Protein AF-A0A075MHV0-F1 (afdb_monomer_lite)

Sequence (466 aa):
MKQSSSLMLVLSELGFNGWDKYNVDYSYKDGNPPKVVETYSAQVQQEAFIKNMYISGLFSKENIWESINIMGGFKDPVSTFNSICTHLNGAGAFQPSFEKFKAAEILKNLFSESIFDNQDIQDFILYWTQTAFNRKVNQERTSLATMDWMQNNDLKKDYFENAKIMGLVVAKVPLVESYDETWVLGSAALPLIWNMDNLKNIKELKGVNLGFERFLTGKRELSNMGALESPGFIKKVADFIGVKYIGEPNSFIERSDGRQYLNYAEGETKKVYESDLVKYIYQDCFNKPLDEQNLIDVVAREGTARPDTGDTIKAALNKLIQEVEEKEEFKKGKEITILITSIQPHIERQRIGAQRIIDNELKNKDFAHIKISTHSLAPELNEQVALTNISILHSDMATLISEQYLKITEGKEAKRDTGHLMFQSRQQYLKENLPPMPEPVLLGEMVREEFPLELALKEVGSHLSL

Secondary structure (DSSP, 8-state):
-PPPPHHHHHHHHTT-SEEEEEPSS---TTSPPPPEEEEEEHHHHHHHHHHHHHHTTTTSHHHHHHHHHHH---S-HHHHHHHHHHHHHHTTTTSS-GGG--HHHHHHHTT-STT--HHHHHHHHHHHHHHTT-PPTT--GGGPPPPGGGG-HHHHHHHHHHHHHTTSSS-B--SSSB-SEEEEE---HHHHHHHHHHHHHHHHTT--B--EEEEEEE--B-EE-STTS-HHHHHHHHHHTT--B--TTSSEEE-TTS-EEE-BPTT-----BHHHHHHHHHHHHHSSPPPGGGEEEEPPPTTSPPP-HHHHHHHHHHHHHHHHTT-HHHHTTPEEEEEEE--TTTHHHHHHHHHHHHHHHHHHTT-TT-EEEEEEEBPPPPHHHHHHTHHHHHHHHHHHHHHHHHHHHTTSPPSS-HHHHSTTT--GGGGGGPPPPPPP--TT--------HHHHHHHSTTS---

Radius of gyration: 27.55 Å; chains: 1; bounding box: 95×52×90 Å

pLDDT: mean 83.21, std 14.61, range [34.56, 97.69]

Foldseek 3Di:
DPDFALLLVLVVLLPLAKDFAFDPPAACVVPDFTDGPDTFGSLLLQLLVLLLLLLLVCLDLVNLLLLLQLQDPQPDSQVLSLQQNQQCVVQVSPPPDSVSGHSNSCSRRPPRDPSDDSQNSLLSLLQSLQVSQVADFVRDLVRGDQDPSLVDPVSLVSNVVSCVSNVLQAFFDDRDQEAQAEEEFQDFLVQLLQQLLSVCCCVPVRNRHRHQAAYQEEFAFDWPPPDRCDPVNLVLLCVVVVFAADDPPPQWDQDPVRTIHGHGDPPGPDGRGSQSSNQSSNCVSVVDGDDPVRYQYHYDDPPDDGDDSLNSLVSVLVSVCVVPVPPVVQLVQDEGEYEYETEGSQFVLSQLVSVVSNCVVCVVPVVNSGHYHYGYGYHRHDPVNCSVSVSSSSSNVSSSSVSSSCVSCPPHDRPGDVLCSHPNRNDPVSVVDRDDSDDRPPPPPPPPPPPPVVVVVVVVPPPDDD

Structure (mmCIF, N/CA/C/O backbone):
data_AF-A0A075MHV0-F1
#
_entry.id   AF-A0A075MHV0-F1
#
loop_
_atom_site.group_PDB
_atom_site.id
_atom_site.type_symbol
_atom_site.label_atom_id
_atom_site.label_alt_id
_atom_site.label_comp_id
_atom_site.label_asym_id
_atom_site.label_entity_id
_atom_site.label_seq_id
_atom_site.pdbx_PDB_ins_code
_atom_site.Cartn_x
_atom_site.Cartn_y
_atom_site.Cartn_z
_atom_site.occupancy
_atom_site.B_iso_or_equiv
_atom_site.auth_seq_id
_atom_site.auth_comp_id
_atom_site.auth_asym_id
_atom_site.auth_atom_id
_atom_site.pdbx_PDB_model_num
ATOM 1 N N . MET A 1 1 ? 31.864 12.290 -11.353 1.00 38.47 1 MET A N 1
ATOM 2 C CA . MET A 1 1 ? 30.547 11.712 -11.007 1.00 38.47 1 MET A CA 1
ATOM 3 C C . MET A 1 1 ? 30.106 10.857 -12.182 1.00 38.47 1 MET A C 1
ATOM 5 O O . MET A 1 1 ? 30.049 11.393 -13.279 1.00 38.47 1 MET A O 1
ATOM 9 N N . LYS A 1 2 ? 29.900 9.544 -12.009 1.00 43.72 2 LYS A N 1
ATOM 10 C CA . LYS A 1 2 ? 29.263 8.733 -13.062 1.00 43.72 2 LYS A CA 1
ATOM 11 C C . LYS A 1 2 ? 27.827 9.249 -13.204 1.00 43.72 2 LYS A C 1
ATOM 13 O O . LYS A 1 2 ? 27.147 9.348 -12.189 1.00 43.72 2 LYS A O 1
ATOM 18 N N . GLN A 1 3 ? 27.411 9.646 -14.406 1.00 50.78 3 GLN A N 1
ATOM 19 C CA . GLN A 1 3 ? 26.011 9.995 -14.660 1.00 50.78 3 GLN A CA 1
ATOM 20 C C . GLN A 1 3 ? 25.149 8.775 -14.314 1.00 50.78 3 GLN A C 1
ATOM 22 O O . GLN A 1 3 ? 25.434 7.671 -14.778 1.00 50.78 3 GLN A O 1
ATOM 27 N N . SER A 1 4 ? 24.157 8.966 -13.444 1.00 73.62 4 SER A N 1
ATOM 28 C CA . SER A 1 4 ? 23.125 7.959 -13.193 1.00 73.62 4 SER A CA 1
ATOM 29 C C . SER A 1 4 ? 22.291 7.800 -14.463 1.00 73.62 4 SER A C 1
ATOM 31 O O . SER A 1 4 ? 22.013 8.801 -15.123 1.00 73.62 4 SER A O 1
ATOM 33 N N . SER A 1 5 ? 21.904 6.573 -14.816 1.00 89.38 5 SER A N 1
ATOM 34 C CA . SER A 1 5 ? 21.001 6.350 -15.951 1.00 89.38 5 SER A CA 1
ATOM 35 C C . SER A 1 5 ? 19.621 6.963 -15.675 1.00 89.38 5 SER A C 1
ATOM 37 O O . SER A 1 5 ? 19.216 7.108 -14.514 1.00 89.38 5 SER A O 1
ATOM 39 N N . SER A 1 6 ? 18.884 7.293 -16.738 1.00 91.69 6 SER A N 1
ATOM 40 C CA . SER A 1 6 ? 17.532 7.861 -16.648 1.00 91.69 6 SER A CA 1
ATOM 41 C C . SER A 1 6 ? 16.572 6.944 -15.882 1.00 91.69 6 SER A C 1
ATOM 43 O O . SER A 1 6 ? 15.802 7.413 -15.047 1.00 91.69 6 SER A O 1
ATOM 45 N N . LEU A 1 7 ? 16.674 5.624 -16.081 1.00 94.88 7 LEU A N 1
ATOM 46 C CA . LEU A 1 7 ? 15.863 4.642 -15.359 1.00 94.88 7 LEU A CA 1
ATOM 47 C C . LEU A 1 7 ? 16.140 4.647 -13.850 1.00 94.88 7 LEU A C 1
ATOM 49 O O . LEU A 1 7 ? 15.200 4.637 -13.059 1.00 94.88 7 LEU A O 1
ATOM 53 N N . MET A 1 8 ? 17.409 4.700 -13.434 1.00 94.94 8 MET A N 1
ATOM 54 C CA . MET A 1 8 ? 17.753 4.763 -12.008 1.00 94.94 8 MET A CA 1
ATOM 55 C C . MET A 1 8 ? 17.218 6.040 -11.353 1.00 94.94 8 MET A C 1
ATOM 57 O O . MET A 1 8 ? 16.721 5.983 -10.231 1.00 94.94 8 MET A O 1
ATOM 61 N N . LEU A 1 9 ? 17.279 7.177 -12.058 1.00 93.50 9 LEU A N 1
ATOM 62 C CA . LEU A 1 9 ? 16.719 8.442 -11.573 1.00 93.50 9 LEU A CA 1
ATOM 63 C C . LEU A 1 9 ? 15.204 8.340 -11.376 1.00 93.50 9 LEU A C 1
ATOM 65 O O . LEU A 1 9 ? 14.706 8.689 -10.309 1.00 93.50 9 LEU A O 1
ATOM 69 N N . VAL A 1 10 ? 14.480 7.799 -12.357 1.00 94.81 10 VAL A N 1
ATOM 70 C CA . VAL A 1 10 ? 13.024 7.638 -12.260 1.00 94.81 10 VAL A CA 1
ATOM 71 C C . VAL A 1 10 ? 12.625 6.651 -11.160 1.00 94.81 10 VAL A C 1
ATOM 73 O O . VAL A 1 10 ? 11.691 6.917 -10.406 1.00 94.81 10 VAL A O 1
ATOM 76 N N . LEU A 1 11 ? 13.336 5.531 -11.005 1.00 95.50 11 LEU A N 1
ATOM 77 C CA . LEU A 1 11 ? 13.067 4.601 -9.903 1.00 95.50 11 LEU A CA 1
ATOM 78 C C . LEU A 1 11 ? 13.342 5.244 -8.536 1.00 95.50 11 LEU A C 1
ATOM 80 O O . LEU A 1 11 ? 12.598 5.008 -7.584 1.00 95.50 11 LEU A O 1
ATOM 84 N N . SER A 1 12 ? 14.360 6.098 -8.440 1.00 94.69 12 SER A N 1
ATOM 85 C CA . SER A 1 12 ? 14.604 6.916 -7.253 1.00 94.69 12 SER A CA 1
ATOM 86 C C . SER A 1 12 ? 13.457 7.892 -6.968 1.00 94.69 12 SER A C 1
ATOM 88 O O . SER A 1 12 ? 13.001 7.987 -5.828 1.00 94.69 12 SER A O 1
ATOM 90 N N . GLU A 1 13 ? 12.926 8.573 -7.984 1.00 93.00 13 GLU A N 1
ATOM 91 C CA . GLU A 1 13 ? 11.745 9.435 -7.832 1.00 93.00 13 GLU A CA 1
ATOM 92 C C . GLU A 1 13 ? 10.520 8.639 -7.352 1.00 93.00 13 GLU A C 1
ATOM 94 O O . GLU A 1 13 ? 9.798 9.105 -6.472 1.00 93.00 13 GLU A O 1
ATOM 99 N N . LEU A 1 14 ? 10.346 7.404 -7.841 1.00 91.94 14 LEU A N 1
ATOM 100 C CA . LEU A 1 14 ? 9.300 6.459 -7.418 1.00 91.94 14 LEU A CA 1
ATOM 101 C C . LEU A 1 14 ? 9.534 5.837 -6.027 1.00 91.94 14 LEU A C 1
ATOM 103 O O . LEU A 1 14 ? 8.734 5.017 -5.576 1.00 91.94 14 LEU A O 1
ATOM 107 N N . GLY A 1 15 ? 10.595 6.235 -5.322 1.00 91.38 15 GLY A N 1
ATOM 108 C CA . GLY A 1 15 ? 10.844 5.856 -3.932 1.00 91.38 15 GLY A CA 1
ATOM 109 C C . GLY A 1 15 ? 11.781 4.663 -3.732 1.00 91.38 15 GLY A C 1
ATOM 110 O O . GLY A 1 15 ? 11.990 4.261 -2.588 1.00 91.38 15 GLY A O 1
ATOM 111 N N . PHE A 1 16 ? 12.394 4.122 -4.789 1.00 94.00 16 PHE A N 1
ATOM 112 C CA . PHE A 1 16 ? 13.395 3.053 -4.680 1.00 94.00 16 PHE A CA 1
ATOM 113 C C . PHE A 1 16 ? 14.797 3.626 -4.411 1.00 94.00 16 PHE A C 1
ATOM 115 O O . PHE A 1 16 ? 15.696 3.546 -5.250 1.00 94.00 16 PHE A O 1
ATOM 122 N N . ASN A 1 17 ? 14.963 4.261 -3.247 1.00 94.19 17 ASN A N 1
ATOM 123 C CA . ASN A 1 17 ? 16.174 4.990 -2.840 1.00 94.19 17 ASN A CA 1
ATOM 124 C C . ASN A 1 17 ? 17.080 4.225 -1.865 1.00 94.19 17 ASN A C 1
ATOM 126 O O . ASN A 1 17 ? 18.043 4.783 -1.340 1.00 94.19 17 ASN A O 1
ATOM 130 N N . GLY A 1 18 ? 16.795 2.947 -1.639 1.00 92.56 18 GLY A N 1
ATOM 131 C CA . GLY A 1 18 ? 17.356 2.180 -0.540 1.00 92.56 18 GLY A CA 1
ATOM 132 C C . GLY A 1 18 ? 16.572 2.405 0.748 1.00 92.56 18 GLY A C 1
ATOM 133 O O . GLY A 1 18 ? 15.739 3.309 0.846 1.00 92.56 18 GLY A O 1
ATOM 134 N N . TRP A 1 19 ? 16.805 1.540 1.727 1.00 92.25 19 TRP A N 1
ATOM 135 C CA . TRP A 1 19 ? 16.158 1.617 3.033 1.00 92.25 19 TRP A CA 1
ATOM 136 C C . TRP A 1 19 ? 16.909 0.775 4.069 1.00 92.25 19 TRP A C 1
ATOM 138 O O . TRP A 1 19 ? 17.646 -0.155 3.728 1.00 92.25 19 TRP A O 1
ATOM 148 N N . ASP A 1 20 ? 16.683 1.105 5.337 1.00 89.25 20 ASP A N 1
ATOM 149 C CA . ASP A 1 20 ? 17.236 0.390 6.480 1.00 89.25 20 ASP A CA 1
ATOM 150 C C . ASP A 1 20 ? 16.209 -0.576 7.071 1.00 89.25 20 ASP A C 1
ATOM 152 O O . ASP A 1 20 ? 15.077 -0.209 7.399 1.00 89.25 20 ASP A O 1
ATOM 156 N N . LYS A 1 21 ? 16.628 -1.825 7.254 1.00 85.38 21 LYS A N 1
ATOM 157 C CA . LYS A 1 21 ? 15.917 -2.824 8.039 1.00 85.38 21 LYS A CA 1
ATOM 158 C C . LYS A 1 21 ? 16.313 -2.680 9.492 1.00 85.38 21 LYS A C 1
ATOM 160 O O . LYS A 1 21 ? 17.493 -2.711 9.835 1.00 85.38 21 LYS A O 1
ATOM 165 N N . TYR A 1 22 ? 15.313 -2.594 10.353 1.00 84.19 22 TYR A N 1
ATOM 166 C CA . TYR A 1 22 ? 15.499 -2.498 11.792 1.00 84.19 22 TYR A CA 1
ATOM 167 C C . TYR A 1 22 ? 15.240 -3.847 12.462 1.00 84.19 22 TYR A C 1
ATOM 169 O O . TYR A 1 22 ? 14.465 -4.662 11.957 1.00 84.19 22 TYR A O 1
ATOM 177 N N . ASN A 1 23 ? 15.878 -4.084 13.610 1.00 77.62 23 ASN A N 1
ATOM 178 C CA . ASN A 1 23 ? 15.524 -5.221 14.458 1.00 77.62 23 ASN A CA 1
ATOM 179 C C . ASN A 1 23 ? 14.055 -5.102 14.906 1.00 77.62 23 ASN A C 1
ATOM 181 O O . ASN A 1 23 ? 13.605 -4.010 15.245 1.00 77.62 23 ASN A O 1
ATOM 185 N N . VAL A 1 24 ? 13.332 -6.221 14.952 1.00 70.69 24 VAL A N 1
ATOM 186 C CA . VAL A 1 24 ? 11.953 -6.299 15.451 1.00 70.69 24 VAL A CA 1
ATOM 187 C C . VAL A 1 24 ? 11.918 -6.259 16.989 1.00 70.69 24 VAL A C 1
ATOM 189 O O . VAL A 1 24 ? 10.973 -5.711 17.559 1.00 70.69 24 VAL A O 1
ATOM 192 N N . ASP A 1 25 ? 12.983 -6.715 17.660 1.00 65.56 25 ASP A N 1
ATOM 193 C CA . ASP A 1 25 ? 13.168 -6.685 19.123 1.00 65.56 25 ASP A CA 1
ATOM 194 C C . ASP A 1 25 ? 13.796 -5.366 19.608 1.00 65.56 25 ASP A C 1
ATOM 196 O O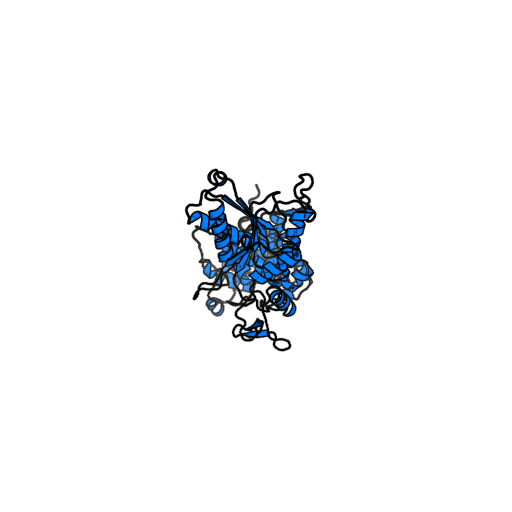 . ASP A 1 25 ? 14.809 -5.342 20.309 1.00 65.56 25 ASP A O 1
ATOM 200 N N . TYR A 1 26 ? 13.242 -4.228 19.194 1.00 65.19 26 TYR A N 1
ATOM 201 C CA . TYR A 1 26 ? 13.666 -2.933 19.725 1.00 65.19 26 TYR A CA 1
ATOM 202 C C . TYR A 1 26 ? 13.038 -2.693 21.101 1.00 65.19 26 TYR A C 1
ATOM 204 O O . TYR A 1 26 ? 11.862 -2.964 21.326 1.00 65.19 26 TYR A O 1
ATOM 212 N N . SER A 1 27 ? 13.810 -2.145 22.031 1.00 56.22 27 SER A N 1
ATOM 213 C CA . SER A 1 27 ? 13.291 -1.587 23.273 1.00 56.22 27 SER A CA 1
ATOM 214 C C . SER A 1 27 ? 13.803 -0.162 23.390 1.00 56.22 27 SER A C 1
ATOM 216 O O . SER A 1 27 ? 15.013 0.029 23.457 1.00 56.22 27 SER A O 1
ATOM 218 N N . TYR A 1 28 ? 12.901 0.817 23.485 1.00 64.50 28 TYR A N 1
ATOM 219 C CA . TYR A 1 28 ? 13.277 2.170 23.915 1.00 64.50 28 TYR A CA 1
ATOM 220 C C . TYR A 1 28 ? 13.515 2.236 25.431 1.00 64.50 28 TYR A C 1
ATOM 222 O O . TYR A 1 28 ? 13.825 3.291 25.981 1.00 64.50 28 TYR A O 1
ATOM 230 N N . LYS A 1 29 ? 13.411 1.090 26.123 1.00 55.12 29 LYS A N 1
ATOM 231 C CA . LYS A 1 29 ? 13.960 0.917 27.466 1.00 55.12 29 LYS A CA 1
ATOM 232 C C . LYS A 1 29 ? 15.443 1.291 27.399 1.00 55.12 29 LYS A C 1
ATOM 234 O O . LYS A 1 29 ? 16.178 0.760 26.571 1.00 55.12 29 LYS A O 1
ATOM 239 N N . ASP A 1 30 ? 15.824 2.266 28.216 1.00 59.62 30 ASP A N 1
ATOM 240 C CA . ASP A 1 30 ? 17.156 2.884 28.278 1.00 59.62 30 ASP A CA 1
ATOM 241 C C . ASP A 1 30 ? 17.493 3.902 27.163 1.00 59.62 30 ASP A C 1
ATOM 243 O O . ASP A 1 30 ? 18.656 4.270 27.011 1.00 59.62 30 ASP A O 1
ATOM 247 N N . GLY A 1 31 ? 16.503 4.395 26.403 1.00 60.25 31 GLY A N 1
ATOM 248 C CA . GLY A 1 31 ? 16.674 5.504 25.444 1.00 60.25 31 GLY A CA 1
ATOM 249 C C . GLY A 1 31 ? 17.415 5.142 24.151 1.00 60.25 31 GLY A C 1
ATOM 250 O O . GLY A 1 31 ? 17.934 6.018 23.461 1.00 60.25 31 GLY A O 1
ATOM 251 N N . ASN A 1 32 ? 17.511 3.850 23.821 1.00 63.50 32 ASN A N 1
ATOM 252 C CA . ASN A 1 32 ? 18.192 3.398 22.610 1.00 63.50 32 ASN A CA 1
ATOM 253 C C . ASN A 1 32 ? 17.210 3.287 21.428 1.00 63.50 32 ASN A C 1
ATOM 255 O O . ASN A 1 32 ? 16.223 2.555 21.533 1.00 63.50 32 ASN A O 1
ATOM 259 N N . PRO A 1 33 ? 17.482 3.942 20.283 1.00 67.19 33 PRO A N 1
ATOM 260 C CA . PRO A 1 33 ? 16.641 3.826 19.096 1.00 67.19 33 PRO A CA 1
ATOM 261 C C . PRO A 1 33 ? 16.727 2.422 18.461 1.00 67.19 33 PRO A C 1
ATOM 263 O O . PRO A 1 33 ? 17.658 1.657 18.754 1.00 67.19 33 PRO A O 1
ATOM 266 N N . PRO A 1 34 ? 15.793 2.069 17.552 1.00 75.62 34 PRO A N 1
ATOM 267 C CA . PRO A 1 34 ? 15.842 0.821 16.804 1.00 75.62 34 PRO A CA 1
ATOM 268 C C . PRO A 1 34 ? 17.181 0.686 16.075 1.00 75.62 34 PRO A C 1
ATOM 270 O O . PRO A 1 34 ? 17.619 1.593 15.367 1.00 75.62 34 PRO A O 1
ATOM 273 N N . LYS A 1 35 ? 17.843 -0.462 16.241 1.00 81.62 35 LYS A N 1
ATOM 274 C CA . LYS A 1 35 ? 19.116 -0.734 15.567 1.00 81.62 35 LYS A CA 1
ATOM 275 C C . LYS A 1 35 ? 18.863 -1.192 14.140 1.00 81.62 35 LYS A C 1
ATOM 277 O O . LYS A 1 35 ? 18.094 -2.131 13.924 1.00 81.62 35 LYS A O 1
ATOM 282 N N . VAL A 1 36 ? 19.553 -0.559 13.197 1.00 85.12 36 VAL A N 1
ATOM 283 C CA . VAL A 1 36 ? 19.654 -1.040 11.818 1.00 85.12 36 VAL A CA 1
ATOM 284 C C . VAL A 1 36 ? 20.397 -2.375 11.834 1.00 85.12 36 VAL A C 1
ATOM 286 O O . VAL A 1 36 ? 21.488 -2.475 12.395 1.00 85.12 36 VAL A O 1
ATOM 289 N N . VAL A 1 37 ? 19.783 -3.407 11.263 1.00 89.12 37 VAL A N 1
ATOM 290 C CA . VAL A 1 37 ? 20.363 -4.753 11.122 1.00 89.12 37 VAL A CA 1
ATOM 291 C C . VAL A 1 37 ? 20.820 -5.035 9.699 1.00 89.12 37 VAL A C 1
ATOM 293 O O . VAL A 1 37 ? 21.687 -5.876 9.492 1.00 89.12 37 VAL A O 1
ATOM 296 N N . GLU A 1 38 ? 20.256 -4.334 8.722 1.00 90.12 38 GLU A N 1
ATOM 297 C CA . GLU A 1 38 ? 20.584 -4.500 7.313 1.00 90.12 38 GLU A CA 1
ATOM 298 C C . GLU A 1 38 ? 20.268 -3.197 6.579 1.00 90.12 38 GLU A C 1
ATOM 300 O O . GLU A 1 38 ? 19.240 -2.580 6.843 1.00 90.12 38 GLU A O 1
ATOM 305 N N . THR A 1 39 ? 21.136 -2.778 5.662 1.00 90.69 39 THR A N 1
ATOM 306 C CA . THR A 1 39 ? 20.918 -1.595 4.822 1.00 90.69 39 THR A CA 1
ATOM 307 C C . THR A 1 39 ? 20.918 -2.036 3.371 1.00 90.69 39 THR A C 1
ATOM 309 O O . THR A 1 39 ? 21.899 -2.604 2.887 1.00 90.69 39 THR A O 1
ATOM 312 N N . TYR A 1 40 ? 19.836 -1.739 2.661 1.00 93.44 40 TYR A N 1
ATOM 313 C CA . TYR A 1 40 ? 19.744 -1.958 1.226 1.00 93.44 40 TYR A CA 1
ATOM 314 C C . TYR A 1 40 ? 20.040 -0.657 0.493 1.00 93.44 40 TYR A C 1
ATOM 316 O O . TYR A 1 40 ? 19.384 0.358 0.717 1.00 93.44 40 TYR A O 1
ATOM 324 N N . SER A 1 41 ? 21.022 -0.681 -0.409 1.00 95.31 41 SER A N 1
ATOM 325 C CA . SER A 1 41 ? 21.311 0.469 -1.266 1.00 95.31 41 SER A CA 1
ATOM 326 C C . SER A 1 41 ? 20.211 0.670 -2.315 1.00 95.31 41 SER A C 1
ATOM 328 O O . SER A 1 41 ? 19.509 -0.277 -2.680 1.00 95.31 41 SER A O 1
ATOM 330 N N . ALA A 1 42 ? 20.108 1.889 -2.858 1.00 95.31 42 ALA A N 1
ATOM 331 C CA . ALA A 1 42 ? 19.191 2.199 -3.958 1.00 95.31 42 ALA A CA 1
ATOM 332 C C . ALA A 1 42 ? 19.348 1.222 -5.129 1.00 95.31 42 ALA A C 1
ATOM 334 O O . ALA A 1 42 ? 18.367 0.652 -5.590 1.00 95.31 42 ALA A O 1
ATOM 335 N N . GLN A 1 43 ? 20.586 0.950 -5.552 1.00 95.69 43 GLN A N 1
ATOM 336 C CA . GLN A 1 43 ? 20.846 0.034 -6.660 1.00 95.69 43 GLN A CA 1
ATOM 337 C C . GLN A 1 43 ? 20.316 -1.380 -6.374 1.00 95.69 43 GLN A C 1
ATOM 339 O O . GLN A 1 43 ? 19.638 -1.952 -7.220 1.00 95.69 43 GLN A O 1
ATOM 344 N N . VAL A 1 44 ? 20.567 -1.934 -5.183 1.00 96.62 44 VAL A N 1
ATOM 345 C CA . VAL A 1 44 ? 20.092 -3.283 -4.823 1.00 96.62 44 VAL A CA 1
ATOM 346 C C . VAL A 1 44 ? 18.562 -3.340 -4.806 1.00 96.62 44 VAL A C 1
ATOM 348 O O . VAL A 1 44 ? 17.969 -4.286 -5.327 1.00 96.62 44 VAL A O 1
ATOM 351 N N . GLN A 1 45 ? 17.915 -2.304 -4.268 1.00 96.88 45 GLN A N 1
ATOM 352 C CA . GLN A 1 45 ? 16.458 -2.197 -4.251 1.00 96.88 45 GLN A CA 1
ATOM 353 C C . GLN A 1 45 ? 15.868 -2.104 -5.669 1.00 96.88 45 GLN A C 1
ATOM 355 O O . GLN A 1 45 ? 14.885 -2.774 -5.986 1.00 96.88 45 GLN A O 1
ATOM 360 N N . GLN A 1 46 ? 16.487 -1.303 -6.536 1.00 97.25 46 GLN A N 1
ATOM 361 C CA . GLN A 1 46 ? 16.084 -1.119 -7.930 1.00 97.25 46 GLN A CA 1
ATOM 362 C C . GLN A 1 46 ? 16.290 -2.398 -8.755 1.00 97.25 46 GLN A C 1
ATOM 364 O O . GLN A 1 46 ? 15.431 -2.759 -9.555 1.00 97.25 46 GLN A O 1
ATOM 369 N N . GLU A 1 47 ? 17.381 -3.139 -8.535 1.00 97.31 47 GLU A N 1
ATOM 370 C CA . GLU A 1 47 ? 17.604 -4.433 -9.190 1.00 97.31 47 GLU A CA 1
ATOM 371 C C . GLU A 1 47 ? 16.538 -5.459 -8.786 1.00 97.31 47 GLU A C 1
ATOM 373 O O . GLU A 1 47 ? 16.045 -6.191 -9.645 1.00 97.31 47 GLU A O 1
ATOM 378 N N . ALA A 1 48 ? 16.139 -5.491 -7.510 1.00 97.00 48 ALA A N 1
ATOM 379 C CA . ALA A 1 48 ? 15.054 -6.350 -7.033 1.00 97.00 48 ALA A CA 1
ATOM 380 C C . ALA A 1 48 ? 13.708 -6.008 -7.698 1.00 97.00 48 ALA A C 1
ATOM 382 O O . ALA A 1 48 ? 12.980 -6.911 -8.116 1.00 97.00 48 ALA A O 1
ATOM 383 N N . PHE A 1 49 ? 13.407 -4.717 -7.878 1.00 96.31 49 PHE A N 1
ATOM 384 C CA . PHE A 1 49 ? 12.228 -4.272 -8.627 1.00 96.31 49 PHE A CA 1
ATOM 385 C C . PHE A 1 49 ? 12.244 -4.780 -10.076 1.00 96.31 49 PHE A C 1
ATOM 387 O O . PHE A 1 49 ? 11.285 -5.409 -10.525 1.00 96.31 49 PHE A O 1
ATOM 394 N N . ILE A 1 50 ? 13.360 -4.594 -10.786 1.00 96.19 50 ILE A N 1
ATOM 395 C CA . ILE A 1 50 ? 13.523 -5.046 -12.176 1.00 96.19 50 ILE A CA 1
ATOM 396 C C . ILE A 1 50 ? 13.413 -6.573 -12.299 1.00 96.19 50 ILE A C 1
ATOM 398 O O . ILE A 1 50 ? 12.787 -7.070 -13.237 1.00 96.19 50 ILE A O 1
ATOM 402 N N . LYS A 1 51 ? 13.963 -7.335 -11.345 1.00 95.56 51 LYS A N 1
ATOM 403 C CA . LYS A 1 51 ? 13.792 -8.797 -11.301 1.00 95.56 51 LYS A CA 1
ATOM 404 C C . LYS A 1 51 ? 12.327 -9.193 -11.143 1.00 95.56 51 LYS A C 1
ATOM 406 O O . LYS A 1 51 ? 11.880 -10.097 -11.840 1.00 95.56 51 LYS A O 1
ATOM 411 N N . ASN A 1 52 ? 11.562 -8.501 -10.299 1.00 94.12 52 ASN A N 1
ATOM 412 C CA . ASN A 1 52 ? 10.135 -8.786 -10.147 1.00 94.12 52 ASN A CA 1
ATOM 413 C C . ASN A 1 52 ? 9.326 -8.462 -11.402 1.00 94.12 52 ASN A C 1
ATOM 415 O O . ASN A 1 52 ? 8.432 -9.235 -11.738 1.00 94.12 52 ASN A O 1
ATOM 419 N N . MET A 1 53 ? 9.671 -7.396 -12.133 1.00 92.12 53 MET A N 1
ATOM 420 C CA . MET A 1 53 ? 9.067 -7.119 -13.442 1.00 92.12 53 MET A CA 1
ATOM 421 C C . MET A 1 53 ? 9.360 -8.226 -14.461 1.00 92.12 53 MET A C 1
ATOM 423 O O . MET A 1 53 ? 8.484 -8.620 -15.236 1.00 92.12 53 MET A O 1
ATOM 427 N N . TYR A 1 54 ? 10.590 -8.744 -14.449 1.00 92.50 54 TYR A N 1
ATOM 428 C CA . TYR A 1 54 ? 10.991 -9.845 -15.314 1.00 92.50 54 TYR A CA 1
ATOM 429 C C . TYR A 1 54 ? 10.262 -11.152 -14.968 1.00 92.50 54 TYR A C 1
ATOM 431 O O . TYR A 1 54 ? 9.671 -11.763 -15.857 1.00 92.50 54 TYR A O 1
ATOM 439 N N . ILE A 1 55 ? 10.231 -11.542 -13.685 1.00 91.62 55 ILE A N 1
ATOM 440 C CA . ILE A 1 55 ? 9.521 -12.740 -13.197 1.00 91.62 55 ILE A CA 1
ATOM 441 C C . ILE A 1 55 ? 8.040 -12.694 -13.583 1.00 91.62 55 ILE A C 1
ATOM 443 O O . ILE A 1 55 ? 7.484 -13.699 -14.021 1.00 91.62 55 ILE A O 1
ATOM 447 N N . SER A 1 56 ? 7.409 -11.521 -13.481 1.00 87.56 56 SER A N 1
ATOM 448 C CA . SER A 1 56 ? 6.003 -11.342 -13.843 1.00 87.56 56 SER A CA 1
ATOM 449 C C . SER A 1 56 ? 5.736 -11.313 -15.355 1.00 87.56 56 SER A C 1
ATOM 451 O O . SER A 1 56 ? 4.600 -11.090 -15.764 1.00 87.56 56 SER A O 1
ATOM 453 N N . GLY A 1 57 ? 6.757 -11.515 -16.197 1.00 85.88 57 GLY A N 1
ATOM 454 C CA . GLY A 1 57 ? 6.626 -11.591 -17.654 1.00 85.88 57 GLY A CA 1
ATOM 455 C C . GLY A 1 57 ? 6.478 -10.243 -18.367 1.00 85.88 57 GLY A C 1
ATOM 456 O O . GLY A 1 57 ? 6.128 -10.218 -19.546 1.00 85.88 57 GLY A O 1
ATOM 457 N N . LEU A 1 58 ? 6.751 -9.110 -17.704 1.00 86.38 58 LEU A N 1
ATOM 458 C CA . LEU A 1 58 ? 6.547 -7.778 -18.304 1.00 86.38 58 LEU A CA 1
ATOM 459 C C . LEU A 1 58 ? 7.522 -7.467 -19.440 1.00 86.38 58 LEU A C 1
ATOM 461 O O . LEU A 1 58 ? 7.240 -6.620 -20.280 1.00 86.38 58 LEU A O 1
ATOM 465 N N . PHE A 1 59 ? 8.645 -8.177 -19.490 1.00 90.31 59 PHE A N 1
ATOM 466 C CA . PHE A 1 59 ? 9.659 -8.018 -20.526 1.00 90.31 59 PHE A CA 1
ATOM 467 C C . PHE A 1 59 ? 9.468 -8.959 -21.721 1.00 90.31 59 PHE A C 1
ATOM 469 O O . PHE A 1 59 ? 10.408 -9.131 -22.488 1.00 90.31 59 PHE A O 1
ATOM 476 N N . SER A 1 60 ? 8.293 -9.574 -21.913 1.00 88.88 60 SER A N 1
ATOM 477 C CA . SER A 1 60 ? 8.012 -10.295 -23.162 1.00 88.88 60 SER A CA 1
ATOM 478 C C . SER A 1 60 ? 7.862 -9.323 -24.337 1.00 88.88 60 SER A C 1
ATOM 480 O O . SER A 1 60 ? 7.397 -8.192 -24.170 1.00 88.88 60 SER A O 1
ATOM 482 N N . LYS A 1 61 ? 8.242 -9.757 -25.544 1.00 91.19 61 LYS A N 1
ATOM 483 C CA . LYS A 1 61 ? 8.154 -8.920 -26.755 1.00 91.19 61 LYS A CA 1
ATOM 484 C C . LYS A 1 61 ? 6.716 -8.478 -27.012 1.00 91.19 61 LYS A C 1
ATOM 486 O O . LYS A 1 61 ? 6.469 -7.317 -27.318 1.00 91.19 61 LYS A O 1
ATOM 491 N N . GLU A 1 62 ? 5.771 -9.379 -26.791 1.00 88.62 62 GLU A N 1
ATOM 492 C CA . GLU A 1 62 ? 4.344 -9.140 -26.965 1.00 88.62 62 GLU A CA 1
ATOM 493 C C . GLU A 1 62 ? 3.857 -8.037 -26.015 1.00 88.62 62 GLU A C 1
ATOM 495 O O . GLU A 1 62 ? 3.198 -7.098 -26.455 1.00 88.62 62 GLU A O 1
ATOM 500 N N . ASN A 1 63 ? 4.253 -8.090 -24.736 1.00 87.19 63 ASN A N 1
ATOM 501 C CA . ASN A 1 63 ? 3.868 -7.088 -23.741 1.00 87.19 63 ASN A CA 1
ATOM 502 C C . ASN A 1 63 ? 4.490 -5.718 -24.035 1.00 87.19 63 ASN A C 1
ATOM 504 O O . ASN A 1 63 ? 3.830 -4.693 -23.863 1.00 87.19 63 ASN A O 1
ATOM 508 N N . ILE A 1 64 ? 5.739 -5.674 -24.503 1.00 91.56 64 ILE A N 1
ATOM 509 C CA . ILE A 1 64 ? 6.417 -4.424 -24.881 1.00 91.56 64 ILE A CA 1
ATOM 510 C C . ILE A 1 64 ? 5.719 -3.795 -26.086 1.00 91.56 64 ILE A C 1
ATOM 512 O O . ILE A 1 64 ? 5.397 -2.606 -26.051 1.00 91.56 64 ILE A O 1
ATOM 516 N N . TRP A 1 65 ? 5.454 -4.588 -27.129 1.00 91.50 65 TRP A N 1
ATOM 517 C CA . TRP A 1 65 ? 4.773 -4.115 -28.332 1.00 91.50 65 TRP A CA 1
ATOM 518 C C . TRP A 1 65 ? 3.366 -3.608 -28.020 1.00 91.50 65 TRP A C 1
ATOM 520 O O . TRP A 1 65 ? 2.994 -2.512 -28.447 1.00 91.50 65 TRP A O 1
ATOM 530 N N . GLU A 1 66 ? 2.611 -4.363 -27.221 1.00 87.12 66 GLU A N 1
ATOM 531 C CA . GLU A 1 66 ? 1.302 -3.941 -26.736 1.00 87.12 66 GLU A CA 1
ATOM 532 C C . GLU A 1 66 ? 1.408 -2.611 -25.975 1.00 87.12 66 GLU A C 1
ATOM 534 O O . GLU A 1 66 ? 0.659 -1.678 -26.257 1.00 87.12 66 GLU A O 1
ATOM 539 N N . SER A 1 67 ? 2.363 -2.493 -25.049 1.00 88.50 67 SER A N 1
ATOM 540 C CA . SER A 1 67 ? 2.518 -1.298 -24.212 1.00 88.50 67 SER A CA 1
ATOM 541 C C . SER A 1 67 ? 2.772 -0.043 -25.039 1.00 88.50 67 SER A C 1
ATOM 543 O O . SER A 1 67 ? 2.087 0.955 -24.851 1.00 88.50 67 SER A O 1
ATOM 545 N N . ILE A 1 68 ? 3.699 -0.097 -25.998 1.00 90.94 68 ILE A N 1
ATOM 546 C CA . ILE A 1 68 ? 4.039 1.053 -26.851 1.00 90.94 68 ILE A CA 1
ATOM 547 C C . ILE A 1 68 ? 2.815 1.534 -27.638 1.00 90.94 68 ILE A C 1
ATOM 549 O O . ILE A 1 68 ? 2.553 2.736 -27.714 1.00 90.94 68 ILE A O 1
ATOM 553 N N . ASN A 1 69 ? 2.054 0.600 -28.211 1.00 88.19 69 ASN A N 1
ATOM 554 C CA . ASN A 1 69 ? 0.911 0.933 -29.056 1.00 88.19 69 ASN A CA 1
ATOM 555 C C . ASN A 1 69 ? -0.306 1.398 -28.249 1.00 88.19 69 ASN A C 1
ATOM 557 O O . ASN A 1 69 ? -0.992 2.321 -28.681 1.00 88.19 69 ASN A O 1
ATOM 561 N N . ILE A 1 70 ? -0.563 0.807 -27.076 1.00 85.12 70 ILE A N 1
ATOM 562 C CA . ILE A 1 70 ? -1.693 1.205 -26.224 1.00 85.12 70 ILE A CA 1
ATOM 563 C C . ILE A 1 70 ? -1.411 2.522 -25.500 1.00 85.12 70 ILE A C 1
ATOM 565 O O . ILE A 1 70 ? -2.293 3.376 -25.447 1.00 85.12 70 ILE A O 1
ATOM 569 N N . MET A 1 71 ? -0.202 2.713 -24.959 1.00 86.94 71 MET A N 1
ATOM 570 C CA . MET A 1 71 ? 0.172 3.980 -24.319 1.00 86.94 71 MET A CA 1
ATOM 571 C C . MET A 1 71 ? 0.130 5.142 -25.318 1.00 86.94 71 MET A C 1
ATOM 573 O O . MET A 1 71 ? -0.238 6.258 -24.951 1.00 86.94 71 MET A O 1
ATOM 577 N N . GLY A 1 72 ? 0.506 4.884 -26.575 1.00 82.88 72 GLY A N 1
ATOM 578 C CA . GLY A 1 72 ? 0.506 5.876 -27.643 1.00 82.88 72 GLY A CA 1
ATOM 579 C C . GLY A 1 72 ? 1.489 7.032 -27.412 1.00 82.88 72 GLY A C 1
ATOM 580 O O . GLY A 1 72 ? 2.277 7.063 -26.462 1.00 82.88 72 GLY A O 1
ATOM 581 N N . GLY A 1 73 ? 1.473 8.002 -28.329 1.00 82.12 73 GLY A N 1
ATOM 582 C CA . GLY A 1 73 ? 2.294 9.216 -28.231 1.00 82.12 73 GLY A CA 1
ATOM 583 C C . GLY A 1 73 ? 3.774 9.046 -28.602 1.00 82.12 73 GLY A C 1
ATOM 584 O O . GLY A 1 73 ? 4.536 10.005 -28.496 1.00 82.12 73 GLY A O 1
ATOM 585 N N . PHE A 1 74 ? 4.193 7.864 -29.065 1.00 86.25 74 PHE A N 1
ATOM 586 C CA . PHE A 1 74 ? 5.537 7.642 -29.603 1.00 86.25 74 PHE A CA 1
ATOM 587 C C . PHE A 1 74 ? 5.586 7.996 -31.091 1.00 86.25 74 PHE A C 1
ATOM 589 O O . PHE A 1 74 ? 4.767 7.520 -31.875 1.00 86.25 74 PHE A O 1
ATOM 596 N N . LYS A 1 75 ? 6.565 8.819 -31.485 1.00 86.00 75 LYS A N 1
ATOM 597 C CA . LYS A 1 75 ? 6.746 9.251 -32.881 1.00 86.00 75 LYS A CA 1
ATOM 598 C C . LYS A 1 75 ? 7.090 8.086 -33.815 1.00 86.00 75 LYS A C 1
ATOM 600 O O . LYS A 1 75 ? 6.660 8.088 -34.963 1.00 86.00 75 LYS A O 1
ATOM 605 N N . ASP A 1 76 ? 7.861 7.120 -33.318 1.00 90.50 76 ASP A N 1
ATOM 606 C CA . ASP A 1 76 ? 8.244 5.906 -34.040 1.00 90.50 76 ASP A CA 1
ATOM 607 C C . ASP A 1 76 ? 8.126 4.679 -33.114 1.00 90.50 76 ASP A C 1
ATOM 609 O O . ASP A 1 76 ? 9.094 4.303 -32.444 1.00 90.50 76 ASP A O 1
ATOM 613 N N . PRO A 1 77 ? 6.934 4.056 -33.048 1.00 91.38 77 PRO A N 1
ATOM 614 C CA . PRO A 1 77 ? 6.686 2.880 -32.217 1.00 91.38 77 PRO A CA 1
ATOM 615 C C . PRO A 1 77 ? 7.631 1.705 -32.500 1.00 91.38 77 PRO A C 1
ATOM 617 O O . PRO A 1 77 ? 8.005 0.981 -31.578 1.00 91.38 77 PRO A O 1
ATOM 620 N N . VAL A 1 78 ? 8.040 1.514 -33.760 1.00 92.06 78 VAL A N 1
ATOM 621 C CA . VAL A 1 78 ? 8.913 0.404 -34.170 1.00 92.06 78 VAL A CA 1
ATOM 622 C C . VAL A 1 78 ? 10.337 0.642 -33.677 1.00 92.06 78 VAL A C 1
ATOM 624 O O . VAL A 1 78 ? 10.940 -0.259 -33.093 1.00 92.06 78 VAL A O 1
ATOM 627 N N . SER A 1 79 ? 10.867 1.857 -33.838 1.00 91.44 79 SER A N 1
ATOM 628 C CA . SER A 1 79 ? 12.182 2.208 -33.289 1.00 91.44 79 SER A CA 1
ATOM 629 C C . SER A 1 79 ? 12.200 2.117 -31.762 1.00 91.44 79 SER A C 1
ATOM 631 O O . SER A 1 79 ? 13.162 1.598 -31.195 1.00 91.44 79 SER A O 1
ATOM 633 N N . THR A 1 80 ? 11.141 2.576 -31.086 1.00 93.06 80 THR A N 1
ATOM 634 C CA . THR A 1 80 ? 10.992 2.440 -29.628 1.00 93.06 80 THR A CA 1
ATOM 635 C C . THR A 1 80 ? 11.003 0.970 -29.203 1.00 93.06 80 THR A C 1
ATOM 637 O O . THR A 1 80 ? 11.731 0.596 -28.283 1.00 93.06 80 THR A O 1
ATOM 640 N N . PHE A 1 81 ? 10.250 0.118 -29.903 1.00 93.69 81 PHE A N 1
ATOM 641 C CA . PHE A 1 81 ? 10.195 -1.320 -29.642 1.00 93.69 81 PHE A CA 1
ATOM 642 C C . PHE A 1 81 ? 11.557 -1.997 -29.808 1.00 93.69 81 PHE A C 1
ATOM 644 O O . PHE A 1 81 ? 11.996 -2.728 -28.917 1.00 93.69 81 PHE A O 1
ATOM 651 N N . ASN A 1 82 ? 12.246 -1.725 -30.918 1.00 92.38 82 ASN A N 1
ATOM 652 C CA . ASN A 1 82 ? 13.551 -2.313 -31.215 1.00 92.38 82 ASN A CA 1
ATOM 653 C C . ASN A 1 82 ? 14.624 -1.877 -30.209 1.00 92.38 82 ASN A C 1
ATOM 655 O O . ASN A 1 82 ? 15.430 -2.708 -29.787 1.00 92.38 82 ASN A O 1
ATOM 659 N N . SER A 1 83 ? 14.613 -0.611 -29.783 1.00 92.31 83 SER A N 1
ATOM 660 C CA . SER A 1 83 ? 15.516 -0.098 -28.742 1.00 92.31 83 SER A CA 1
ATOM 661 C C . SER A 1 83 ? 15.319 -0.845 -27.415 1.00 92.31 83 SER A C 1
ATOM 663 O O . SER A 1 83 ? 16.266 -1.446 -26.901 1.00 92.31 83 SER A O 1
ATOM 665 N N . ILE A 1 84 ? 14.079 -0.928 -26.913 1.00 94.12 84 ILE A N 1
ATOM 666 C CA . ILE A 1 84 ? 13.772 -1.647 -25.664 1.00 94.12 84 ILE A CA 1
ATOM 667 C C . ILE A 1 84 ? 14.162 -3.128 -25.779 1.00 94.12 84 ILE A C 1
ATOM 669 O O . ILE A 1 84 ? 14.843 -3.666 -24.902 1.00 94.12 84 ILE A O 1
ATOM 673 N N . CYS A 1 85 ? 13.788 -3.788 -26.879 1.00 93.88 85 CYS A N 1
ATOM 674 C CA . CYS A 1 85 ? 14.108 -5.198 -27.100 1.00 93.88 85 CYS A CA 1
ATOM 675 C C . CYS A 1 85 ? 15.616 -5.460 -27.187 1.00 93.88 85 CYS A C 1
ATOM 677 O O . CYS A 1 85 ? 16.073 -6.500 -26.717 1.00 93.88 85 CYS A O 1
ATOM 679 N N . THR A 1 86 ? 16.400 -4.540 -27.749 1.00 93.56 86 THR A N 1
ATOM 680 C CA . THR A 1 86 ? 17.859 -4.687 -27.844 1.00 93.56 86 THR A CA 1
ATOM 681 C C . THR A 1 86 ? 18.495 -4.738 -26.456 1.00 93.56 86 THR A C 1
ATOM 683 O O . THR A 1 86 ? 19.260 -5.663 -26.166 1.00 93.56 86 THR A O 1
ATOM 686 N N . HIS A 1 87 ? 18.123 -3.817 -25.561 1.00 94.19 87 HIS A N 1
ATOM 687 C CA . HIS A 1 87 ? 18.639 -3.800 -24.184 1.00 94.19 87 HIS A CA 1
ATOM 688 C C . HIS A 1 87 ? 18.181 -5.009 -23.372 1.00 94.19 87 HIS A C 1
ATOM 690 O O . HIS A 1 87 ? 18.982 -5.622 -22.666 1.00 94.19 87 HIS A O 1
ATOM 696 N N . LEU A 1 88 ? 16.914 -5.406 -23.518 1.00 93.88 88 LEU A N 1
ATOM 697 C CA . LEU A 1 88 ? 16.378 -6.604 -22.871 1.00 93.88 88 LEU A CA 1
ATOM 698 C C . LEU A 1 88 ? 17.082 -7.880 -23.342 1.00 93.88 88 LEU A C 1
ATOM 700 O O . LEU A 1 88 ? 17.434 -8.730 -22.521 1.00 93.88 88 LEU A O 1
ATOM 704 N N . ASN A 1 89 ? 17.355 -8.000 -24.642 1.00 92.31 89 ASN A N 1
ATOM 705 C CA . ASN A 1 89 ? 18.112 -9.120 -25.190 1.00 92.31 89 ASN A CA 1
ATOM 706 C C . ASN A 1 89 ? 19.551 -9.147 -24.652 1.00 92.31 89 ASN A C 1
ATOM 708 O O . ASN A 1 89 ? 20.022 -10.197 -24.215 1.00 92.31 89 ASN A O 1
ATOM 712 N N . GLY A 1 90 ? 20.228 -7.992 -24.621 1.00 91.44 90 GLY A N 1
ATOM 713 C CA . GLY A 1 90 ? 21.584 -7.859 -24.076 1.00 91.44 90 GLY A CA 1
ATOM 714 C C . GLY A 1 90 ? 21.686 -8.229 -22.591 1.00 91.44 90 GLY A C 1
ATOM 715 O O . GLY A 1 90 ? 22.690 -8.798 -22.158 1.00 91.44 90 GLY A O 1
ATOM 716 N N . ALA A 1 91 ? 20.622 -7.989 -21.822 1.00 93.88 91 ALA A N 1
ATOM 717 C CA . ALA A 1 91 ? 20.512 -8.404 -20.426 1.00 93.88 91 ALA A CA 1
ATOM 718 C C . ALA A 1 91 ? 20.043 -9.858 -20.236 1.00 93.88 91 ALA A C 1
ATOM 720 O O . ALA A 1 91 ? 19.924 -10.303 -19.097 1.00 93.88 91 ALA A O 1
ATOM 721 N N . GLY A 1 92 ? 19.773 -10.602 -21.313 1.00 93.00 92 GLY A N 1
ATOM 722 C CA . GLY A 1 92 ? 19.359 -12.005 -21.257 1.00 93.00 92 GLY A CA 1
ATOM 723 C C . GLY A 1 92 ? 17.868 -12.240 -20.987 1.00 93.00 92 GLY A C 1
ATOM 724 O O . GLY A 1 92 ? 17.501 -13.370 -20.682 1.00 93.00 92 GLY A O 1
ATOM 725 N N . ALA A 1 93 ? 17.000 -11.229 -21.120 1.00 90.75 93 ALA A N 1
ATOM 726 C CA . ALA A 1 93 ? 15.572 -11.345 -20.794 1.00 90.75 93 ALA A CA 1
ATOM 727 C C . ALA A 1 93 ? 14.808 -12.341 -21.689 1.00 90.75 93 ALA A C 1
ATOM 729 O O . ALA A 1 93 ? 13.838 -12.949 -21.251 1.00 90.75 93 ALA A O 1
ATOM 730 N N . PHE A 1 94 ? 15.244 -12.553 -22.934 1.00 88.56 94 PHE A N 1
ATOM 731 C CA . PHE A 1 94 ? 14.577 -13.471 -23.872 1.00 88.56 94 PHE A CA 1
ATOM 732 C C . PHE A 1 94 ? 15.114 -14.905 -23.833 1.00 88.56 94 PHE A C 1
ATOM 734 O O . PHE A 1 94 ? 14.777 -15.717 -24.694 1.00 88.56 94 PHE A O 1
ATOM 741 N N . GLN A 1 95 ? 15.981 -15.229 -22.874 1.00 82.19 95 GLN A N 1
ATOM 742 C CA . GLN A 1 95 ? 16.498 -16.584 -22.727 1.00 82.19 95 GLN A CA 1
ATOM 743 C C . GLN A 1 95 ? 15.537 -17.442 -21.888 1.00 82.19 95 GLN A C 1
ATOM 745 O O . GLN A 1 95 ? 14.872 -16.911 -21.002 1.00 82.19 95 GLN A O 1
ATOM 750 N N . PRO A 1 96 ? 15.499 -18.775 -22.085 1.00 75.31 96 PRO A N 1
ATOM 751 C CA . PRO A 1 96 ? 14.622 -19.657 -21.303 1.00 75.31 96 PRO A CA 1
ATOM 752 C C . PRO A 1 96 ? 14.926 -19.701 -19.796 1.00 75.31 96 PRO A C 1
ATOM 754 O O . PRO A 1 96 ? 14.120 -20.202 -19.021 1.00 75.31 96 PRO A O 1
ATOM 757 N N . SER A 1 97 ? 16.113 -19.246 -19.384 1.00 81.31 97 SER A N 1
ATOM 758 C CA . SER A 1 97 ? 16.628 -19.394 -18.022 1.00 81.31 97 SER A CA 1
ATOM 759 C C . SER A 1 97 ? 16.642 -18.058 -17.292 1.00 81.31 97 SER A C 1
ATOM 761 O O . SER A 1 97 ? 17.430 -17.179 -17.648 1.00 81.31 97 SER A O 1
ATOM 763 N N . PHE A 1 98 ? 15.868 -17.956 -16.209 1.00 81.19 98 PHE A N 1
ATOM 764 C CA . PHE A 1 98 ? 15.771 -16.741 -15.396 1.00 81.19 98 PHE A CA 1
ATOM 765 C C . PHE A 1 98 ? 17.110 -16.317 -14.774 1.00 81.19 98 PHE A C 1
ATOM 767 O O . PHE A 1 98 ? 17.406 -15.129 -14.696 1.00 81.19 98 PHE A O 1
ATOM 774 N N . GLU A 1 99 ? 17.968 -17.276 -14.416 1.00 81.75 99 GLU A N 1
ATOM 775 C CA . GLU A 1 99 ? 19.285 -17.020 -13.807 1.00 81.75 99 GLU A CA 1
ATOM 776 C C . GLU A 1 99 ? 20.241 -16.205 -14.690 1.00 81.75 99 GLU A C 1
ATOM 778 O O . GLU A 1 99 ? 21.199 -15.606 -14.203 1.00 81.75 99 GLU A O 1
ATOM 783 N N . LYS A 1 100 ? 20.008 -16.187 -16.006 1.00 86.44 100 LYS A N 1
ATOM 784 C CA . LYS A 1 100 ? 20.866 -15.469 -16.955 1.00 86.44 100 LYS A CA 1
ATOM 785 C C . LYS A 1 100 ? 20.482 -13.998 -17.098 1.00 86.44 100 LYS A C 1
ATOM 787 O O . LYS A 1 100 ? 21.219 -13.254 -17.747 1.00 86.44 100 LYS A O 1
ATOM 792 N N . PHE A 1 101 ? 19.364 -13.584 -16.502 1.00 94.38 101 PHE A N 1
ATOM 793 C CA . PHE A 1 101 ? 18.884 -12.214 -16.554 1.00 94.38 101 PHE A CA 1
ATOM 794 C C . PHE A 1 101 ? 19.723 -11.283 -15.669 1.00 94.38 101 PHE A C 1
ATOM 796 O O . PHE A 1 101 ? 19.901 -11.505 -14.471 1.00 94.38 101 PHE A O 1
ATOM 803 N N . LYS A 1 102 ? 20.224 -10.197 -16.261 1.00 95.31 102 LYS A N 1
ATOM 804 C CA . LYS A 1 102 ? 21.119 -9.234 -15.609 1.00 95.31 102 LYS A CA 1
ATOM 805 C C . LYS A 1 102 ? 20.398 -7.914 -15.343 1.00 95.31 102 LYS A C 1
ATOM 807 O O . LYS A 1 102 ? 20.491 -6.979 -16.135 1.00 95.31 102 LYS A O 1
ATOM 812 N N . ALA A 1 103 ? 19.731 -7.812 -14.194 1.00 95.88 103 ALA A N 1
ATOM 813 C CA . ALA A 1 103 ? 19.006 -6.601 -13.789 1.00 95.88 103 ALA A CA 1
ATOM 814 C C . ALA A 1 103 ? 19.884 -5.330 -13.790 1.00 95.88 103 ALA A C 1
ATOM 816 O O . ALA A 1 103 ? 19.431 -4.273 -14.221 1.00 95.88 103 ALA A O 1
ATOM 817 N N . ALA A 1 104 ? 21.156 -5.441 -13.393 1.00 95.25 104 ALA A N 1
ATOM 818 C CA . ALA A 1 104 ? 22.106 -4.327 -13.419 1.00 95.25 104 ALA A CA 1
ATOM 819 C C . ALA A 1 104 ? 22.338 -3.755 -14.835 1.00 95.25 104 ALA A C 1
ATOM 821 O O . ALA A 1 104 ? 22.476 -2.543 -14.994 1.00 95.25 104 ALA A O 1
ATOM 822 N N . GLU A 1 105 ? 22.344 -4.602 -15.874 1.00 94.75 105 GLU A N 1
ATOM 823 C CA . GLU A 1 105 ? 22.472 -4.140 -17.265 1.00 94.75 105 GLU A CA 1
ATOM 824 C C . GLU A 1 105 ? 21.212 -3.400 -17.727 1.00 94.75 105 GLU A C 1
ATOM 826 O O . GLU A 1 105 ? 21.315 -2.403 -18.438 1.00 94.75 105 GLU A O 1
ATOM 831 N N . ILE A 1 106 ? 20.026 -3.823 -17.273 1.00 95.38 106 ILE A N 1
ATOM 832 C CA . ILE A 1 106 ? 18.774 -3.096 -17.529 1.00 95.38 106 ILE A CA 1
ATOM 833 C C . ILE A 1 106 ? 18.796 -1.724 -16.878 1.00 95.38 106 ILE A C 1
ATOM 835 O O . ILE A 1 106 ? 18.553 -0.737 -17.566 1.00 95.38 106 ILE A O 1
ATOM 839 N N . LEU A 1 107 ? 19.143 -1.642 -15.591 1.00 94.38 107 LEU A N 1
ATOM 840 C CA . LEU A 1 107 ? 19.235 -0.357 -14.898 1.00 94.38 107 LEU A CA 1
ATOM 841 C C . LEU A 1 107 ? 20.166 0.611 -15.617 1.00 94.38 107 LEU A C 1
ATOM 843 O O . LEU A 1 107 ? 19.865 1.795 -15.700 1.00 94.38 107 LEU A O 1
ATOM 847 N N . LYS A 1 108 ? 21.284 0.117 -16.148 1.00 92.81 108 LYS A N 1
ATOM 848 C CA . LYS A 1 108 ? 22.284 0.946 -16.814 1.00 92.81 108 LYS A CA 1
ATOM 849 C C . LYS A 1 108 ? 21.862 1.399 -18.215 1.00 92.81 108 LYS A C 1
ATOM 851 O O . LYS A 1 108 ? 22.132 2.546 -18.565 1.00 92.81 108 LYS A O 1
ATOM 856 N N . ASN A 1 109 ? 21.261 0.509 -19.006 1.00 92.69 109 ASN A N 1
ATOM 857 C CA . ASN A 1 109 ? 21.158 0.695 -20.456 1.00 92.69 109 ASN A CA 1
ATOM 858 C C . ASN A 1 109 ? 19.721 0.945 -20.952 1.00 92.69 109 ASN A C 1
ATOM 860 O O . ASN A 1 109 ? 19.553 1.599 -21.981 1.00 92.69 109 ASN A O 1
ATOM 864 N N . LEU A 1 110 ? 18.688 0.466 -20.246 1.00 93.31 110 LEU A N 1
ATOM 865 C CA . LEU A 1 110 ? 17.299 0.648 -20.676 1.00 93.31 110 LEU A CA 1
ATOM 866 C C . LEU A 1 110 ? 16.903 2.133 -20.602 1.00 93.31 110 LEU A C 1
ATOM 868 O O . LEU A 1 110 ? 17.132 2.788 -19.585 1.00 93.31 110 LEU A O 1
ATOM 872 N N . PHE A 1 111 ? 16.294 2.641 -21.678 1.00 93.12 111 PHE A N 1
ATOM 873 C CA . PHE A 1 111 ? 15.929 4.054 -21.852 1.00 93.12 111 PHE A CA 1
ATOM 874 C C . PHE A 1 111 ? 17.124 5.026 -21.819 1.00 93.12 111 PHE A C 1
ATOM 876 O O . PHE A 1 111 ? 16.999 6.164 -21.364 1.00 93.12 111 PHE A O 1
ATOM 883 N N . SER A 1 112 ? 18.302 4.578 -22.266 1.00 89.00 112 SER A N 1
ATOM 884 C CA . SER A 1 112 ? 19.501 5.427 -22.344 1.00 89.00 112 SER A CA 1
ATOM 885 C C . SER A 1 112 ? 19.534 6.306 -23.598 1.00 89.00 112 SER A C 1
ATOM 887 O O . SER A 1 112 ? 20.287 7.278 -23.661 1.00 89.00 112 SER A O 1
ATOM 889 N N . GLU A 1 113 ? 18.722 5.982 -24.600 1.00 86.38 113 GLU A N 1
ATOM 890 C CA . GLU A 1 113 ? 18.615 6.731 -25.840 1.00 86.38 113 GLU A CA 1
ATOM 891 C C . GLU A 1 113 ? 17.817 8.027 -25.671 1.00 86.38 113 GLU A C 1
ATOM 893 O O . GLU A 1 113 ? 16.827 8.089 -24.946 1.00 86.38 113 GLU A O 1
ATOM 898 N N . SER A 1 114 ? 18.183 9.052 -26.443 1.00 84.25 114 SER A N 1
ATOM 899 C CA . SER A 1 114 ? 17.540 10.376 -26.428 1.00 84.25 114 SER A CA 1
ATOM 900 C C . SER A 1 114 ? 16.086 10.396 -26.918 1.00 84.25 114 SER A C 1
ATOM 902 O O . SER A 1 114 ? 15.460 11.453 -26.921 1.00 84.25 114 SER A O 1
ATOM 904 N N . ILE A 1 115 ? 15.552 9.251 -27.352 1.00 86.56 115 ILE A N 1
ATOM 905 C CA . ILE A 1 115 ? 14.148 9.099 -27.747 1.00 86.56 115 ILE A CA 1
ATOM 906 C C . ILE A 1 115 ? 13.202 8.992 -26.542 1.00 86.56 115 ILE A C 1
ATOM 908 O O . ILE A 1 115 ? 11.994 9.092 -26.739 1.00 86.56 115 ILE A O 1
ATOM 912 N N . PHE A 1 116 ? 13.734 8.789 -25.330 1.00 90.62 116 PHE A N 1
ATOM 913 C CA . PHE A 1 116 ? 12.967 8.716 -24.088 1.00 90.62 116 PHE A CA 1
ATOM 914 C C . PHE A 1 116 ? 13.265 9.923 -23.199 1.00 90.62 116 PHE A C 1
ATOM 916 O O . PHE A 1 116 ? 14.422 10.199 -22.877 1.00 90.62 116 PHE A O 1
ATOM 923 N N . ASP A 1 117 ? 12.216 10.618 -22.768 1.00 90.19 117 ASP A N 1
ATOM 924 C CA . ASP A 1 117 ? 12.301 11.575 -21.666 1.00 90.19 117 ASP A CA 1
ATOM 925 C C . ASP A 1 117 ? 11.938 10.906 -20.321 1.00 90.19 117 ASP A C 1
ATOM 927 O O . ASP A 1 117 ? 11.491 9.758 -20.272 1.00 90.19 117 ASP A O 1
ATOM 931 N N . ASN A 1 118 ? 12.141 11.607 -19.199 1.00 90.38 118 ASN A N 1
ATOM 932 C CA . ASN A 1 118 ? 11.838 11.052 -17.872 1.00 90.38 118 ASN A CA 1
ATOM 933 C C . ASN A 1 118 ? 10.357 10.674 -17.712 1.00 90.38 118 ASN A C 1
ATOM 935 O O . ASN A 1 118 ? 10.051 9.714 -17.006 1.00 90.38 118 ASN A O 1
ATOM 939 N N . GLN A 1 119 ? 9.443 11.407 -18.354 1.00 90.25 119 GLN A N 1
ATOM 940 C CA . GLN A 1 119 ? 8.011 11.147 -18.248 1.00 90.25 119 GLN A CA 1
ATOM 941 C C . GLN A 1 119 ? 7.620 9.893 -19.033 1.00 90.25 119 GLN A C 1
ATOM 943 O O . GLN A 1 119 ? 6.835 9.097 -18.533 1.00 90.25 119 GLN A O 1
ATOM 948 N N . ASP A 1 120 ? 8.230 9.639 -20.195 1.00 91.88 120 ASP A N 1
ATOM 949 C CA . ASP A 1 120 ? 8.057 8.377 -20.919 1.00 91.88 120 ASP A CA 1
ATOM 950 C C . ASP A 1 120 ? 8.456 7.178 -20.052 1.00 91.88 120 ASP A C 1
ATOM 952 O O . ASP A 1 120 ? 7.733 6.184 -20.001 1.00 91.88 120 ASP A O 1
ATOM 956 N N . ILE A 1 121 ? 9.576 7.275 -19.331 1.00 93.56 121 ILE A N 1
ATOM 957 C CA . ILE A 1 121 ? 10.056 6.206 -18.444 1.00 93.56 121 ILE A CA 1
ATOM 958 C C . ILE A 1 121 ? 9.095 6.000 -17.263 1.00 93.56 121 ILE A C 1
ATOM 960 O O . ILE A 1 121 ? 8.757 4.859 -16.938 1.00 93.56 121 ILE A O 1
ATOM 964 N N . GLN A 1 122 ? 8.630 7.085 -16.632 1.00 93.12 122 GLN A N 1
ATOM 965 C CA . GLN A 1 122 ? 7.628 7.031 -15.560 1.00 93.12 122 GLN A CA 1
ATOM 966 C C . GLN A 1 122 ? 6.326 6.380 -16.050 1.00 93.12 122 GLN A C 1
ATOM 968 O O . GLN A 1 122 ? 5.793 5.493 -15.378 1.00 93.12 122 GLN A O 1
ATOM 973 N N . ASP A 1 123 ? 5.852 6.768 -17.235 1.00 92.06 123 ASP A N 1
ATOM 974 C CA . ASP A 1 123 ? 4.646 6.228 -17.858 1.00 92.06 123 ASP A CA 1
ATOM 975 C C . ASP A 1 123 ? 4.806 4.737 -18.182 1.00 92.06 123 ASP A C 1
ATOM 977 O O . ASP A 1 123 ? 3.881 3.965 -17.934 1.00 92.06 123 ASP A O 1
ATOM 981 N N . PHE A 1 124 ? 5.975 4.298 -18.675 1.00 92.69 124 PHE A N 1
ATOM 982 C CA . PHE A 1 124 ? 6.259 2.876 -18.905 1.00 92.69 124 PHE A CA 1
ATOM 983 C C . PHE A 1 124 ? 6.216 2.076 -17.607 1.00 92.69 124 PHE A C 1
ATOM 985 O O . PHE A 1 124 ? 5.575 1.028 -17.559 1.00 92.69 124 PHE A O 1
ATOM 992 N N . ILE A 1 125 ? 6.864 2.555 -16.542 1.00 93.38 125 ILE A N 1
ATOM 993 C CA . ILE A 1 125 ? 6.873 1.856 -15.251 1.00 93.38 125 ILE A CA 1
ATOM 994 C C . ILE A 1 125 ? 5.456 1.772 -14.675 1.00 93.38 125 ILE A C 1
ATOM 996 O O . ILE A 1 125 ? 5.038 0.698 -14.226 1.00 93.38 125 ILE A O 1
ATOM 1000 N N . LEU A 1 126 ? 4.688 2.866 -14.727 1.00 91.38 126 LEU A N 1
ATOM 1001 C CA . LEU A 1 126 ? 3.288 2.863 -14.311 1.00 91.38 126 LEU A CA 1
ATOM 1002 C C . LEU A 1 126 ? 2.475 1.870 -15.149 1.00 91.38 126 LEU A C 1
ATOM 1004 O O . LEU A 1 126 ? 1.821 0.992 -14.593 1.00 91.38 126 LEU A O 1
ATOM 1008 N N . TYR A 1 127 ? 2.539 1.965 -16.476 1.00 89.38 127 TYR A N 1
ATOM 1009 C CA . TYR A 1 127 ? 1.739 1.136 -17.373 1.00 89.38 127 TYR A CA 1
ATOM 1010 C C . TYR A 1 127 ? 2.080 -0.354 -17.259 1.00 89.38 127 TYR A C 1
ATOM 1012 O O . TYR A 1 127 ? 1.180 -1.194 -17.151 1.00 89.38 127 TYR A O 1
ATOM 1020 N N . TRP A 1 128 ? 3.370 -0.700 -17.253 1.00 88.81 128 TRP A N 1
ATOM 1021 C CA . TRP A 1 128 ? 3.829 -2.080 -17.117 1.00 88.81 128 TRP A CA 1
ATOM 1022 C C . TRP A 1 128 ? 3.372 -2.678 -15.799 1.00 88.81 128 TRP A C 1
ATOM 1024 O O . TRP A 1 128 ? 2.782 -3.757 -15.794 1.00 88.81 128 TRP A O 1
ATOM 1034 N N . THR A 1 129 ? 3.560 -1.962 -14.691 1.00 87.12 129 THR A N 1
ATOM 1035 C CA . THR A 1 129 ? 3.090 -2.460 -13.399 1.00 87.12 129 THR A CA 1
ATOM 1036 C C . THR A 1 129 ? 1.571 -2.572 -13.382 1.00 87.12 129 THR A C 1
ATOM 1038 O O . THR A 1 129 ? 1.071 -3.635 -13.055 1.00 87.12 129 THR A O 1
ATOM 1041 N N . GLN A 1 130 ? 0.805 -1.587 -13.852 1.00 83.00 130 GLN A N 1
ATOM 1042 C CA . GLN A 1 130 ? -0.663 -1.676 -13.900 1.00 83.00 130 GLN A CA 1
ATOM 1043 C C . GLN A 1 130 ? -1.196 -2.797 -14.814 1.00 83.00 130 GLN A C 1
ATOM 1045 O O . GLN A 1 130 ? -2.261 -3.360 -14.547 1.00 83.00 130 GLN A O 1
ATOM 1050 N N . THR A 1 131 ? -0.460 -3.169 -15.863 1.00 76.00 131 THR A N 1
ATOM 1051 C CA . THR A 1 131 ? -0.833 -4.252 -16.791 1.00 76.00 131 THR A CA 1
ATOM 1052 C C . THR A 1 131 ? -0.505 -5.643 -16.244 1.00 76.00 131 THR A C 1
ATOM 1054 O O . THR A 1 131 ? -1.189 -6.608 -16.591 1.00 76.00 131 THR A O 1
ATOM 1057 N N . ALA A 1 132 ? 0.452 -5.736 -15.318 1.00 65.00 132 ALA A N 1
ATOM 1058 C CA . ALA A 1 132 ? 0.962 -6.980 -14.742 1.00 65.00 132 ALA A CA 1
ATOM 1059 C C . ALA A 1 132 ? -0.076 -7.832 -13.987 1.00 65.00 132 ALA A C 1
ATOM 1061 O O . ALA A 1 132 ? 0.223 -8.958 -13.622 1.00 65.00 132 ALA A O 1
ATOM 1062 N N . PHE A 1 133 ? -1.297 -7.339 -13.746 1.00 64.25 133 PHE A N 1
ATOM 1063 C CA . PHE A 1 133 ? -2.326 -8.066 -12.980 1.00 64.25 133 PHE A CA 1
ATOM 1064 C C . PHE A 1 133 ? -3.318 -8.847 -13.813 1.00 64.25 133 PHE A C 1
ATOM 1066 O O . PHE A 1 133 ? -4.099 -9.602 -13.239 1.00 64.25 133 PHE A O 1
ATOM 1073 N N . ASN A 1 134 ? -3.355 -8.609 -15.128 1.00 61.56 134 ASN A N 1
ATOM 1074 C CA . ASN A 1 134 ? -4.441 -9.053 -16.006 1.00 61.56 134 ASN A CA 1
ATOM 1075 C C . ASN A 1 134 ? -5.835 -8.917 -15.348 1.00 61.56 134 ASN A C 1
ATOM 1077 O O . ASN A 1 134 ? -6.716 -9.766 -15.504 1.00 61.56 134 ASN A O 1
ATOM 1081 N N . ARG A 1 135 ? -6.001 -7.870 -14.528 1.00 63.72 135 ARG A N 1
ATOM 1082 C CA . ARG A 1 135 ? -7.214 -7.630 -13.752 1.00 63.72 135 ARG A CA 1
ATOM 1083 C C . ARG A 1 135 ? -8.335 -7.298 -14.741 1.00 63.72 135 ARG A C 1
ATOM 1085 O O . ARG A 1 135 ? -8.076 -6.788 -15.827 1.00 63.72 135 ARG A O 1
ATOM 1092 N N . LYS A 1 136 ? -9.586 -7.590 -14.398 1.00 63.41 136 LYS A N 1
ATOM 1093 C CA . LYS A 1 136 ? -10.770 -7.071 -15.101 1.00 63.41 136 LYS A CA 1
ATOM 1094 C C . LYS A 1 136 ? -11.310 -5.849 -14.366 1.00 63.41 136 LYS A C 1
ATOM 1096 O O . LYS A 1 136 ? -11.121 -5.712 -13.156 1.00 63.41 136 LYS A O 1
ATOM 1101 N N . VAL A 1 137 ? -11.924 -4.918 -15.098 1.00 60.00 137 VAL A N 1
ATOM 1102 C CA . VAL A 1 137 ? -12.521 -3.725 -14.482 1.00 60.00 137 VAL A CA 1
ATOM 1103 C C . VAL A 1 137 ? -13.538 -4.214 -13.445 1.00 60.00 137 VAL A C 1
ATOM 1105 O O . VAL A 1 137 ? -14.277 -5.159 -13.711 1.00 60.00 137 VAL A O 1
ATOM 1108 N N . ASN A 1 138 ? -13.513 -3.636 -12.241 1.00 58.34 138 ASN A N 1
ATOM 1109 C CA . ASN A 1 138 ? -14.313 -4.056 -11.077 1.00 58.34 138 ASN A CA 1
ATOM 1110 C C . ASN A 1 138 ? -14.024 -5.461 -10.502 1.00 58.34 138 ASN A C 1
ATOM 1112 O O . ASN A 1 138 ? -14.763 -5.924 -9.640 1.00 58.34 138 ASN A O 1
ATOM 1116 N N . GLN A 1 139 ? -12.948 -6.143 -10.909 1.00 63.19 139 GLN A N 1
ATOM 1117 C CA . GLN A 1 139 ? -12.544 -7.406 -10.280 1.00 63.19 139 GLN A CA 1
ATOM 1118 C C . GLN A 1 139 ? -11.961 -7.154 -8.886 1.00 63.19 139 GLN A C 1
ATOM 1120 O O . GLN A 1 139 ? -11.039 -6.349 -8.735 1.00 63.19 139 GLN A O 1
ATOM 1125 N N . GLU A 1 140 ? -12.449 -7.858 -7.869 1.00 63.38 140 GLU A N 1
ATOM 1126 C CA . GLU A 1 140 ? -11.917 -7.782 -6.504 1.00 63.38 140 GLU A CA 1
ATOM 1127 C C . GLU A 1 140 ? -10.502 -8.367 -6.411 1.00 63.38 140 GLU A C 1
ATOM 1129 O O . GLU A 1 140 ? -10.169 -9.330 -7.106 1.00 63.38 140 GLU A O 1
ATOM 1134 N N . ARG A 1 141 ? -9.662 -7.828 -5.516 1.00 64.19 141 ARG A N 1
ATOM 1135 C CA . ARG A 1 141 ? -8.274 -8.310 -5.336 1.00 64.19 141 ARG A CA 1
ATOM 1136 C C . ARG A 1 141 ? -8.212 -9.782 -4.912 1.00 64.19 141 ARG A C 1
ATOM 1138 O O . ARG A 1 141 ? -7.322 -10.509 -5.334 1.00 64.19 141 ARG A O 1
ATOM 1145 N N . THR A 1 142 ? -9.182 -10.227 -4.119 1.00 60.03 142 THR A N 1
ATOM 1146 C CA . THR A 1 142 ? -9.322 -11.623 -3.671 1.00 60.03 142 THR A CA 1
ATOM 1147 C C . THR A 1 142 ? -9.690 -12.587 -4.798 1.00 60.03 142 THR A C 1
ATOM 1149 O O . THR A 1 142 ? -9.578 -13.794 -4.628 1.00 60.03 142 THR A O 1
ATOM 1152 N N . SER A 1 143 ? -10.107 -12.065 -5.953 1.00 63.81 143 SER A N 1
ATOM 1153 C CA . SER A 1 143 ? -10.507 -12.848 -7.126 1.00 63.81 143 SER A CA 1
ATOM 1154 C C . SER A 1 143 ? -9.477 -12.810 -8.259 1.00 63.81 143 SER A C 1
ATOM 1156 O O . SER A 1 143 ? -9.791 -13.210 -9.380 1.00 63.81 143 SER A O 1
ATOM 1158 N N . LEU A 1 144 ? -8.266 -12.292 -8.003 1.00 69.50 144 LEU A N 1
ATOM 1159 C CA . LEU A 1 144 ? -7.201 -12.212 -9.004 1.00 69.50 144 LEU A CA 1
ATOM 1160 C C . LEU A 1 144 ? -6.792 -13.608 -9.481 1.00 69.50 144 LEU A C 1
ATOM 1162 O O . LEU A 1 144 ? -6.555 -14.511 -8.679 1.00 69.50 144 LEU A O 1
ATOM 1166 N N . ALA A 1 145 ? -6.679 -13.760 -10.800 1.00 67.38 145 ALA A N 1
ATOM 1167 C CA . ALA A 1 145 ? -6.215 -14.998 -11.403 1.00 67.38 145 ALA A CA 1
ATOM 1168 C C . ALA A 1 145 ? -4.739 -15.238 -11.057 1.00 67.38 145 ALA A C 1
ATOM 1170 O O . ALA A 1 145 ? -3.916 -14.322 -11.102 1.00 67.38 145 ALA A O 1
ATOM 1171 N N . THR A 1 146 ? -4.398 -16.483 -10.739 1.00 74.19 146 THR A N 1
ATOM 1172 C CA . THR A 1 146 ? -3.002 -16.906 -10.612 1.00 74.19 146 THR A CA 1
ATOM 1173 C C . THR A 1 146 ? -2.362 -16.990 -11.993 1.00 74.19 146 THR A C 1
ATOM 1175 O O . THR A 1 146 ? -2.933 -17.615 -12.885 1.00 74.19 146 THR A O 1
ATOM 1178 N N . MET A 1 147 ? -1.181 -16.399 -12.157 1.00 80.50 147 MET A N 1
ATOM 1179 C CA . MET A 1 147 ? -0.401 -16.475 -13.398 1.00 80.50 147 MET A CA 1
ATOM 1180 C C . MET A 1 147 ? 0.496 -17.714 -13.421 1.00 80.50 147 MET A C 1
ATOM 1182 O O . MET A 1 147 ? 0.827 -18.248 -12.365 1.00 80.50 147 MET A O 1
ATOM 1186 N N . ASP A 1 148 ? 0.948 -18.132 -14.604 1.00 83.81 148 ASP A N 1
ATOM 1187 C CA . ASP A 1 148 ? 1.777 -19.337 -14.765 1.00 83.81 148 ASP A CA 1
ATOM 1188 C C . ASP A 1 148 ? 3.067 -19.283 -13.935 1.00 83.81 148 ASP A C 1
ATOM 1190 O O . ASP A 1 148 ? 3.422 -20.252 -13.263 1.00 83.81 148 ASP A O 1
ATOM 1194 N N . TRP A 1 149 ? 3.734 -18.124 -13.884 1.00 86.75 149 TRP A N 1
ATOM 1195 C CA . TRP A 1 149 ? 4.924 -17.939 -13.044 1.00 86.75 149 TRP A CA 1
ATOM 1196 C C . TRP A 1 149 ? 4.607 -18.114 -11.552 1.00 86.75 149 TRP A C 1
ATOM 1198 O O . TRP A 1 149 ? 5.423 -18.643 -10.803 1.00 86.75 149 TRP A O 1
ATOM 1208 N N . MET A 1 150 ? 3.390 -17.751 -11.126 1.00 89.56 150 MET A N 1
ATOM 1209 C CA . MET A 1 150 ? 2.905 -17.961 -9.761 1.00 89.56 150 MET A CA 1
ATOM 1210 C C . MET A 1 150 ? 2.574 -19.429 -9.492 1.00 89.56 150 MET A C 1
ATOM 1212 O O . MET A 1 150 ? 2.136 -19.740 -8.396 1.00 89.56 150 MET A O 1
ATOM 1216 N N . GLN A 1 151 ? 2.723 -20.351 -10.437 1.00 87.81 151 GLN A N 1
ATOM 1217 C CA . GLN A 1 151 ? 2.630 -21.788 -10.163 1.00 87.81 151 GLN A CA 1
ATOM 1218 C C . GLN A 1 151 ? 4.013 -22.431 -10.018 1.00 87.81 151 GLN A C 1
ATOM 1220 O O . GLN A 1 151 ? 4.131 -23.519 -9.459 1.00 87.81 151 GLN A O 1
ATOM 1225 N N . ASN A 1 152 ? 5.073 -21.736 -10.438 1.00 90.44 152 ASN A N 1
ATOM 1226 C CA . ASN A 1 152 ? 6.449 -22.164 -10.238 1.00 90.44 152 ASN A CA 1
ATOM 1227 C C . ASN A 1 152 ? 6.943 -21.736 -8.842 1.00 90.44 152 ASN A C 1
ATOM 1229 O O . ASN A 1 152 ? 7.034 -20.547 -8.535 1.00 90.44 152 ASN A O 1
ATOM 1233 N N . ASN A 1 153 ? 7.265 -22.709 -7.987 1.00 90.25 153 ASN A N 1
ATOM 1234 C CA . ASN A 1 153 ? 7.674 -22.450 -6.604 1.00 90.25 153 ASN A CA 1
ATOM 1235 C C . ASN A 1 153 ? 8.985 -21.664 -6.486 1.00 90.25 153 ASN A C 1
ATOM 1237 O O . ASN A 1 153 ? 9.107 -20.865 -5.558 1.00 90.25 153 ASN A O 1
ATOM 1241 N N . ASP A 1 154 ? 9.931 -21.861 -7.400 1.00 91.56 154 ASP A N 1
ATOM 1242 C CA . ASP A 1 154 ? 11.224 -21.174 -7.351 1.00 91.56 154 ASP A CA 1
ATOM 1243 C C . ASP A 1 154 ? 11.042 -19.698 -7.720 1.00 91.56 154 ASP A C 1
ATOM 1245 O O . ASP A 1 154 ? 11.442 -18.815 -6.966 1.00 91.56 154 ASP A O 1
ATOM 1249 N N . LEU A 1 155 ? 10.278 -19.416 -8.781 1.00 92.25 155 LEU A N 1
ATOM 1250 C CA . LEU A 1 155 ? 9.957 -18.040 -9.177 1.00 92.25 155 LEU A CA 1
ATOM 1251 C C . LEU A 1 155 ? 9.128 -17.297 -8.122 1.00 92.25 155 LEU A C 1
ATOM 1253 O O 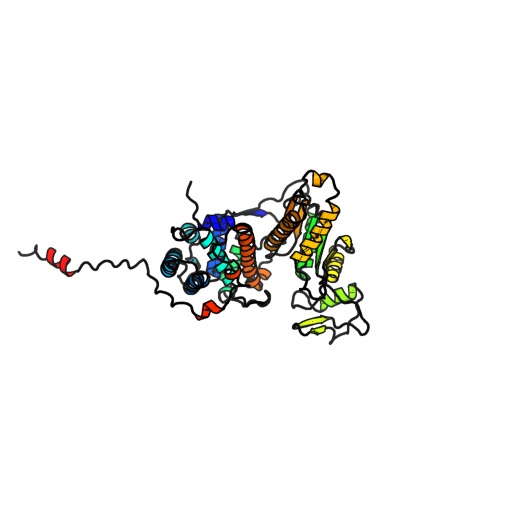. LEU A 1 155 ? 9.340 -16.107 -7.896 1.00 92.25 155 LEU A O 1
ATOM 1257 N N . LYS A 1 156 ? 8.196 -17.982 -7.446 1.00 92.56 156 LYS A N 1
ATOM 1258 C CA . LYS A 1 156 ? 7.438 -17.404 -6.321 1.00 92.56 156 LYS A CA 1
ATOM 1259 C C . LYS A 1 156 ? 8.352 -16.997 -5.168 1.00 92.56 156 LYS A C 1
ATOM 1261 O O . LYS A 1 156 ? 8.154 -15.924 -4.597 1.00 92.56 156 LYS A O 1
ATOM 1266 N N . LYS A 1 157 ? 9.327 -17.844 -4.823 1.00 93.88 157 LYS A N 1
ATOM 1267 C CA . LYS A 1 157 ? 10.305 -17.566 -3.765 1.00 93.88 157 LYS A CA 1
ATOM 1268 C C . LYS A 1 157 ? 11.213 -16.407 -4.146 1.00 93.88 157 LYS A C 1
ATOM 1270 O O . LYS A 1 157 ? 11.317 -15.463 -3.372 1.00 93.88 157 LYS A O 1
ATOM 1275 N N . ASP A 1 158 ? 11.764 -16.416 -5.356 1.00 94.44 158 ASP A N 1
ATOM 1276 C CA . ASP A 1 158 ? 12.594 -15.316 -5.852 1.00 94.44 158 ASP A CA 1
ATOM 1277 C C . ASP A 1 158 ? 11.824 -13.991 -5.857 1.00 94.44 158 ASP A C 1
ATOM 1279 O O . ASP A 1 158 ? 12.344 -12.958 -5.432 1.00 94.44 158 ASP A O 1
ATOM 1283 N N . TYR A 1 159 ? 10.551 -14.019 -6.266 1.00 94.75 159 TYR A N 1
ATOM 1284 C CA . TYR A 1 159 ? 9.689 -12.842 -6.230 1.00 94.75 159 TYR A CA 1
ATOM 1285 C C . TYR A 1 159 ? 9.513 -12.301 -4.804 1.00 94.75 159 TYR A C 1
ATOM 1287 O O . TYR A 1 159 ? 9.572 -11.086 -4.574 1.00 94.75 159 TYR A O 1
ATOM 1295 N N . PHE A 1 160 ? 9.278 -13.195 -3.841 1.00 95.06 160 PHE A N 1
ATOM 1296 C CA . PHE A 1 160 ? 9.111 -12.843 -2.434 1.00 95.06 160 PHE A CA 1
ATOM 1297 C C . PHE A 1 160 ? 10.403 -12.292 -1.813 1.00 95.06 160 PHE A C 1
ATOM 1299 O O . PHE A 1 160 ? 10.352 -11.275 -1.122 1.00 95.06 160 PHE A O 1
ATOM 1306 N N . GLU A 1 161 ? 11.562 -12.880 -2.112 1.00 95.56 161 GLU A N 1
ATOM 1307 C CA . GLU A 1 161 ? 12.857 -12.373 -1.642 1.00 95.56 161 GLU A CA 1
ATOM 1308 C C . GLU A 1 161 ? 13.168 -10.986 -2.216 1.00 95.56 161 GLU A C 1
ATOM 1310 O O . GLU A 1 161 ? 13.537 -10.069 -1.482 1.00 95.56 161 GLU A O 1
ATOM 1315 N N . ASN A 1 162 ? 12.904 -10.761 -3.504 1.00 96.19 162 ASN A N 1
ATOM 1316 C CA . ASN A 1 162 ? 12.993 -9.419 -4.080 1.00 96.19 162 ASN A CA 1
ATOM 1317 C C . ASN A 1 162 ? 12.014 -8.443 -3.400 1.00 96.19 162 ASN A C 1
ATOM 1319 O O . ASN A 1 162 ? 12.352 -7.282 -3.178 1.00 96.19 162 ASN A O 1
ATOM 1323 N N . ALA A 1 163 ? 10.813 -8.890 -3.016 1.00 95.38 163 ALA A N 1
ATOM 1324 C CA . ALA A 1 163 ? 9.861 -8.059 -2.277 1.00 95.38 163 ALA A CA 1
ATOM 1325 C C . ALA A 1 163 ? 10.330 -7.720 -0.851 1.00 95.38 163 ALA A C 1
ATOM 1327 O O . ALA A 1 163 ? 10.053 -6.614 -0.373 1.00 95.38 163 ALA A O 1
ATOM 1328 N N . LYS A 1 164 ? 11.078 -8.616 -0.189 1.00 94.31 164 LYS A N 1
ATOM 1329 C CA . LYS A 1 164 ? 11.786 -8.310 1.065 1.00 94.31 164 LYS A CA 1
ATOM 1330 C C . LYS A 1 164 ? 12.841 -7.235 0.838 1.00 94.31 164 LYS A C 1
ATOM 1332 O O . LYS A 1 164 ? 12.809 -6.231 1.540 1.00 94.31 164 LYS A O 1
ATOM 1337 N N . ILE A 1 165 ? 13.694 -7.392 -0.178 1.00 95.62 165 ILE A N 1
ATOM 1338 C CA . ILE A 1 165 ? 14.732 -6.413 -0.550 1.00 95.62 165 ILE A CA 1
ATOM 1339 C C . ILE A 1 165 ? 14.119 -5.051 -0.900 1.00 95.62 165 ILE A C 1
ATOM 1341 O O . ILE A 1 165 ? 14.697 -4.012 -0.593 1.00 95.62 165 ILE A O 1
ATOM 1345 N N . MET A 1 166 ? 12.929 -5.025 -1.502 1.00 94.44 166 MET A N 1
ATOM 1346 C CA . MET A 1 166 ? 12.193 -3.786 -1.771 1.00 94.44 166 MET A CA 1
ATOM 1347 C C . MET A 1 166 ? 11.548 -3.158 -0.528 1.00 94.44 166 MET A C 1
ATOM 1349 O O . MET A 1 166 ? 11.114 -2.010 -0.594 1.00 94.44 166 MET A O 1
ATOM 1353 N N . GLY A 1 167 ? 11.482 -3.881 0.593 1.00 91.88 167 GLY A N 1
ATOM 1354 C CA . GLY A 1 167 ? 10.869 -3.424 1.837 1.00 91.88 167 GLY A CA 1
ATOM 1355 C C . GLY A 1 167 ? 9.338 -3.508 1.857 1.00 91.88 167 GLY A C 1
ATOM 1356 O O . GLY A 1 167 ? 8.713 -2.810 2.661 1.00 91.88 167 GLY A O 1
ATOM 1357 N N . LEU A 1 168 ? 8.738 -4.340 0.990 1.00 91.31 168 LEU A N 1
ATOM 1358 C CA . LEU A 1 168 ? 7.280 -4.484 0.825 1.00 91.31 168 LEU A CA 1
ATOM 1359 C C . LEU A 1 168 ? 6.631 -5.455 1.817 1.00 91.31 168 LEU A C 1
ATOM 1361 O O . LEU A 1 168 ? 5.426 -5.412 2.018 1.00 91.31 168 LEU A O 1
ATOM 1365 N N . VAL A 1 169 ? 7.404 -6.376 2.389 1.00 92.50 169 VAL A N 1
ATOM 1366 C CA . VAL A 1 169 ? 6.882 -7.452 3.258 1.00 92.50 169 VAL A CA 1
ATOM 1367 C C . VAL A 1 169 ? 7.564 -7.509 4.620 1.00 92.50 169 VAL A C 1
ATOM 1369 O O . VAL A 1 169 ? 7.197 -8.316 5.462 1.00 92.50 169 VAL A O 1
ATOM 1372 N N . VAL A 1 170 ? 8.542 -6.637 4.845 1.00 90.31 170 VAL A N 1
ATOM 1373 C CA . VAL A 1 170 ? 9.348 -6.558 6.069 1.00 90.31 170 VAL A CA 1
ATOM 1374 C C . VAL A 1 170 ? 8.605 -5.811 7.172 1.00 90.31 170 VAL A C 1
ATOM 1376 O O . VAL A 1 170 ? 7.771 -4.953 6.883 1.00 90.31 170 VAL A O 1
ATOM 1379 N N . ALA A 1 171 ? 8.922 -6.080 8.437 1.00 89.31 171 ALA A N 1
ATOM 1380 C CA . ALA A 1 171 ? 8.350 -5.310 9.540 1.00 89.31 171 ALA A CA 1
ATOM 1381 C C . ALA A 1 171 ? 8.637 -3.804 9.383 1.00 89.31 171 ALA A C 1
ATOM 1383 O O . ALA A 1 171 ? 9.742 -3.398 9.013 1.00 89.31 171 ALA A O 1
ATOM 1384 N N . LYS A 1 172 ? 7.642 -2.972 9.699 1.00 90.06 172 LYS A N 1
ATOM 1385 C CA . LYS A 1 172 ? 7.812 -1.527 9.889 1.00 90.06 172 LYS A CA 1
ATOM 1386 C C . LYS A 1 172 ? 7.759 -1.243 11.378 1.00 90.06 172 LYS A C 1
ATOM 1388 O O . LYS A 1 172 ? 6.842 -1.703 12.055 1.00 90.06 172 LYS A O 1
ATOM 1393 N N . VAL A 1 173 ? 8.747 -0.508 11.873 1.00 88.25 173 VAL A N 1
ATOM 1394 C CA . VAL A 1 173 ? 8.891 -0.181 13.293 1.00 88.25 173 VAL A CA 1
ATOM 1395 C C . VAL A 1 173 ? 8.648 1.315 13.514 1.00 88.25 173 VAL A C 1
ATOM 1397 O O . VAL A 1 173 ? 8.881 2.107 12.600 1.00 88.25 173 VAL A O 1
ATOM 1400 N N . PRO A 1 174 ? 8.200 1.731 14.709 1.00 88.75 174 PRO A N 1
ATOM 1401 C CA . PRO A 1 174 ? 8.160 3.126 15.101 1.00 88.75 174 PRO A CA 1
ATOM 1402 C C . PRO A 1 174 ? 9.539 3.771 14.951 1.00 88.75 174 PRO A C 1
ATOM 1404 O O . PRO A 1 174 ? 10.545 3.185 15.342 1.00 88.75 174 PRO A O 1
ATOM 1407 N N . LEU A 1 175 ? 9.562 4.985 14.403 1.00 85.56 175 LEU A N 1
ATOM 1408 C CA . LEU A 1 175 ? 10.785 5.766 14.200 1.00 85.56 175 LEU A CA 1
ATOM 1409 C C . LEU A 1 175 ? 11.030 6.797 15.312 1.00 85.56 175 LEU A C 1
ATOM 1411 O O . LEU A 1 175 ? 12.136 7.316 15.433 1.00 85.56 175 LEU A O 1
ATOM 1415 N N . VAL A 1 176 ? 10.017 7.077 16.135 1.00 86.69 176 VAL A N 1
ATOM 1416 C CA . VAL A 1 176 ? 10.078 8.002 17.274 1.00 86.69 176 VAL A CA 1
ATOM 1417 C C . VAL A 1 176 ? 9.518 7.349 18.539 1.00 86.69 176 VAL A C 1
ATOM 1419 O O . VAL A 1 176 ? 8.732 6.403 18.467 1.00 86.69 176 VAL A O 1
ATOM 1422 N N . GLU A 1 177 ? 9.926 7.870 19.696 1.00 86.69 177 GLU A N 1
ATOM 1423 C CA . GLU A 1 177 ? 9.510 7.391 21.024 1.00 86.69 177 GLU A CA 1
ATOM 1424 C C . GLU A 1 177 ? 8.074 7.771 21.385 1.00 86.69 177 GLU A C 1
ATOM 1426 O O . GLU A 1 177 ? 7.431 7.089 22.183 1.00 86.69 177 GLU A O 1
ATOM 1431 N N . SER A 1 178 ? 7.572 8.862 20.807 1.00 91.38 178 SER A N 1
ATOM 1432 C CA . SER A 1 178 ? 6.244 9.385 21.091 1.00 91.38 178 SER A CA 1
ATOM 1433 C C . SER A 1 178 ? 5.581 9.876 19.820 1.00 91.38 178 SER A C 1
ATOM 1435 O O . SER A 1 178 ? 6.173 10.647 19.070 1.00 91.38 178 SER A O 1
ATOM 1437 N N . TYR A 1 179 ? 4.337 9.454 19.642 1.00 94.75 179 TYR A N 1
ATOM 1438 C CA . TYR A 1 179 ? 3.411 9.946 18.634 1.00 94.75 179 TYR A CA 1
ATOM 1439 C C . TYR A 1 179 ? 2.330 10.782 19.308 1.00 94.75 179 TYR A C 1
ATOM 1441 O O . TYR A 1 179 ? 2.010 10.564 20.480 1.00 94.75 179 TYR A O 1
ATOM 1449 N N . ASP A 1 180 ? 1.755 11.725 18.572 1.00 95.25 180 ASP A N 1
ATOM 1450 C CA . ASP A 1 180 ? 0.562 12.443 19.022 1.00 95.25 180 ASP A CA 1
ATOM 1451 C C . ASP A 1 180 ? -0.691 11.575 18.810 1.00 95.25 180 ASP A C 1
ATOM 1453 O O . ASP A 1 180 ? -1.613 11.582 19.627 1.00 95.25 180 ASP A O 1
ATOM 1457 N N . GLU A 1 181 ? -0.696 10.774 17.742 1.00 96.56 181 GLU A N 1
ATOM 1458 C CA . GLU A 1 181 ? -1.824 9.952 17.305 1.00 96.56 181 GLU A CA 1
ATOM 1459 C C . GLU A 1 181 ? -1.356 8.596 16.761 1.00 96.56 181 GLU A C 1
ATOM 1461 O O . GLU A 1 181 ? -0.320 8.494 16.101 1.00 96.56 181 GLU A O 1
ATOM 1466 N N . THR A 1 182 ? -2.175 7.562 16.940 1.00 96.25 182 THR A N 1
ATOM 1467 C CA . THR A 1 182 ? -2.037 6.280 16.239 1.00 96.25 182 THR A CA 1
ATOM 1468 C C . THR A 1 182 ? -3.341 5.949 15.538 1.00 96.25 182 THR A C 1
ATOM 1470 O O . THR A 1 182 ? -4.372 5.820 16.191 1.00 96.25 182 THR A O 1
ATOM 1473 N N . TRP A 1 183 ? -3.320 5.789 14.217 1.00 96.31 183 TRP A N 1
ATOM 1474 C CA . TRP A 1 183 ? -4.507 5.480 13.422 1.00 96.31 183 TRP A CA 1
ATOM 1475 C C . TRP A 1 183 ? -4.477 4.033 12.942 1.00 96.31 183 TRP A C 1
ATOM 1477 O O . TRP A 1 183 ? -3.646 3.641 12.121 1.00 96.31 183 TRP A O 1
ATOM 1487 N N . VAL A 1 184 ? -5.424 3.246 13.446 1.00 93.19 184 VAL A N 1
ATOM 1488 C CA . VAL A 1 184 ? -5.645 1.847 13.084 1.00 93.19 184 VAL A CA 1
ATOM 1489 C C . VAL A 1 184 ? -6.634 1.793 11.932 1.00 93.19 184 VAL A C 1
ATOM 1491 O O . VAL A 1 184 ? -7.818 2.091 12.107 1.00 93.19 184 VAL A O 1
ATOM 1494 N N . LEU A 1 185 ? -6.151 1.435 10.743 1.00 87.62 185 LEU A N 1
ATOM 1495 C CA . LEU A 1 185 ? -6.986 1.391 9.546 1.00 87.62 185 LEU A CA 1
ATOM 1496 C C . LEU A 1 185 ? -7.802 0.095 9.490 1.00 87.62 185 LEU A C 1
ATOM 1498 O O . LEU A 1 185 ? -7.259 -1.006 9.635 1.00 87.62 185 LEU A O 1
ATOM 1502 N N . GLY A 1 186 ? -9.109 0.247 9.246 1.00 69.19 186 GLY A N 1
ATOM 1503 C CA . GLY A 1 186 ? -10.089 -0.831 9.149 1.00 69.19 186 GLY A CA 1
ATOM 1504 C C . GLY A 1 186 ? -9.597 -1.979 8.275 1.00 69.19 186 GLY A C 1
ATOM 1505 O O . GLY A 1 186 ? -9.365 -1.827 7.074 1.00 69.19 186 GLY A O 1
ATOM 1506 N N . SER A 1 187 ? -9.410 -3.125 8.919 1.00 63.72 187 SER A N 1
ATOM 1507 C CA . SER A 1 187 ? -8.915 -4.358 8.324 1.00 63.72 187 SER A CA 1
ATOM 1508 C C . SER A 1 187 ? -9.862 -5.498 8.701 1.00 63.72 187 SER A C 1
ATOM 1510 O O . SER A 1 187 ? -10.539 -5.418 9.726 1.00 63.72 187 SER A O 1
ATOM 1512 N N . ALA A 1 188 ? -9.896 -6.565 7.899 1.00 71.62 188 ALA A N 1
ATOM 1513 C CA . ALA A 1 188 ? -10.621 -7.789 8.248 1.00 71.62 188 ALA A CA 1
ATOM 1514 C C . ALA A 1 188 ? -10.186 -8.326 9.630 1.00 71.62 188 ALA A C 1
ATOM 1516 O O . ALA A 1 188 ? -9.101 -7.996 10.116 1.00 71.62 188 ALA A O 1
ATOM 1517 N N . ALA A 1 189 ? -11.003 -9.186 10.246 1.00 74.31 189 ALA A N 1
ATOM 1518 C CA . ALA A 1 189 ? -10.822 -9.617 11.638 1.00 74.31 189 ALA A CA 1
ATOM 1519 C C . ALA A 1 189 ? -9.399 -10.108 11.975 1.00 74.31 189 ALA A C 1
ATOM 1521 O O . ALA A 1 189 ? -8.790 -9.617 12.922 1.00 74.31 189 ALA A O 1
ATOM 1522 N N . LEU A 1 190 ? -8.840 -11.036 11.189 1.00 77.31 190 LEU A N 1
ATOM 1523 C CA . LEU A 1 190 ? -7.493 -11.580 11.428 1.00 77.31 190 LEU A CA 1
ATOM 1524 C C . LEU A 1 190 ? -6.379 -10.514 11.348 1.00 77.31 190 LEU A C 1
ATOM 1526 O O . LEU A 1 190 ? -5.631 -10.373 12.315 1.00 77.31 190 LEU A O 1
ATOM 1530 N N . PRO A 1 191 ? -6.274 -9.726 10.260 1.00 79.75 191 PRO A N 1
ATOM 1531 C CA . PRO A 1 191 ? -5.409 -8.551 10.216 1.00 79.75 191 PRO A CA 1
ATOM 1532 C C . PRO A 1 191 ? -5.547 -7.606 11.413 1.00 79.75 191 PRO A C 1
ATOM 1534 O O . PRO A 1 191 ? -4.544 -7.118 11.928 1.00 79.75 191 PRO A O 1
ATOM 1537 N N . LEU A 1 192 ? -6.779 -7.346 11.860 1.00 86.06 192 LEU A N 1
ATOM 1538 C CA . LEU A 1 192 ? -7.027 -6.438 12.971 1.00 86.06 192 LEU A CA 1
ATOM 1539 C C . LEU A 1 192 ? -6.509 -7.004 14.300 1.00 86.06 192 LEU A C 1
ATOM 1541 O O . LEU A 1 192 ? -5.882 -6.260 15.050 1.00 86.06 192 LEU A O 1
ATOM 1545 N N . ILE A 1 193 ? -6.687 -8.307 14.551 1.00 86.12 193 ILE A N 1
ATOM 1546 C CA . ILE A 1 193 ? -6.097 -9.006 15.707 1.00 86.12 193 ILE A CA 1
ATOM 1547 C C . ILE A 1 193 ? -4.574 -8.851 15.691 1.00 86.12 193 ILE A C 1
ATOM 1549 O O . ILE A 1 193 ? -3.998 -8.370 16.662 1.00 86.12 193 ILE A O 1
ATOM 1553 N N . TRP A 1 194 ? -3.918 -9.164 14.568 1.00 84.81 194 TRP A N 1
ATOM 1554 C CA . TRP A 1 194 ? -2.460 -9.034 14.455 1.00 84.81 194 TRP A CA 1
ATOM 1555 C C . TRP A 1 194 ? -1.975 -7.601 14.683 1.00 84.81 194 TRP A C 1
ATOM 1557 O O . TRP A 1 194 ? -0.951 -7.391 15.333 1.00 84.81 194 TRP A O 1
ATOM 1567 N N . ASN A 1 195 ? -2.711 -6.606 14.182 1.00 86.62 195 ASN A N 1
ATOM 1568 C CA . ASN A 1 195 ? -2.380 -5.202 14.400 1.00 86.62 195 ASN A CA 1
ATOM 1569 C C . ASN A 1 195 ? -2.547 -4.800 15.868 1.00 86.62 195 ASN A C 1
ATOM 1571 O O . ASN A 1 195 ? -1.682 -4.104 16.397 1.00 86.62 195 ASN A O 1
ATOM 1575 N N . MET A 1 196 ? -3.617 -5.238 16.537 1.00 88.69 196 MET A N 1
ATOM 1576 C CA . MET A 1 196 ? -3.843 -4.941 17.954 1.00 88.69 196 MET A CA 1
ATOM 1577 C C . MET A 1 196 ? -2.823 -5.632 18.861 1.00 88.69 196 MET A C 1
ATOM 1579 O O . MET A 1 196 ? -2.282 -4.982 19.753 1.00 88.69 196 MET A O 1
ATOM 1583 N N . ASP A 1 197 ? -2.480 -6.890 18.588 1.00 87.69 197 ASP A N 1
ATOM 1584 C CA . ASP A 1 197 ? -1.410 -7.598 19.297 1.00 87.69 197 ASP A CA 1
ATOM 1585 C C . ASP A 1 197 ? -0.060 -6.901 19.098 1.00 87.69 197 ASP A C 1
ATOM 1587 O O . ASP A 1 197 ? 0.697 -6.699 20.051 1.00 87.69 197 ASP A O 1
ATOM 1591 N N . ASN A 1 198 ? 0.239 -6.461 17.871 1.00 87.44 198 ASN A N 1
ATOM 1592 C CA . ASN A 1 198 ? 1.454 -5.702 17.594 1.00 87.44 198 ASN A CA 1
ATOM 1593 C C . ASN A 1 198 ? 1.467 -4.367 18.358 1.00 87.44 198 ASN A C 1
ATOM 1595 O O . ASN A 1 198 ? 2.455 -4.059 19.020 1.00 87.44 198 ASN A O 1
ATOM 1599 N N . LEU A 1 199 ? 0.368 -3.603 18.340 1.00 89.25 199 LEU A N 1
ATOM 1600 C CA . LEU A 1 199 ? 0.231 -2.353 19.101 1.00 89.25 199 LEU A CA 1
ATOM 1601 C C . LEU A 1 199 ? 0.424 -2.571 20.603 1.00 89.25 199 LEU A C 1
ATOM 1603 O O . LEU A 1 199 ? 1.160 -1.818 21.243 1.00 89.25 199 LEU A O 1
ATOM 1607 N N . LYS A 1 200 ? -0.192 -3.619 21.157 1.00 88.31 200 LYS A N 1
ATOM 1608 C CA . LYS A 1 200 ? -0.030 -4.004 22.559 1.00 88.31 200 LYS A CA 1
ATOM 1609 C C . LYS A 1 200 ? 1.433 -4.284 22.883 1.00 88.31 200 LYS A C 1
ATOM 1611 O O . LYS A 1 200 ? 1.966 -3.705 23.826 1.00 88.31 200 LYS A O 1
ATOM 1616 N N . ASN A 1 201 ? 2.114 -5.072 22.052 1.00 85.19 201 ASN A N 1
ATOM 1617 C CA . ASN A 1 201 ? 3.540 -5.350 22.210 1.00 85.19 201 ASN A CA 1
ATOM 1618 C C . ASN A 1 201 ? 4.390 -4.071 22.132 1.00 85.19 201 ASN A C 1
ATOM 1620 O O . ASN A 1 201 ? 5.311 -3.897 22.931 1.00 85.19 201 ASN A O 1
ATOM 1624 N N . ILE A 1 202 ? 4.083 -3.154 21.209 1.00 83.88 202 ILE A N 1
ATOM 1625 C CA . ILE A 1 202 ? 4.792 -1.872 21.079 1.00 83.88 202 ILE A CA 1
ATOM 1626 C C . ILE A 1 202 ? 4.645 -1.041 22.362 1.00 83.88 202 ILE A C 1
ATOM 1628 O O . ILE A 1 202 ? 5.632 -0.507 22.874 1.00 83.88 202 ILE A O 1
ATOM 1632 N N . LYS A 1 203 ? 3.428 -0.971 22.900 1.00 84.62 203 LYS A N 1
ATOM 1633 C CA . LYS A 1 203 ? 3.093 -0.198 24.097 1.00 84.62 203 LYS A CA 1
ATOM 1634 C C . LYS A 1 203 ? 3.704 -0.796 25.364 1.00 84.62 203 LYS A C 1
ATOM 1636 O O . LYS A 1 203 ? 4.386 -0.103 26.111 1.00 84.62 203 LYS A O 1
ATOM 1641 N N . GLU A 1 204 ? 3.478 -2.086 25.601 1.00 80.69 204 GLU A N 1
ATOM 1642 C CA . GLU A 1 204 ? 3.808 -2.755 26.865 1.00 80.69 204 GLU A CA 1
ATOM 1643 C C . GLU A 1 204 ? 5.282 -3.160 26.954 1.00 80.69 204 GLU A C 1
ATOM 1645 O O . GLU A 1 204 ? 5.922 -3.007 27.997 1.00 80.69 204 GLU A O 1
ATOM 1650 N N . LEU A 1 205 ? 5.849 -3.678 25.862 1.00 69.00 205 LEU A N 1
ATOM 1651 C CA . LEU A 1 205 ? 7.206 -4.225 25.882 1.00 69.00 205 LEU A CA 1
ATOM 1652 C C . LEU A 1 205 ? 8.243 -3.179 25.492 1.00 69.00 205 LEU A C 1
ATOM 1654 O O . LEU A 1 205 ? 9.330 -3.155 26.078 1.00 69.00 205 LEU A O 1
ATOM 1658 N N . LYS A 1 206 ? 7.903 -2.313 24.531 1.00 73.50 206 LYS A N 1
ATOM 1659 C CA . LYS A 1 206 ? 8.872 -1.420 23.882 1.00 73.50 206 LYS A CA 1
ATOM 1660 C C . LYS A 1 206 ? 8.800 0.028 24.363 1.00 73.50 206 LYS A C 1
ATOM 1662 O O . LYS A 1 206 ? 9.734 0.771 24.080 1.00 73.50 206 LYS A O 1
ATOM 1667 N N . GLY A 1 207 ? 7.766 0.393 25.128 1.00 78.25 207 GLY A N 1
ATOM 1668 C CA . GLY A 1 207 ? 7.657 1.680 25.823 1.00 78.25 207 GLY A CA 1
ATOM 1669 C C . GLY A 1 207 ? 7.389 2.883 24.918 1.00 78.25 207 GLY A C 1
ATOM 1670 O O . GLY A 1 207 ? 7.615 4.010 25.343 1.00 78.25 207 GLY A O 1
ATOM 1671 N N . VAL A 1 208 ? 6.927 2.661 23.684 1.00 86.94 208 VAL A N 1
ATOM 1672 C CA . VAL A 1 208 ? 6.579 3.750 22.760 1.00 86.94 208 VAL A CA 1
ATOM 1673 C C . VAL A 1 208 ? 5.244 4.356 23.181 1.00 86.94 208 VAL A C 1
ATOM 1675 O O . VAL A 1 208 ? 4.258 3.637 23.366 1.00 86.94 208 VAL A O 1
ATOM 1678 N N . ASN A 1 209 ? 5.195 5.681 23.291 1.00 91.25 209 ASN A N 1
ATOM 1679 C CA . ASN A 1 209 ? 3.947 6.398 23.495 1.00 91.25 209 ASN A CA 1
ATOM 1680 C C . ASN A 1 209 ? 3.189 6.505 22.165 1.00 91.25 209 ASN A C 1
ATOM 1682 O O . ASN A 1 209 ? 3.617 7.193 21.242 1.00 91.25 209 ASN A O 1
ATOM 1686 N N . LEU A 1 210 ? 2.055 5.815 22.076 1.00 91.94 210 LEU A N 1
ATOM 1687 C CA . LEU A 1 210 ? 1.212 5.769 20.879 1.00 91.94 210 LEU A CA 1
ATOM 1688 C C . LEU A 1 210 ? 0.285 6.987 20.736 1.00 91.94 210 LEU A C 1
ATOM 1690 O O . LEU A 1 210 ? -0.439 7.084 19.745 1.00 91.94 210 LEU A O 1
ATOM 1694 N N . GLY A 1 211 ? 0.291 7.905 21.705 1.00 93.44 211 GLY A N 1
ATOM 1695 C CA . GLY A 1 211 ? -0.599 9.058 21.700 1.00 93.44 211 GLY A CA 1
ATOM 1696 C C . GLY A 1 211 ? -2.067 8.642 21.778 1.00 93.44 211 GLY A C 1
ATOM 1697 O O . GLY A 1 211 ? -2.422 7.670 22.454 1.00 93.44 211 GLY A O 1
ATOM 1698 N N . PHE A 1 212 ? -2.934 9.389 21.097 1.00 94.62 212 PHE A N 1
ATOM 1699 C CA . PHE A 1 212 ? -4.351 9.057 21.013 1.00 94.62 212 PHE A CA 1
ATOM 1700 C C . PHE A 1 212 ? -4.603 7.988 19.935 1.00 94.62 212 PHE A C 1
ATOM 1702 O O . PHE A 1 212 ? -4.313 8.180 18.756 1.00 94.62 212 PHE A O 1
ATOM 1709 N N . GLU A 1 213 ? -5.142 6.837 20.338 1.00 94.50 213 GLU A N 1
ATOM 1710 C CA . GLU A 1 213 ? -5.419 5.705 19.445 1.00 94.50 213 GLU A CA 1
ATOM 1711 C C . GLU A 1 213 ? -6.783 5.900 18.753 1.00 94.50 213 GLU A C 1
ATOM 1713 O O . GLU A 1 213 ? -7.816 5.852 19.418 1.00 94.50 213 GLU A O 1
ATOM 1718 N N . ARG A 1 214 ? -6.823 6.086 17.430 1.00 94.75 214 ARG A N 1
ATOM 1719 C CA . ARG A 1 214 ? -8.065 6.128 16.639 1.00 94.75 214 ARG A CA 1
ATOM 1720 C C . ARG A 1 214 ? -8.230 4.870 15.804 1.00 94.75 214 ARG A C 1
ATOM 1722 O O . ARG A 1 214 ? -7.337 4.488 15.056 1.00 94.75 214 ARG A O 1
ATOM 1729 N N . PHE A 1 215 ? -9.408 4.268 15.872 1.00 93.81 215 PHE A N 1
ATOM 1730 C CA . PHE A 1 215 ? -9.813 3.129 15.061 1.00 93.81 215 PHE A CA 1
ATOM 1731 C C . PHE A 1 215 ? -10.745 3.611 13.956 1.00 93.81 215 PHE A C 1
ATOM 1733 O O . PHE A 1 215 ? -11.828 4.130 14.226 1.00 93.81 215 PHE A O 1
ATOM 1740 N N . LEU A 1 216 ? -10.291 3.486 12.713 1.00 92.25 216 LEU A N 1
ATOM 1741 C CA . LEU A 1 216 ? -10.931 4.065 11.538 1.00 92.25 216 LEU A CA 1
ATOM 1742 C C . LEU A 1 216 ? -11.725 2.979 10.812 1.00 92.25 216 LEU A C 1
ATOM 1744 O O . LEU A 1 216 ? -11.142 2.094 10.187 1.00 92.25 216 LEU A O 1
ATOM 1748 N N . THR A 1 217 ? -13.052 3.056 10.884 1.00 87.81 217 THR A N 1
ATOM 1749 C CA . THR A 1 217 ? -13.974 2.077 10.299 1.00 87.81 217 THR A CA 1
ATOM 1750 C C . THR A 1 217 ? -15.106 2.755 9.530 1.00 87.81 217 THR A C 1
ATOM 1752 O O . THR A 1 217 ? -15.437 3.923 9.747 1.00 87.81 217 THR A O 1
ATOM 1755 N N . GLY A 1 218 ? -15.705 2.017 8.596 1.00 81.44 218 GLY A N 1
ATOM 1756 C CA . GLY A 1 218 ? -16.984 2.393 8.004 1.00 81.44 218 GLY A CA 1
ATOM 1757 C C . GLY A 1 218 ? -18.128 1.673 8.710 1.00 81.44 218 GLY A C 1
ATOM 1758 O O . GLY A 1 218 ? -17.966 0.527 9.137 1.00 81.44 218 GLY A O 1
ATOM 1759 N N . LYS A 1 219 ? -19.313 2.288 8.753 1.00 80.31 219 LYS A N 1
ATOM 1760 C CA . LYS A 1 219 ? -20.517 1.652 9.299 1.00 80.31 219 LYS A CA 1
ATOM 1761 C C . LYS A 1 219 ? -21.058 0.638 8.304 1.00 80.31 219 LYS A C 1
ATOM 1763 O O . LYS A 1 219 ? -22.009 0.893 7.562 1.00 80.31 219 LYS A O 1
ATOM 1768 N N . ARG A 1 220 ? -20.388 -0.505 8.241 1.00 80.69 220 ARG A N 1
ATOM 1769 C CA . ARG A 1 220 ? -20.633 -1.576 7.277 1.00 80.69 220 ARG A CA 1
ATOM 1770 C C . ARG A 1 220 ? -21.054 -2.825 8.013 1.00 80.69 220 ARG A C 1
ATOM 1772 O O . ARG A 1 220 ? -20.405 -3.218 8.973 1.00 80.69 220 ARG A O 1
ATOM 1779 N N . GLU A 1 221 ? -22.165 -3.406 7.577 1.00 86.69 221 GLU A N 1
ATOM 1780 C CA . GLU A 1 221 ? -22.645 -4.666 8.131 1.00 86.69 221 GLU A CA 1
ATOM 1781 C C . GLU A 1 221 ? -21.618 -5.769 7.840 1.00 86.69 221 GLU A C 1
ATOM 1783 O O . GLU A 1 221 ? -21.201 -5.921 6.688 1.00 86.69 221 GLU A O 1
ATOM 1788 N N . LEU A 1 222 ? -21.222 -6.523 8.868 1.00 85.81 222 LEU A N 1
ATOM 1789 C CA . LEU A 1 222 ? -20.286 -7.631 8.713 1.00 85.81 222 LEU A CA 1
ATOM 1790 C C . LEU A 1 222 ? -20.894 -8.707 7.817 1.00 85.81 222 LEU A C 1
ATOM 1792 O O . LEU A 1 222 ? -22.003 -9.193 8.049 1.00 85.81 222 LEU A O 1
ATOM 1796 N N . SER A 1 223 ? -20.126 -9.101 6.811 1.00 83.75 223 SER A N 1
ATOM 1797 C CA . SER A 1 223 ? -20.440 -10.211 5.919 1.00 83.75 223 SER A CA 1
ATOM 1798 C C . SER A 1 223 ? -19.361 -11.272 6.029 1.00 83.75 223 SER A C 1
ATOM 1800 O O . SER A 1 223 ? -18.193 -10.934 6.155 1.00 83.75 223 SER A O 1
ATOM 1802 N N . ASN A 1 224 ? -19.721 -12.541 5.890 1.00 77.62 224 ASN A N 1
ATOM 1803 C CA . ASN A 1 224 ? -18.746 -13.600 5.674 1.00 77.62 224 ASN A CA 1
ATOM 1804 C C . ASN A 1 224 ? -18.145 -13.445 4.265 1.00 77.62 224 ASN A C 1
ATOM 1806 O O . ASN A 1 224 ? -18.810 -13.733 3.268 1.00 77.62 224 ASN A O 1
ATOM 1810 N N . MET A 1 225 ? -16.891 -12.987 4.189 1.00 61.56 225 MET A N 1
ATOM 1811 C CA . MET A 1 225 ? -16.090 -12.959 2.958 1.00 61.56 225 MET A CA 1
ATOM 1812 C C . MET A 1 225 ? -14.989 -14.036 2.928 1.00 61.56 225 MET A C 1
ATOM 1814 O O . MET A 1 225 ? -13.872 -13.802 2.462 1.00 61.56 225 MET A O 1
ATOM 1818 N N . GLY A 1 226 ? -15.287 -15.243 3.411 1.00 55.66 226 GLY A N 1
ATOM 1819 C CA . GLY A 1 226 ? -14.370 -16.381 3.343 1.00 55.66 226 GLY A CA 1
ATOM 1820 C C . GLY A 1 226 ? -13.460 -16.499 4.568 1.00 55.66 226 GLY A C 1
ATOM 1821 O O . GLY A 1 226 ? -13.873 -16.237 5.694 1.00 55.66 226 GLY A O 1
ATOM 1822 N N . ALA A 1 227 ? -12.215 -16.945 4.368 1.00 47.84 227 ALA A N 1
ATOM 1823 C CA . ALA A 1 227 ? -11.341 -17.430 5.446 1.00 47.84 227 ALA A CA 1
ATOM 1824 C C . ALA A 1 227 ? -11.011 -16.402 6.553 1.00 47.84 227 ALA A C 1
ATOM 1826 O O . ALA A 1 227 ? -10.624 -16.802 7.648 1.00 47.84 227 ALA A O 1
ATOM 1827 N N . LEU A 1 228 ? -11.156 -15.099 6.285 1.00 55.72 228 LEU A N 1
ATOM 1828 C CA . LEU A 1 228 ? -10.765 -14.025 7.208 1.00 55.72 228 LEU A CA 1
ATOM 1829 C C . LEU A 1 228 ? -11.875 -13.623 8.199 1.00 55.72 228 LEU A C 1
ATOM 1831 O O . LEU A 1 228 ? -11.562 -13.083 9.257 1.00 55.72 228 LEU A O 1
ATOM 1835 N N . GLU A 1 229 ? -13.143 -13.912 7.889 1.00 70.12 229 GLU A N 1
ATOM 1836 C CA . GLU A 1 229 ? -14.338 -13.541 8.669 1.00 70.12 229 GLU A CA 1
ATOM 1837 C C . GLU A 1 229 ? -15.268 -14.752 8.783 1.00 70.12 229 GLU A C 1
ATOM 1839 O O . GLU A 1 229 ? -16.368 -14.795 8.232 1.00 70.12 229 GLU A O 1
ATOM 1844 N N . SER A 1 230 ? -14.786 -15.790 9.472 1.00 79.31 230 SER A N 1
ATOM 1845 C CA . SER A 1 230 ? -15.528 -17.048 9.569 1.00 79.31 230 SER A CA 1
ATOM 1846 C C . SER A 1 230 ? -16.917 -16.854 10.210 1.00 79.31 230 SER A C 1
ATOM 1848 O O . SER A 1 230 ? -17.062 -16.039 11.129 1.00 79.31 230 SER A O 1
ATOM 1850 N N . PRO A 1 231 ? -17.921 -17.666 9.826 1.00 85.00 231 PRO A N 1
ATOM 1851 C CA . PRO A 1 231 ? -19.242 -17.677 10.456 1.00 85.00 231 PRO A CA 1
ATOM 1852 C C . PRO A 1 231 ? -19.200 -17.726 11.989 1.00 85.00 231 PRO A C 1
ATOM 1854 O O . PRO A 1 231 ? -19.953 -17.029 12.664 1.00 85.00 231 PRO A O 1
ATOM 1857 N N . GLY A 1 232 ? -18.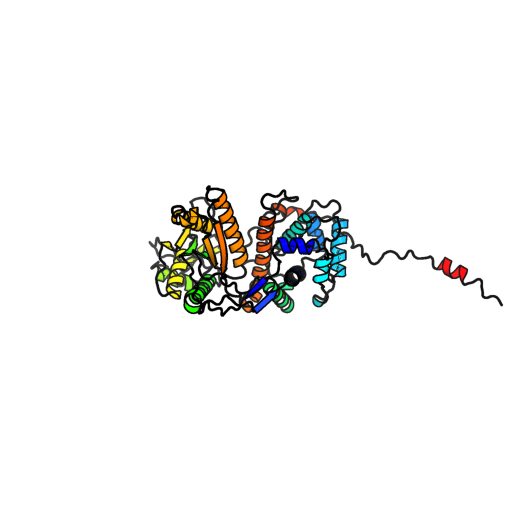286 -18.522 12.554 1.00 86.19 232 GLY A N 1
ATOM 1858 C CA . GLY A 1 232 ? -18.110 -18.625 14.003 1.00 86.19 232 GLY A CA 1
ATOM 1859 C C . GLY A 1 232 ? -17.599 -17.334 14.644 1.00 86.19 232 GLY A C 1
ATOM 1860 O O . GLY A 1 232 ? -17.990 -17.016 15.762 1.00 86.19 232 GLY A O 1
ATOM 1861 N N . PHE A 1 233 ? -16.765 -16.568 13.940 1.00 86.75 233 PHE A N 1
ATOM 1862 C CA . PHE A 1 233 ? -16.248 -15.298 14.443 1.00 86.75 233 PHE A CA 1
ATOM 1863 C C . PHE A 1 233 ? -17.326 -14.208 14.439 1.00 86.75 233 PHE A C 1
ATOM 1865 O O . PHE A 1 233 ? -17.500 -13.525 15.443 1.00 86.75 233 PHE A O 1
ATOM 1872 N N . ILE A 1 234 ? -18.115 -14.102 13.363 1.00 90.12 234 ILE A N 1
ATOM 1873 C CA . ILE A 1 234 ? -19.227 -13.137 13.276 1.00 90.12 234 ILE A CA 1
ATOM 1874 C C . ILE A 1 234 ? -20.247 -13.374 14.399 1.00 90.12 234 ILE A C 1
ATOM 1876 O O . ILE A 1 234 ? -20.713 -12.418 15.015 1.00 90.12 234 ILE A O 1
ATOM 1880 N N . LYS A 1 235 ? -20.546 -14.638 14.724 1.00 91.50 235 LYS A N 1
ATOM 1881 C CA . LYS A 1 235 ? -21.421 -14.981 15.855 1.00 91.50 235 LYS A CA 1
ATOM 1882 C C . LYS A 1 235 ? -20.872 -14.519 17.197 1.00 91.50 235 LYS A C 1
ATOM 1884 O O . LYS A 1 235 ? -21.628 -13.956 17.972 1.00 91.50 235 LYS A O 1
ATOM 1889 N N . LYS A 1 236 ? -19.568 -14.678 17.452 1.00 91.81 236 LYS A N 1
ATOM 1890 C CA . LYS A 1 236 ? -18.948 -14.166 18.687 1.00 91.81 236 LYS A CA 1
ATOM 1891 C C . LYS A 1 236 ? -19.126 -12.655 18.825 1.00 91.81 236 LYS A C 1
ATOM 1893 O O . LYS A 1 236 ? -19.430 -12.186 19.916 1.00 91.81 236 LYS A O 1
ATOM 1898 N N . VAL A 1 237 ? -18.983 -11.908 17.727 1.00 92.56 237 VAL A N 1
ATOM 1899 C CA . VAL A 1 237 ? -19.237 -10.458 17.721 1.00 92.56 237 VAL A CA 1
ATOM 1900 C C . VAL A 1 237 ? -20.723 -10.167 17.968 1.00 92.56 237 VAL A C 1
ATOM 1902 O O . VAL A 1 237 ? -21.039 -9.289 18.764 1.00 92.56 237 VAL A O 1
ATOM 1905 N N . ALA A 1 238 ? -21.637 -10.919 17.345 1.00 94.19 238 ALA A N 1
ATOM 1906 C CA . ALA A 1 238 ? -23.080 -10.780 17.563 1.00 94.19 238 ALA A CA 1
ATOM 1907 C C . ALA A 1 238 ? -23.473 -11.035 19.028 1.00 94.19 238 ALA A C 1
ATOM 1909 O O . ALA A 1 238 ? -24.180 -10.224 19.626 1.00 94.19 238 ALA A O 1
ATOM 1910 N N . ASP A 1 239 ? -22.967 -12.122 19.614 1.00 94.88 239 ASP A N 1
ATOM 1911 C CA . ASP A 1 239 ? -23.186 -12.496 21.010 1.00 94.88 239 ASP A CA 1
ATOM 1912 C C . ASP A 1 239 ? -22.619 -11.421 21.954 1.00 94.88 239 ASP A C 1
ATOM 1914 O O . ASP A 1 239 ? -23.273 -11.038 22.923 1.00 94.88 239 ASP A O 1
ATOM 1918 N N . PHE A 1 240 ? -21.438 -10.876 21.633 1.00 94.50 240 PHE A N 1
ATOM 1919 C CA . PHE A 1 240 ? -20.791 -9.794 22.379 1.00 94.50 240 PHE A CA 1
ATOM 1920 C C . PHE A 1 240 ? -21.655 -8.526 22.469 1.00 94.50 240 PHE A C 1
ATOM 1922 O O . PHE A 1 240 ? -21.756 -7.930 23.541 1.00 94.50 240 PHE A O 1
ATOM 1929 N N . ILE A 1 241 ? -22.322 -8.136 21.377 1.00 93.81 241 ILE A N 1
ATOM 1930 C CA . ILE A 1 241 ? -23.211 -6.959 21.350 1.00 93.81 241 ILE A CA 1
ATOM 1931 C C . ILE A 1 241 ? -24.683 -7.285 21.667 1.00 93.81 241 ILE A C 1
ATOM 1933 O O . ILE A 1 241 ? -25.541 -6.395 21.639 1.00 93.81 241 ILE A O 1
ATOM 1937 N N . GLY A 1 242 ? -24.988 -8.551 21.969 1.00 94.69 242 GLY A N 1
ATOM 1938 C CA . GLY A 1 242 ? -26.329 -9.025 22.310 1.00 94.69 242 GLY A CA 1
ATOM 1939 C C . GLY A 1 242 ? -27.327 -9.012 21.148 1.00 94.69 242 GLY A C 1
ATOM 1940 O O . GLY A 1 242 ? -28.521 -8.824 21.386 1.00 94.69 242 GLY A O 1
ATOM 1941 N N . VAL A 1 243 ? -26.859 -9.175 19.907 1.00 95.25 243 VAL A N 1
ATOM 1942 C CA . VAL A 1 243 ? -27.708 -9.299 18.710 1.00 95.25 243 VAL A CA 1
ATOM 1943 C C . VAL A 1 243 ? -28.255 -10.717 18.599 1.00 95.25 243 VAL A C 1
ATOM 1945 O O . VAL A 1 243 ? -27.501 -11.689 18.629 1.00 95.25 243 VAL A O 1
ATOM 1948 N N . LYS A 1 244 ? -29.573 -10.845 18.422 1.00 95.31 244 LYS A N 1
ATOM 1949 C CA . LYS A 1 244 ? -30.225 -12.145 18.237 1.00 95.31 244 LYS A CA 1
ATOM 1950 C C . LYS A 1 244 ? -30.259 -12.545 16.766 1.00 95.31 244 LYS A C 1
ATOM 1952 O O . LYS A 1 244 ? -30.667 -11.775 15.898 1.00 95.31 244 LYS A O 1
ATOM 1957 N N . TYR A 1 245 ? -29.907 -13.794 16.493 1.00 95.25 245 TYR A N 1
ATOM 1958 C CA . TYR A 1 245 ? -29.928 -14.380 15.157 1.00 95.25 245 TYR A CA 1
ATOM 1959 C C . TYR A 1 245 ? -30.562 -15.771 15.166 1.00 95.25 245 TYR A C 1
ATOM 1961 O O . TYR A 1 245 ? -30.684 -16.423 16.204 1.00 95.25 245 TYR A O 1
ATOM 1969 N N . ILE A 1 246 ? -31.007 -16.205 13.993 1.00 93.44 246 ILE A N 1
ATOM 1970 C CA . ILE A 1 246 ? -31.572 -17.526 13.751 1.00 93.44 246 ILE A CA 1
ATOM 1971 C C . ILE A 1 246 ? -30.472 -18.573 13.963 1.00 93.44 246 ILE A C 1
ATOM 1973 O O . ILE A 1 246 ? -29.344 -18.420 13.501 1.00 93.44 246 ILE A O 1
ATOM 1977 N N . GLY A 1 247 ? -30.791 -19.635 14.703 1.00 89.12 247 GLY A N 1
ATOM 1978 C CA . GLY A 1 247 ? -29.846 -20.708 15.002 1.00 89.12 247 GLY A CA 1
ATOM 1979 C C . GLY A 1 247 ? -29.449 -21.540 13.778 1.00 89.12 247 GLY A C 1
ATOM 1980 O O . GLY A 1 247 ? -29.958 -21.374 12.668 1.00 89.12 247 GLY A O 1
ATOM 1981 N N . GLU A 1 248 ? -28.534 -22.483 13.997 1.00 87.12 248 GLU A N 1
ATOM 1982 C CA . GLU A 1 248 ? -28.153 -23.461 12.975 1.00 87.12 248 GLU A CA 1
ATOM 1983 C C . GLU A 1 248 ? -29.355 -24.296 12.492 1.00 87.12 248 GLU A C 1
ATOM 1985 O O . GLU A 1 248 ? -30.237 -24.615 13.294 1.00 87.12 248 GLU A O 1
ATOM 1990 N N . PRO A 1 249 ? -29.392 -24.684 11.202 1.00 85.94 249 PRO A N 1
ATOM 1991 C CA . PRO A 1 249 ? -28.382 -24.441 10.158 1.00 85.94 249 PRO A CA 1
ATOM 1992 C C . PRO A 1 249 ? -28.541 -23.100 9.411 1.00 85.94 249 PRO A C 1
ATOM 1994 O O . PRO A 1 249 ? -27.784 -22.806 8.493 1.00 85.94 249 PRO A O 1
ATOM 1997 N N . ASN A 1 250 ? -29.523 -22.275 9.785 1.00 88.75 250 ASN A N 1
ATOM 1998 C CA . ASN A 1 250 ? -29.951 -21.099 9.016 1.00 88.75 250 ASN A CA 1
ATOM 1999 C C . ASN A 1 250 ? -29.377 -19.785 9.560 1.00 88.75 250 ASN A C 1
ATOM 2001 O O . ASN A 1 250 ? -30.006 -18.735 9.429 1.00 88.75 250 ASN A O 1
ATOM 2005 N N . SER A 1 251 ? -28.205 -19.835 10.196 1.00 90.69 251 SER A N 1
ATOM 2006 C CA . SER A 1 251 ? -27.617 -18.671 10.866 1.00 90.69 251 SER A CA 1
ATOM 2007 C C . SER A 1 251 ? -27.062 -17.621 9.907 1.00 90.69 251 SER A C 1
ATOM 2009 O O . SER A 1 251 ? -26.845 -16.483 10.318 1.00 90.69 251 SER A O 1
ATOM 2011 N N . PHE A 1 252 ? -26.903 -17.965 8.627 1.00 92.62 252 PHE A N 1
ATOM 2012 C CA . PHE A 1 252 ? -26.495 -17.045 7.571 1.00 92.62 252 PHE A CA 1
ATOM 2013 C C . PHE A 1 252 ? -27.433 -17.119 6.371 1.00 92.62 252 PHE A C 1
ATOM 2015 O O . PHE A 1 252 ? -27.957 -18.180 6.038 1.00 92.62 252 PHE A O 1
ATOM 2022 N N . ILE A 1 253 ? -27.602 -15.981 5.704 1.00 91.62 253 ILE A N 1
ATOM 2023 C CA . ILE A 1 253 ? -28.340 -15.847 4.448 1.00 91.62 253 ILE A CA 1
ATOM 2024 C C . ILE A 1 253 ? -27.452 -15.195 3.395 1.00 91.62 253 ILE A C 1
ATOM 2026 O O . ILE A 1 253 ? -26.764 -14.210 3.670 1.00 91.62 253 ILE A O 1
ATOM 2030 N N . GLU A 1 254 ? -27.470 -15.738 2.183 1.00 89.19 254 GLU A N 1
ATOM 2031 C CA . GLU A 1 254 ? -26.849 -15.098 1.028 1.00 89.19 254 GLU A CA 1
ATOM 2032 C C . GLU A 1 254 ? -27.764 -13.983 0.509 1.00 89.19 254 GLU A C 1
ATOM 2034 O O . GLU A 1 254 ? -28.977 -14.168 0.379 1.00 89.19 254 GLU A O 1
ATOM 2039 N N . ARG A 1 255 ? -27.195 -12.803 0.256 1.00 85.50 255 ARG A N 1
ATOM 2040 C CA . ARG A 1 255 ? -27.914 -11.659 -0.319 1.00 85.50 255 ARG A CA 1
ATOM 2041 C C . ARG A 1 255 ? -27.559 -11.481 -1.795 1.00 85.50 255 ARG A C 1
ATOM 2043 O O . ARG A 1 255 ? -26.672 -12.137 -2.327 1.00 85.50 255 ARG A O 1
ATOM 2050 N N . SER A 1 256 ? -28.253 -10.563 -2.468 1.00 80.31 256 SER A N 1
ATOM 2051 C CA . SER A 1 256 ? -28.097 -10.296 -3.907 1.00 80.31 256 SER A CA 1
ATOM 2052 C C . SER A 1 256 ? -26.693 -9.848 -4.332 1.00 80.31 256 SER A C 1
ATOM 2054 O O . SER A 1 256 ? -26.398 -9.836 -5.521 1.00 80.31 256 SER A O 1
ATOM 2056 N N . ASP A 1 257 ? -25.841 -9.449 -3.387 1.00 73.62 257 ASP A N 1
ATOM 2057 C CA . ASP A 1 257 ? -24.435 -9.120 -3.625 1.00 73.62 257 ASP A CA 1
ATOM 2058 C C . ASP A 1 257 ? -23.500 -10.343 -3.547 1.00 73.62 257 ASP A C 1
ATOM 2060 O O . ASP A 1 257 ? -22.281 -10.182 -3.608 1.00 73.62 257 ASP A O 1
ATOM 2064 N N . GLY A 1 258 ? -24.057 -11.554 -3.417 1.00 77.56 258 GLY A N 1
ATOM 2065 C CA . GLY A 1 258 ? -23.320 -12.817 -3.332 1.00 77.56 258 GLY A CA 1
ATOM 2066 C C . GLY A 1 258 ? -22.602 -13.023 -1.998 1.00 77.56 258 GLY A C 1
ATOM 2067 O O . GLY A 1 258 ? -21.759 -13.911 -1.883 1.00 77.56 258 GLY A O 1
ATOM 2068 N N . ARG A 1 259 ? -22.885 -12.187 -0.989 1.00 79.81 259 ARG A N 1
ATOM 2069 C CA . ARG A 1 259 ? -22.267 -12.274 0.337 1.00 79.81 259 ARG A CA 1
ATOM 2070 C C . ARG A 1 259 ? -23.222 -12.890 1.344 1.00 79.81 259 ARG A C 1
ATOM 2072 O O . ARG A 1 259 ? -24.438 -12.704 1.282 1.00 79.81 259 ARG A O 1
ATOM 2079 N N . GLN A 1 260 ? -22.647 -13.591 2.315 1.00 87.88 260 GLN A N 1
ATOM 2080 C CA . GLN A 1 260 ? -23.393 -14.186 3.414 1.00 87.88 260 GLN A CA 1
ATOM 2081 C C . GLN A 1 260 ? -23.419 -13.248 4.619 1.00 87.88 260 GLN A C 1
ATOM 2083 O O . GLN A 1 260 ? -22.378 -12.800 5.093 1.00 87.88 260 GLN A O 1
ATOM 2088 N N . TYR A 1 261 ? -24.611 -12.983 5.134 1.00 90.06 261 TYR A N 1
ATOM 2089 C CA . TYR A 1 261 ? -24.848 -12.135 6.299 1.00 90.06 261 TYR A CA 1
ATOM 2090 C C . TYR A 1 261 ? -25.517 -12.930 7.404 1.00 90.06 261 TYR A C 1
ATOM 2092 O O . TYR A 1 261 ? -26.217 -13.903 7.122 1.00 90.06 261 TYR A O 1
ATOM 2100 N N . LEU A 1 262 ? -25.336 -12.493 8.649 1.00 92.75 262 LEU A N 1
ATOM 2101 C CA . LEU A 1 262 ? -26.039 -13.082 9.779 1.00 92.75 262 LEU A CA 1
ATOM 2102 C C . LEU A 1 262 ? -27.557 -12.976 9.559 1.00 92.75 262 LEU A C 1
ATOM 2104 O O . LEU A 1 262 ? -28.076 -11.934 9.149 1.00 92.75 262 LEU A O 1
ATOM 2108 N N . ASN A 1 263 ? -28.265 -14.073 9.801 1.00 94.69 263 ASN A N 1
ATOM 2109 C CA . ASN A 1 263 ? -29.710 -14.134 9.665 1.00 94.69 263 ASN A CA 1
ATOM 2110 C C . ASN A 1 263 ? -30.363 -13.688 10.976 1.00 94.69 263 ASN A C 1
ATOM 2112 O O . ASN A 1 263 ? -30.479 -14.477 11.910 1.00 94.69 263 ASN A O 1
ATOM 2116 N N . TYR A 1 264 ? -30.722 -12.413 11.086 1.00 95.00 264 TYR A N 1
ATOM 2117 C CA . TYR A 1 264 ? -31.243 -11.839 12.331 1.00 95.00 264 TYR A CA 1
ATOM 2118 C C . TYR A 1 264 ? -32.607 -12.422 12.725 1.00 95.00 264 TYR A C 1
ATOM 2120 O O . TYR A 1 264 ? -33.417 -12.781 11.870 1.00 95.00 264 TYR A O 1
ATOM 2128 N N . ALA A 1 265 ? -32.860 -12.524 14.032 1.00 94.94 265 ALA A N 1
ATOM 2129 C CA . ALA A 1 265 ? -34.132 -13.013 14.553 1.00 94.94 265 ALA A CA 1
ATOM 2130 C C . ALA A 1 265 ? -35.280 -12.033 14.254 1.00 94.94 265 ALA A C 1
ATOM 2132 O O . ALA A 1 265 ? -35.069 -10.832 14.085 1.00 94.94 265 ALA A O 1
ATOM 2133 N N . GLU A 1 266 ? -36.517 -12.532 14.228 1.00 93.50 266 GLU A N 1
ATOM 2134 C CA . GLU A 1 266 ? -37.690 -11.676 14.041 1.00 93.50 266 GLU A CA 1
ATOM 2135 C C . GLU A 1 266 ? -37.764 -10.596 15.136 1.00 93.50 266 GLU A C 1
ATOM 2137 O O . GLU A 1 266 ? -37.611 -10.878 16.326 1.00 93.50 266 GLU A O 1
ATOM 2142 N N . GLY A 1 267 ? -37.969 -9.343 14.722 1.00 90.88 267 GLY A N 1
ATOM 2143 C CA . GLY A 1 267 ? -37.996 -8.184 15.618 1.00 90.88 267 GLY A CA 1
ATOM 2144 C C . GLY A 1 267 ? -36.621 -7.645 16.033 1.00 90.88 267 GLY A C 1
ATOM 2145 O O . GLY A 1 267 ? -36.569 -6.616 16.705 1.00 90.88 267 GLY A O 1
ATOM 2146 N N . GLU A 1 268 ? -35.513 -8.279 15.631 1.00 93.38 268 GLU A N 1
ATOM 2147 C CA . GLU A 1 268 ? -34.172 -7.724 15.829 1.00 93.38 268 GLU A CA 1
ATOM 2148 C C . GLU A 1 268 ? -33.932 -6.555 14.863 1.00 93.38 268 GLU A C 1
ATOM 2150 O O . GLU A 1 268 ? -33.974 -6.702 13.641 1.00 93.38 268 GLU A O 1
ATOM 2155 N N . THR A 1 269 ? -33.677 -5.370 15.418 1.00 89.88 269 THR A N 1
ATOM 2156 C CA . THR A 1 269 ? -33.410 -4.148 14.641 1.00 89.88 269 THR A CA 1
ATOM 2157 C C . THR A 1 269 ? -31.923 -3.828 14.548 1.00 89.88 269 THR A C 1
ATOM 2159 O O . THR A 1 269 ? -31.515 -3.014 13.716 1.00 89.88 269 THR A O 1
ATOM 2162 N N . LYS A 1 270 ? -31.104 -4.411 15.431 1.00 90.56 270 LYS A N 1
ATOM 2163 C CA . LYS A 1 270 ? -29.658 -4.214 15.429 1.00 90.56 270 LYS A CA 1
ATOM 2164 C C . LYS A 1 270 ? -29.007 -5.147 14.416 1.00 90.56 270 LYS A C 1
ATOM 2166 O O . LYS A 1 270 ? -29.436 -6.273 14.195 1.00 90.56 270 LYS A O 1
ATOM 2171 N N . LYS A 1 271 ? -27.927 -4.661 13.821 1.00 91.19 271 LYS A N 1
ATOM 2172 C CA . LYS A 1 271 ? -27.066 -5.424 12.919 1.00 91.19 271 LYS A CA 1
ATOM 2173 C C . LYS A 1 271 ? -25.653 -5.409 13.471 1.00 91.19 271 LYS A C 1
ATOM 2175 O O . LYS A 1 271 ? -25.331 -4.520 14.256 1.00 91.19 271 LYS A O 1
ATOM 2180 N N . VAL A 1 272 ? -24.841 -6.369 13.048 1.00 90.25 272 VAL A N 1
ATOM 2181 C CA . VAL A 1 272 ? -23.425 -6.420 13.421 1.00 90.25 272 VAL A CA 1
ATOM 2182 C C . VAL A 1 272 ? -22.612 -5.635 12.398 1.00 90.25 272 VAL A C 1
ATOM 2184 O O . VAL A 1 272 ? -22.733 -5.900 11.201 1.00 90.25 272 VAL A O 1
ATOM 2187 N N . TYR A 1 273 ? -21.790 -4.690 12.848 1.00 88.75 273 TYR A N 1
ATOM 2188 C CA . TYR A 1 273 ? -20.979 -3.820 11.993 1.00 88.75 273 TYR A CA 1
ATOM 2189 C C . TYR A 1 273 ? -19.465 -4.013 12.196 1.00 88.75 273 TYR A C 1
ATOM 2191 O O . TYR A 1 273 ? -19.021 -4.575 13.196 1.00 88.75 273 TYR A O 1
ATOM 2199 N N . GLU A 1 274 ? -18.650 -3.522 11.255 1.00 87.19 274 GLU A N 1
ATOM 2200 C CA . GLU A 1 274 ? -17.179 -3.473 11.383 1.00 87.19 274 GLU A CA 1
ATOM 2201 C C . GLU A 1 274 ? -16.731 -2.749 12.671 1.00 87.19 274 GLU A C 1
ATOM 2203 O O . GLU A 1 274 ? -15.762 -3.156 13.311 1.00 87.19 274 GLU A O 1
ATOM 2208 N N . SER A 1 275 ? -17.473 -1.736 13.129 1.00 89.56 275 SER A N 1
ATOM 2209 C CA . SER A 1 275 ? -17.222 -1.081 14.417 1.00 89.56 275 SER A CA 1
ATOM 2210 C C . SER A 1 275 ? -17.414 -2.009 15.620 1.00 89.56 275 SER A C 1
ATOM 2212 O O . SER A 1 275 ? -16.644 -1.931 16.577 1.00 89.56 275 SER A O 1
ATOM 2214 N N . ASP A 1 276 ? -18.386 -2.920 15.573 1.00 91.12 276 ASP A N 1
ATOM 2215 C CA . ASP A 1 276 ? -18.607 -3.910 16.633 1.00 91.12 276 ASP A CA 1
ATOM 2216 C C . ASP A 1 276 ? -17.479 -4.947 16.667 1.00 91.12 276 ASP A C 1
ATOM 2218 O O . ASP A 1 276 ? -17.025 -5.344 17.741 1.00 91.12 276 ASP A O 1
ATOM 2222 N N . LEU A 1 277 ? -16.970 -5.328 15.490 1.00 90.38 277 LEU A N 1
ATOM 2223 C CA . LEU A 1 277 ? -15.785 -6.175 15.348 1.00 90.38 277 LEU A CA 1
ATOM 2224 C C . LEU A 1 277 ? -14.557 -5.535 16.009 1.00 90.38 277 LEU A C 1
ATOM 2226 O O . LEU A 1 277 ? -13.852 -6.200 16.770 1.00 90.38 277 LEU A O 1
ATOM 2230 N N . VAL A 1 278 ? -14.317 -4.246 15.752 1.00 91.38 278 VAL A N 1
ATOM 2231 C CA . VAL A 1 278 ? -13.216 -3.494 16.370 1.00 91.38 278 VAL A CA 1
ATOM 2232 C C . VAL A 1 278 ? -13.354 -3.479 17.892 1.00 91.38 278 VAL A C 1
ATOM 2234 O O . VAL A 1 278 ? -12.384 -3.768 18.590 1.00 91.38 278 VAL A O 1
ATOM 2237 N N . LYS A 1 279 ? -14.551 -3.187 18.416 1.00 92.50 279 LYS A N 1
ATOM 2238 C CA . LYS A 1 279 ? -14.813 -3.173 19.865 1.00 92.50 279 LYS A CA 1
ATOM 2239 C C . LYS A 1 279 ? -14.564 -4.540 20.500 1.00 92.50 279 LYS A C 1
ATOM 2241 O O . LYS A 1 279 ? -13.907 -4.610 21.536 1.00 92.50 279 LYS A O 1
ATOM 2246 N N . TYR A 1 280 ? -15.047 -5.608 19.861 1.00 92.88 280 TYR A N 1
ATOM 2247 C CA . TYR A 1 280 ? -14.846 -6.981 20.317 1.00 92.88 280 TYR A CA 1
ATOM 2248 C C . TYR A 1 280 ? -13.357 -7.344 20.388 1.00 92.88 280 TYR A C 1
ATOM 2250 O O . TYR A 1 280 ? -12.887 -7.771 21.441 1.00 92.88 280 TYR A O 1
ATOM 2258 N N . ILE A 1 281 ? -12.600 -7.124 19.305 1.00 91.56 281 ILE A N 1
ATOM 2259 C CA . ILE A 1 281 ? -11.169 -7.468 19.265 1.00 91.56 281 ILE A CA 1
ATOM 2260 C C . ILE A 1 281 ? -10.374 -6.602 20.246 1.00 91.56 281 ILE A C 1
ATOM 2262 O O . ILE A 1 281 ? -9.507 -7.119 20.944 1.00 91.56 281 ILE A O 1
ATOM 2266 N N . TYR A 1 282 ? -10.690 -5.309 20.370 1.00 92.12 282 TYR A N 1
ATOM 2267 C CA . TYR A 1 282 ? -10.015 -4.444 21.341 1.00 92.12 282 TYR A CA 1
ATOM 2268 C C . TYR A 1 282 ? -10.217 -4.947 22.770 1.00 92.12 282 TYR A C 1
ATOM 2270 O O . TYR A 1 282 ? -9.260 -5.023 23.542 1.00 92.12 282 TYR A O 1
ATOM 2278 N N . GLN A 1 283 ? -11.446 -5.342 23.113 1.00 93.00 283 GLN A N 1
ATOM 2279 C CA . GLN A 1 283 ? -11.737 -5.899 24.425 1.00 93.00 283 GLN A CA 1
ATOM 2280 C C . GLN A 1 283 ? -11.029 -7.232 24.670 1.00 93.00 283 GLN A C 1
ATOM 2282 O O . GLN A 1 283 ? -10.538 -7.440 25.777 1.00 93.00 283 GLN A O 1
ATOM 2287 N N . ASP A 1 284 ? -10.924 -8.093 23.659 1.00 90.44 284 ASP A N 1
ATOM 2288 C CA . ASP A 1 284 ? -10.198 -9.363 23.750 1.00 90.44 284 ASP A CA 1
ATOM 2289 C C . ASP A 1 284 ? -8.681 -9.143 23.941 1.00 90.44 284 ASP A C 1
ATOM 2291 O O . ASP A 1 284 ? -8.080 -9.681 24.871 1.00 90.44 284 ASP A O 1
ATOM 2295 N N . CYS A 1 285 ? -8.064 -8.263 23.142 1.00 89.31 285 CYS A N 1
ATOM 2296 C CA . CYS A 1 285 ? -6.622 -7.993 23.188 1.00 89.31 285 CYS A CA 1
ATOM 2297 C C . CYS A 1 285 ? -6.187 -7.209 24.442 1.00 89.31 285 CYS A C 1
ATOM 2299 O O . CYS A 1 285 ? -5.149 -7.514 25.046 1.00 89.31 285 CYS A O 1
ATOM 2301 N N . PHE A 1 286 ? -6.949 -6.185 24.844 1.00 89.69 286 PHE A N 1
ATOM 2302 C CA . PHE A 1 286 ? -6.574 -5.255 25.922 1.00 89.69 286 PHE A CA 1
ATOM 2303 C C . PHE A 1 286 ? -7.306 -5.498 27.247 1.00 89.69 286 PHE A C 1
ATOM 2305 O O . PHE A 1 286 ? -7.006 -4.821 28.232 1.00 89.69 286 PHE A O 1
ATOM 2312 N N . ASN A 1 287 ? -8.242 -6.451 27.295 1.00 91.94 287 ASN A N 1
ATOM 2313 C CA . ASN A 1 287 ? -9.056 -6.767 28.473 1.00 91.94 287 ASN A CA 1
ATOM 2314 C C . ASN A 1 287 ? -9.787 -5.540 29.064 1.00 91.94 287 ASN A C 1
ATOM 2316 O O . ASN A 1 287 ? -9.919 -5.395 30.281 1.00 91.94 287 ASN A O 1
ATOM 2320 N N . LYS A 1 288 ? -10.232 -4.624 28.195 1.00 93.12 288 LYS A N 1
ATOM 2321 C CA . LYS A 1 288 ? -11.011 -3.424 28.542 1.00 93.12 288 LYS A CA 1
ATOM 2322 C C . LYS A 1 288 ? -11.845 -2.952 27.342 1.00 93.12 288 LYS A C 1
ATOM 2324 O O . LYS A 1 288 ? -11.420 -3.169 26.209 1.00 93.12 288 LYS A O 1
ATOM 2329 N N . PRO A 1 289 ? -12.999 -2.296 27.550 1.00 93.50 289 PRO A N 1
ATOM 2330 C CA . PRO A 1 289 ? -13.782 -1.764 26.440 1.00 93.50 289 PRO A CA 1
ATOM 2331 C C . PRO A 1 289 ? -13.022 -0.657 25.694 1.00 93.50 289 PRO A C 1
ATOM 2333 O O . PRO A 1 289 ? -12.194 0.048 26.275 1.00 93.50 289 PRO A O 1
ATOM 2336 N N . LEU A 1 290 ? -13.321 -0.510 24.402 1.00 93.12 290 LEU A N 1
ATOM 2337 C CA . LEU A 1 290 ? -12.862 0.620 23.599 1.00 93.12 290 LEU A CA 1
ATOM 2338 C C . LEU A 1 290 ? -13.719 1.852 23.911 1.00 93.12 290 LEU A C 1
ATOM 2340 O O . LEU A 1 290 ? -14.946 1.785 23.818 1.00 93.12 290 LEU A O 1
ATOM 2344 N N . ASP A 1 291 ? -13.085 2.978 24.230 1.00 93.31 291 ASP A N 1
ATOM 2345 C CA . ASP A 1 291 ? -13.802 4.237 24.428 1.00 93.31 291 ASP A CA 1
ATOM 2346 C C . ASP A 1 291 ? -14.377 4.743 23.094 1.00 93.31 291 ASP A C 1
ATOM 2348 O O . ASP A 1 291 ? -13.684 4.785 22.078 1.00 93.31 291 ASP A O 1
ATOM 2352 N N . GLU A 1 292 ? -15.631 5.203 23.082 1.00 90.31 292 GLU A N 1
ATOM 2353 C CA . GLU A 1 292 ? -16.294 5.667 21.847 1.00 90.31 292 GLU A CA 1
ATOM 2354 C C . GLU A 1 292 ? -15.557 6.837 21.175 1.00 90.31 292 GLU A C 1
ATOM 2356 O O . GLU A 1 292 ? -15.603 7.001 19.959 1.00 90.31 292 GLU A O 1
ATOM 2361 N N . GLN A 1 293 ? -14.823 7.647 21.944 1.00 90.88 293 GLN A N 1
ATOM 2362 C CA . GLN A 1 293 ? -14.011 8.737 21.397 1.00 90.88 293 GLN A CA 1
ATOM 2363 C C . GLN A 1 293 ? -12.845 8.245 20.519 1.00 90.88 293 GLN A C 1
ATOM 2365 O O . GLN A 1 293 ? -12.396 8.992 19.642 1.00 90.88 293 GLN A O 1
ATOM 2370 N N . ASN A 1 294 ? -12.384 7.011 20.732 1.00 93.38 294 ASN A N 1
ATOM 2371 C CA . ASN A 1 294 ? -11.320 6.368 19.969 1.00 93.38 294 ASN A CA 1
ATOM 2372 C C . ASN A 1 294 ? -11.847 5.755 18.664 1.00 93.38 294 ASN A C 1
ATOM 2374 O O . ASN A 1 294 ? -11.051 5.363 17.819 1.00 93.38 294 ASN A O 1
ATOM 2378 N N . LEU A 1 295 ? -13.164 5.676 18.457 1.00 93.19 295 LEU A N 1
ATOM 2379 C CA . LEU A 1 295 ? -13.754 5.102 17.254 1.00 93.19 295 LEU A CA 1
ATOM 2380 C C . LEU A 1 295 ? -14.185 6.198 16.267 1.00 93.19 295 LEU A C 1
ATOM 2382 O O . LEU A 1 295 ? -14.936 7.112 16.605 1.00 93.19 295 LEU A O 1
ATOM 2386 N N . ILE A 1 296 ? -13.736 6.080 15.020 1.00 92.56 296 ILE A N 1
ATOM 2387 C CA . ILE A 1 296 ? -14.236 6.847 13.877 1.00 92.56 296 ILE A CA 1
ATOM 2388 C C . ILE A 1 296 ? -15.070 5.888 13.034 1.00 92.56 296 ILE A C 1
ATOM 2390 O O . ILE A 1 296 ? -14.511 5.076 12.304 1.00 92.56 296 ILE A O 1
ATOM 2394 N N . ASP A 1 297 ? -16.396 5.975 13.150 1.00 89.50 297 ASP A N 1
ATOM 2395 C CA . ASP A 1 297 ? -17.338 5.131 12.408 1.00 89.50 297 ASP A CA 1
ATOM 2396 C C . ASP A 1 297 ? -18.094 5.961 11.360 1.00 89.50 297 ASP A C 1
ATOM 2398 O O . ASP A 1 297 ? -19.075 6.650 11.661 1.00 89.50 297 ASP A O 1
ATOM 2402 N N . VAL A 1 298 ? -17.596 5.960 10.119 1.00 87.94 298 VAL A N 1
ATOM 2403 C CA . VAL A 1 298 ? -18.170 6.779 9.042 1.00 87.94 298 VAL A CA 1
ATOM 2404 C C . VAL A 1 298 ? -19.391 6.088 8.448 1.00 87.94 298 VAL A C 1
ATOM 2406 O O . VAL A 1 298 ? -19.305 4.992 7.895 1.00 87.94 298 VAL A O 1
ATOM 2409 N N . VAL A 1 299 ? -20.543 6.753 8.520 1.00 82.81 299 VAL A N 1
ATOM 2410 C CA . VAL A 1 299 ? -21.808 6.246 7.976 1.00 82.81 299 VAL A CA 1
ATOM 2411 C C . VAL A 1 299 ? -21.959 6.641 6.508 1.00 82.81 299 VAL A C 1
ATOM 2413 O O . VAL A 1 299 ? -21.741 7.797 6.146 1.00 82.81 299 VAL A O 1
ATOM 2416 N N . ALA A 1 300 ? -22.372 5.690 5.665 1.00 71.69 300 ALA A N 1
ATOM 2417 C CA . ALA A 1 300 ? -22.787 5.990 4.297 1.00 71.69 300 ALA A CA 1
ATOM 2418 C C . ALA A 1 300 ? -23.980 6.956 4.321 1.00 71.69 300 ALA A C 1
ATOM 2420 O O . ALA A 1 300 ? -24.958 6.711 5.031 1.00 71.69 300 ALA A O 1
ATOM 2421 N N . ARG A 1 301 ? -23.929 8.039 3.542 1.00 69.00 301 ARG A N 1
ATOM 2422 C CA . ARG A 1 301 ? -25.119 8.868 3.330 1.00 69.00 301 ARG A CA 1
ATOM 2423 C C . ARG A 1 301 ? -26.055 8.136 2.371 1.00 69.00 301 ARG A C 1
ATOM 2425 O O . ARG A 1 301 ? -25.617 7.386 1.499 1.00 69.00 301 ARG A O 1
ATOM 2432 N N . GLU A 1 302 ? -27.357 8.323 2.546 1.00 60.91 302 GLU A N 1
ATOM 2433 C CA . GLU A 1 302 ? -28.338 7.736 1.637 1.00 60.91 302 GLU A CA 1
ATOM 2434 C C . GLU A 1 302 ? -28.076 8.224 0.201 1.00 60.91 302 GLU A C 1
ATOM 2436 O O . GLU A 1 302 ? -27.852 9.412 -0.030 1.00 60.91 302 GLU A O 1
ATOM 2441 N N . GLY A 1 303 ? -28.025 7.293 -0.756 1.00 62.62 303 GLY A N 1
ATOM 2442 C CA . GLY A 1 303 ? -27.713 7.589 -2.158 1.00 62.62 303 GLY A CA 1
ATOM 2443 C C . GLY A 1 303 ? -26.228 7.795 -2.491 1.00 62.62 303 GLY A C 1
ATOM 2444 O O . GLY A 1 303 ? -25.918 8.043 -3.654 1.00 62.62 303 GLY A O 1
ATOM 2445 N N . THR A 1 304 ? -25.298 7.677 -1.533 1.00 69.94 304 THR A N 1
ATOM 2446 C CA . THR A 1 304 ? -23.852 7.762 -1.812 1.00 69.94 304 THR A CA 1
ATOM 2447 C C . THR A 1 304 ? -23.182 6.393 -1.858 1.00 69.94 304 THR A C 1
ATOM 2449 O O . THR A 1 304 ? -23.683 5.408 -1.311 1.00 69.94 304 THR A O 1
ATOM 2452 N N . ALA A 1 305 ? -22.004 6.336 -2.485 1.00 67.44 305 ALA A N 1
ATOM 2453 C CA . ALA A 1 305 ? -21.133 5.171 -2.398 1.00 67.44 305 ALA A CA 1
ATOM 2454 C C . ALA A 1 305 ? -20.778 4.852 -0.933 1.00 67.44 305 ALA A C 1
ATOM 2456 O O . ALA A 1 305 ? -20.863 5.705 -0.042 1.00 67.44 305 ALA A O 1
ATOM 2457 N N . ARG A 1 306 ? -20.399 3.594 -0.689 1.00 68.50 306 ARG A N 1
ATOM 2458 C CA . ARG A 1 306 ? -19.939 3.134 0.627 1.00 68.50 306 ARG A CA 1
ATOM 2459 C C . ARG A 1 306 ? -18.685 3.931 1.032 1.00 68.50 306 ARG A C 1
ATOM 2461 O O . ARG A 1 306 ? -17.816 4.072 0.175 1.00 68.50 306 ARG A O 1
ATOM 2468 N N . PRO A 1 307 ? -18.560 4.372 2.301 1.00 78.00 307 PRO A N 1
ATOM 2469 C CA . PRO A 1 307 ? -17.373 5.073 2.774 1.00 78.00 307 PRO A CA 1
ATOM 2470 C C . PRO A 1 307 ? -16.123 4.246 2.528 1.00 78.00 307 PRO A C 1
ATOM 2472 O O . PRO A 1 307 ? -16.148 3.044 2.804 1.00 78.00 307 PRO A O 1
ATOM 2475 N N . ASP A 1 308 ? -15.056 4.854 2.029 1.00 81.12 308 ASP A N 1
ATOM 2476 C CA . ASP A 1 308 ? -13.768 4.199 1.812 1.00 81.12 308 ASP A CA 1
ATOM 2477 C C . ASP A 1 308 ? -12.726 4.582 2.881 1.00 81.12 308 ASP A C 1
ATOM 2479 O O . ASP A 1 308 ? -13.004 5.304 3.842 1.00 81.12 308 ASP A O 1
ATOM 2483 N N . THR A 1 309 ? -11.504 4.055 2.753 1.00 83.75 309 THR A N 1
ATOM 2484 C CA . THR A 1 309 ? -10.404 4.389 3.672 1.00 83.75 309 THR A CA 1
ATOM 2485 C C . THR A 1 309 ? -10.135 5.896 3.700 1.00 83.75 309 THR A C 1
ATOM 2487 O O . THR A 1 309 ? -9.851 6.444 4.765 1.00 83.75 309 THR A O 1
ATOM 2490 N N . GLY A 1 310 ? -10.266 6.583 2.564 1.00 88.38 310 GLY A N 1
ATOM 2491 C CA . GLY A 1 310 ? -10.078 8.022 2.485 1.00 88.38 310 GLY A CA 1
ATOM 2492 C C . GLY A 1 310 ? -11.138 8.802 3.257 1.00 88.38 310 GLY A C 1
ATOM 2493 O O . GLY A 1 310 ? -10.790 9.747 3.963 1.00 88.38 310 GLY A O 1
ATOM 2494 N N . ASP A 1 311 ? -12.399 8.371 3.217 1.00 89.75 311 ASP A N 1
ATOM 2495 C CA . ASP A 1 311 ? -13.470 8.978 4.017 1.00 89.75 311 ASP A CA 1
ATOM 2496 C C . ASP A 1 311 ? -13.198 8.864 5.523 1.00 89.75 311 ASP A C 1
ATOM 2498 O O . ASP A 1 311 ? -13.358 9.838 6.266 1.00 89.75 311 ASP A O 1
ATOM 2502 N N . THR A 1 312 ? -12.724 7.700 5.982 1.00 91.81 312 THR A N 1
ATOM 2503 C CA . THR A 1 312 ? -12.368 7.501 7.400 1.00 91.81 312 THR A CA 1
ATOM 2504 C C . THR A 1 312 ? -11.177 8.357 7.835 1.00 91.81 312 THR A C 1
ATOM 2506 O O . THR A 1 312 ? -11.201 8.923 8.928 1.00 91.81 312 THR A O 1
ATOM 2509 N N . ILE A 1 313 ? -10.179 8.536 6.961 1.00 94.56 313 ILE A N 1
ATOM 2510 C CA . ILE A 1 313 ? -9.027 9.419 7.194 1.00 94.56 313 ILE A CA 1
ATOM 2511 C C . ILE A 1 313 ? -9.474 10.879 7.292 1.00 94.56 313 ILE A C 1
ATOM 2513 O O . ILE A 1 313 ? -9.073 11.578 8.218 1.00 94.56 313 ILE A O 1
ATOM 2517 N N . LYS A 1 314 ? -10.346 11.343 6.387 1.00 93.88 314 LYS A N 1
ATOM 2518 C CA . LYS A 1 314 ? -10.897 12.707 6.439 1.00 93.88 314 LYS A CA 1
ATOM 2519 C C . LYS A 1 314 ? -11.675 12.953 7.726 1.00 93.88 314 LYS A C 1
ATOM 2521 O O . LYS A 1 314 ? -11.546 14.016 8.327 1.00 93.88 314 LYS A O 1
ATOM 2526 N N . ALA A 1 315 ? -12.477 11.982 8.161 1.00 93.00 315 ALA A N 1
ATOM 2527 C CA . ALA A 1 315 ? -13.225 12.080 9.408 1.00 93.00 315 ALA A CA 1
ATOM 2528 C C . ALA A 1 315 ? -12.297 12.140 10.634 1.00 93.00 315 ALA A C 1
ATOM 2530 O O . ALA A 1 315 ? -12.484 13.006 11.490 1.00 93.00 315 ALA A O 1
ATOM 2531 N N . ALA A 1 316 ? -11.271 11.283 10.688 1.00 95.25 316 ALA A N 1
ATOM 2532 C CA . ALA A 1 316 ? -10.260 11.305 11.744 1.00 95.25 316 ALA A CA 1
ATOM 2533 C C . ALA A 1 316 ? -9.496 12.638 11.773 1.00 95.25 316 ALA A C 1
ATOM 2535 O O . ALA A 1 316 ? -9.357 13.242 12.834 1.00 95.25 316 ALA A O 1
ATOM 2536 N N . LEU A 1 317 ? -9.083 13.140 10.606 1.00 95.81 317 LEU A N 1
ATOM 2537 C CA . LEU A 1 317 ? -8.395 14.420 10.471 1.00 95.81 317 LEU A CA 1
ATOM 2538 C C . LEU A 1 317 ? -9.264 15.597 10.917 1.00 95.81 317 LEU A C 1
ATOM 2540 O O . LEU A 1 317 ? -8.785 16.454 11.646 1.00 95.81 317 LEU A O 1
ATOM 2544 N N . ASN A 1 318 ? -10.537 15.645 10.516 1.00 92.44 318 ASN A N 1
ATOM 2545 C CA . ASN A 1 318 ? -11.447 16.709 10.949 1.00 92.44 318 ASN A CA 1
ATOM 2546 C C . ASN A 1 318 ? -11.569 16.749 12.474 1.00 92.44 318 ASN A C 1
ATOM 2548 O O . ASN A 1 318 ? -11.557 17.827 13.061 1.00 92.44 318 ASN A O 1
ATOM 2552 N N . LYS A 1 319 ? -11.661 15.575 13.107 1.00 93.12 319 LYS A N 1
ATOM 2553 C CA . LYS A 1 319 ? -11.722 15.468 14.564 1.00 93.12 319 LYS A CA 1
ATOM 2554 C C . LYS A 1 319 ? -10.410 15.918 15.214 1.00 93.12 319 LYS A C 1
ATOM 2556 O O . LYS A 1 319 ? -10.443 16.722 16.137 1.00 93.12 319 LYS A O 1
ATOM 2561 N N . LEU A 1 320 ? -9.269 15.475 14.686 1.00 93.81 320 LEU A N 1
ATOM 2562 C CA . LEU A 1 320 ? -7.950 15.916 15.140 1.00 93.81 320 LEU A CA 1
ATOM 2563 C C . LEU A 1 320 ? -7.797 17.441 15.036 1.00 93.81 320 LEU A C 1
ATOM 2565 O O . LEU A 1 320 ? -7.404 18.069 16.010 1.00 93.81 320 LEU A O 1
ATOM 2569 N N . ILE A 1 321 ? -8.150 18.042 13.894 1.00 91.19 321 ILE A N 1
ATOM 2570 C CA . ILE A 1 321 ? -8.069 19.496 13.678 1.00 91.19 321 ILE A CA 1
ATOM 2571 C C . ILE A 1 321 ? -8.910 20.240 14.718 1.00 91.19 321 ILE A C 1
ATOM 2573 O O . ILE A 1 321 ? -8.387 21.134 15.375 1.00 91.19 321 ILE A O 1
ATOM 2577 N N . GLN A 1 322 ? -10.161 19.825 14.945 1.00 88.69 322 GLN A N 1
ATOM 2578 C CA . GLN A 1 322 ? -11.023 20.422 15.975 1.00 88.69 322 GLN A CA 1
ATOM 2579 C C . GLN A 1 322 ? -10.393 20.374 17.377 1.00 88.69 322 GLN A C 1
ATOM 2581 O O . GLN A 1 322 ? -10.572 21.292 18.171 1.00 88.69 322 GLN A O 1
ATOM 2586 N N . GLU A 1 323 ? -9.634 19.322 17.688 1.00 88.69 323 GLU A N 1
ATOM 2587 C CA . GLU A 1 323 ? -8.975 19.143 18.985 1.00 88.69 323 GLU A CA 1
ATOM 2588 C C . GLU A 1 323 ? -7.648 19.921 19.125 1.00 88.69 323 GLU A C 1
ATOM 2590 O O . GLU A 1 323 ? -7.134 20.053 20.245 1.00 88.69 323 GLU A O 1
ATOM 2595 N N . VAL A 1 324 ? -7.053 20.404 18.025 1.00 88.75 324 VAL A N 1
ATOM 2596 C CA . VAL A 1 324 ? -5.727 21.062 18.027 1.00 88.75 324 VAL A CA 1
ATOM 2597 C C . VAL A 1 324 ? -5.735 22.509 17.546 1.00 88.75 324 VAL A C 1
ATOM 2599 O O . VAL A 1 324 ? -4.835 23.255 17.919 1.00 88.75 324 VAL A O 1
ATOM 2602 N N . GLU A 1 325 ? -6.736 22.937 16.779 1.00 82.44 325 GLU A N 1
ATOM 2603 C CA . GLU A 1 325 ? -6.824 24.287 16.207 1.00 82.44 325 GLU A CA 1
ATOM 2604 C C . GLU A 1 325 ? -6.793 25.382 17.288 1.00 82.44 325 GLU A C 1
ATOM 2606 O O . GLU A 1 325 ? -6.178 26.438 17.117 1.00 82.44 325 GLU A O 1
ATOM 2611 N N . GLU A 1 326 ? -7.398 25.123 18.447 1.00 79.75 326 GLU A N 1
ATOM 2612 C CA . GLU A 1 326 ? -7.431 26.074 19.562 1.00 79.75 326 GLU A CA 1
ATOM 2613 C C . GLU A 1 326 ? -6.143 26.072 20.405 1.00 79.75 326 GLU A C 1
ATOM 2615 O O . GLU A 1 326 ? -5.917 26.989 21.199 1.00 79.75 326 GLU A O 1
ATOM 2620 N N . LYS A 1 327 ? -5.260 25.080 20.227 1.00 84.75 327 LYS A N 1
ATOM 2621 C CA . LYS A 1 327 ? -4.048 24.907 21.038 1.00 84.75 327 LYS A CA 1
ATOM 2622 C C . LYS A 1 327 ? -2.878 25.724 20.478 1.00 84.75 327 LYS A C 1
ATOM 2624 O O . LYS A 1 327 ? -2.410 25.528 19.358 1.00 84.75 327 LYS A O 1
ATOM 2629 N N . GLU A 1 328 ? -2.340 26.603 21.320 1.00 82.00 328 GLU A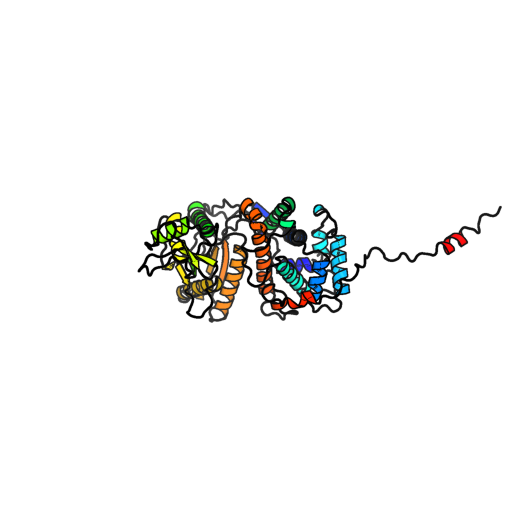 N 1
ATOM 2630 C CA . GLU A 1 328 ? -1.287 27.570 20.971 1.00 82.00 328 GLU A CA 1
ATOM 2631 C C . GLU A 1 328 ? 0.011 26.930 20.435 1.00 82.00 328 GLU A C 1
ATOM 2633 O O . GLU A 1 328 ? 0.710 27.524 19.616 1.00 82.00 328 GLU A O 1
ATOM 2638 N N . GLU A 1 329 ? 0.349 25.714 20.869 1.00 83.38 329 GLU A N 1
ATOM 2639 C CA . GLU A 1 329 ? 1.557 25.007 20.420 1.00 83.38 329 GLU A CA 1
ATOM 2640 C C . GLU A 1 329 ? 1.541 24.664 18.921 1.00 83.38 329 GLU A C 1
ATOM 2642 O O . GLU A 1 329 ? 2.574 24.767 18.258 1.00 83.38 329 GLU A O 1
ATOM 2647 N N . PHE A 1 330 ? 0.375 24.342 18.357 1.00 80.94 330 PHE A N 1
ATOM 2648 C CA . PHE A 1 330 ? 0.247 24.005 16.935 1.00 80.94 330 PHE A CA 1
ATOM 2649 C C . PHE A 1 330 ? 0.189 25.256 16.058 1.00 80.94 330 PHE A C 1
ATOM 2651 O O . PHE A 1 330 ? 0.759 25.266 14.969 1.00 80.94 330 PHE A O 1
ATOM 2658 N N . LYS A 1 331 ? -0.349 26.369 16.579 1.00 76.38 331 LYS A N 1
ATOM 2659 C CA . LYS A 1 331 ? -0.231 27.693 15.937 1.00 76.38 331 LYS A CA 1
ATOM 2660 C C . LYS A 1 331 ? 1.223 28.152 15.813 1.00 76.38 331 LYS A C 1
ATOM 2662 O O . LYS A 1 331 ? 1.572 28.866 14.878 1.00 76.38 331 LYS A O 1
ATOM 2667 N N . LYS A 1 332 ? 2.086 27.706 16.732 1.00 81.00 332 LYS A N 1
ATOM 2668 C CA . LYS A 1 332 ? 3.539 27.950 16.716 1.00 81.00 332 LYS A CA 1
ATOM 2669 C C . LYS A 1 332 ? 4.320 26.953 15.854 1.00 81.00 332 LYS A C 1
ATOM 2671 O O . LYS A 1 332 ? 5.548 26.989 15.850 1.00 81.00 332 LYS A O 1
ATOM 2676 N N . GLY A 1 333 ? 3.627 26.094 15.104 1.00 80.31 333 GLY A N 1
ATOM 2677 C CA . GLY A 1 333 ? 4.231 25.191 14.130 1.00 80.31 333 GLY A CA 1
ATOM 2678 C C . GLY A 1 333 ? 4.748 23.874 14.706 1.00 80.31 333 GLY A C 1
ATOM 2679 O O . GLY A 1 333 ? 5.592 23.251 14.058 1.00 80.31 333 GLY A O 1
ATOM 2680 N N . LYS A 1 334 ? 4.269 23.443 15.888 1.00 87.56 334 LYS A N 1
ATOM 2681 C CA . LYS A 1 334 ? 4.476 22.062 16.354 1.00 87.56 334 LYS A CA 1
ATOM 2682 C C . LYS A 1 334 ? 3.949 21.096 15.289 1.00 87.56 334 LYS A C 1
ATOM 2684 O O . LYS A 1 334 ? 2.822 21.235 14.819 1.00 87.56 334 LYS A O 1
ATOM 2689 N N . GLU A 1 335 ? 4.783 20.136 14.916 1.00 92.94 335 GLU A N 1
ATOM 2690 C CA . GLU A 1 335 ? 4.409 19.060 14.007 1.00 92.94 335 GLU A CA 1
ATOM 2691 C C . GLU A 1 335 ? 3.650 17.973 14.769 1.00 92.94 335 GLU A C 1
ATOM 2693 O O . GLU A 1 335 ? 4.055 17.585 15.863 1.00 92.94 335 GLU A O 1
ATOM 2698 N N . ILE A 1 336 ? 2.545 17.510 14.188 1.00 95.19 336 ILE A N 1
ATOM 2699 C CA . ILE A 1 336 ? 1.779 16.366 14.673 1.00 95.19 336 ILE A CA 1
ATOM 2700 C C . ILE A 1 336 ? 2.326 15.116 13.996 1.00 95.19 336 ILE A C 1
ATOM 2702 O O . ILE A 1 336 ? 2.369 15.030 12.769 1.00 95.19 336 ILE A O 1
ATOM 2706 N N . THR A 1 337 ? 2.692 14.128 14.798 1.00 96.12 337 THR A N 1
ATOM 2707 C CA . THR A 1 337 ? 3.195 12.841 14.316 1.00 96.12 337 THR A CA 1
ATOM 2708 C C . THR A 1 337 ? 2.128 11.763 14.473 1.00 96.12 337 THR A C 1
ATOM 2710 O O . THR A 1 337 ? 1.640 11.500 15.574 1.00 96.12 337 THR A O 1
ATOM 2713 N N . ILE A 1 338 ? 1.757 11.128 13.360 1.00 97.69 338 ILE A N 1
ATOM 2714 C CA . ILE A 1 338 ? 0.710 10.103 13.304 1.00 97.69 338 ILE A CA 1
ATOM 2715 C C . ILE A 1 338 ? 1.324 8.754 12.931 1.00 97.69 338 ILE A C 1
ATOM 2717 O O . ILE A 1 338 ? 1.923 8.603 11.865 1.00 97.69 338 ILE A O 1
ATOM 2721 N N . LEU A 1 339 ? 1.127 7.740 13.770 1.00 96.12 339 LEU A N 1
ATOM 2722 C CA . LEU A 1 339 ? 1.476 6.361 13.445 1.00 96.12 339 LEU A CA 1
ATOM 2723 C C . LEU A 1 339 ? 0.306 5.668 12.744 1.00 96.12 339 LEU A C 1
ATOM 2725 O O . LEU A 1 339 ? -0.696 5.334 13.370 1.00 96.12 339 LEU A O 1
ATOM 2729 N N . ILE A 1 340 ? 0.427 5.413 11.446 1.00 95.56 340 ILE A N 1
ATOM 2730 C CA . ILE A 1 340 ? -0.531 4.597 10.697 1.00 95.56 340 ILE A CA 1
ATOM 2731 C C . ILE A 1 340 ? -0.188 3.126 10.918 1.00 95.56 340 ILE A C 1
ATOM 2733 O O . ILE A 1 340 ? 0.956 2.722 10.709 1.00 95.56 340 ILE A O 1
ATOM 2737 N N . THR A 1 341 ? -1.170 2.312 11.303 1.00 92.62 341 THR A N 1
ATOM 2738 C CA . THR A 1 341 ? -0.981 0.869 11.496 1.00 92.62 341 THR A CA 1
ATOM 2739 C C . THR A 1 341 ? -1.964 0.038 10.681 1.00 92.62 341 THR A C 1
ATOM 2741 O O . THR A 1 341 ? -3.152 0.357 10.566 1.00 92.62 341 THR A O 1
ATOM 2744 N N . SER A 1 342 ? -1.415 -1.007 10.064 1.00 90.38 342 SER A N 1
ATOM 2745 C CA . SER A 1 342 ? -2.074 -1.927 9.141 1.00 90.38 342 SER A CA 1
ATOM 2746 C C . SER A 1 342 ? -1.165 -3.139 8.893 1.00 90.38 342 SER A C 1
ATOM 2748 O O . SER A 1 342 ? -0.092 -3.265 9.482 1.00 90.38 342 SER A O 1
ATOM 2750 N N . ILE A 1 343 ? -1.568 -4.022 7.984 1.00 87.12 343 ILE A N 1
ATOM 2751 C CA . ILE A 1 343 ? -0.795 -5.202 7.592 1.00 87.12 343 ILE A CA 1
ATOM 2752 C C . ILE A 1 343 ? 0.069 -4.952 6.354 1.00 87.12 343 ILE A C 1
ATOM 2754 O O . ILE A 1 343 ? -0.247 -4.128 5.490 1.00 87.12 343 ILE A O 1
ATOM 2758 N N . GLN A 1 344 ? 1.126 -5.750 6.223 1.00 88.50 344 GLN A N 1
ATOM 2759 C CA . GLN A 1 344 ? 1.838 -5.891 4.960 1.00 88.50 344 GLN A CA 1
ATOM 2760 C C . GLN A 1 344 ? 1.014 -6.687 3.934 1.00 88.50 344 GLN A C 1
ATOM 2762 O O . GLN A 1 344 ? 0.265 -7.588 4.319 1.00 88.50 344 GLN A O 1
ATOM 2767 N N . PRO A 1 345 ? 1.149 -6.397 2.626 1.00 88.25 345 PRO A N 1
ATOM 2768 C CA . PRO A 1 345 ? 2.008 -5.362 2.022 1.00 88.25 345 PRO A CA 1
ATOM 2769 C C . PRO A 1 345 ? 1.403 -3.939 2.002 1.00 88.25 345 PRO A C 1
ATOM 2771 O O . PRO A 1 345 ? 2.049 -2.988 1.576 1.00 88.25 345 PRO A O 1
ATOM 2774 N N . HIS A 1 346 ? 0.162 -3.772 2.470 1.00 87.75 346 HIS A N 1
ATOM 2775 C CA . HIS A 1 346 ? -0.670 -2.587 2.215 1.00 87.75 346 HIS A CA 1
ATOM 2776 C C . HIS A 1 346 ? -0.238 -1.301 2.927 1.00 87.75 346 HIS A C 1
ATOM 2778 O O . HIS A 1 346 ? -0.616 -0.207 2.490 1.00 87.75 346 HIS A O 1
ATOM 2784 N N . ILE A 1 347 ? 0.494 -1.419 4.035 1.00 90.88 347 ILE A N 1
ATOM 2785 C CA . ILE A 1 347 ? 0.747 -0.316 4.967 1.00 90.88 347 ILE A CA 1
ATOM 2786 C C . ILE A 1 347 ? 1.425 0.895 4.316 1.00 90.88 347 ILE A C 1
ATOM 2788 O O . ILE A 1 347 ? 1.010 2.025 4.567 1.00 90.88 347 ILE A O 1
ATOM 2792 N N . GLU A 1 348 ? 2.436 0.692 3.469 1.00 90.69 348 GLU A N 1
ATOM 2793 C CA . GLU A 1 348 ? 3.204 1.812 2.909 1.00 90.69 348 GLU A CA 1
ATOM 2794 C C . GLU A 1 348 ? 2.333 2.639 1.962 1.00 90.69 348 GLU A C 1
ATOM 2796 O O . GLU A 1 348 ? 2.275 3.866 2.040 1.00 90.69 348 GLU A O 1
ATOM 2801 N N . ARG A 1 349 ? 1.559 1.945 1.123 1.00 88.62 349 ARG A N 1
ATOM 2802 C CA . ARG A 1 349 ? 0.579 2.567 0.239 1.00 88.62 349 ARG A CA 1
ATOM 2803 C C . ARG A 1 349 ? -0.485 3.327 1.026 1.00 88.62 349 ARG A C 1
ATOM 2805 O O . ARG A 1 349 ? -0.833 4.449 0.668 1.00 88.62 349 ARG A O 1
ATOM 2812 N N . GLN A 1 350 ? -1.014 2.723 2.088 1.00 90.50 350 GLN A N 1
ATOM 2813 C CA . GLN A 1 350 ? -2.028 3.355 2.930 1.00 90.50 350 GLN A CA 1
ATOM 2814 C C . GLN A 1 350 ? -1.487 4.597 3.645 1.00 90.50 350 GLN A C 1
ATOM 2816 O O . GLN A 1 350 ? -2.195 5.599 3.704 1.00 90.50 350 GLN A O 1
ATOM 2821 N N . ARG A 1 351 ? -0.232 4.575 4.113 1.00 93.56 351 ARG A N 1
ATOM 2822 C CA . ARG A 1 351 ? 0.445 5.743 4.692 1.00 93.56 351 ARG A CA 1
ATOM 2823 C C . ARG A 1 351 ? 0.594 6.870 3.669 1.00 93.56 351 ARG A C 1
ATOM 2825 O O . ARG A 1 351 ? 0.219 7.999 3.965 1.00 93.56 351 ARG A O 1
ATOM 2832 N N . ILE A 1 352 ? 1.083 6.575 2.460 1.00 91.38 352 ILE A N 1
ATOM 2833 C CA . ILE A 1 352 ? 1.217 7.575 1.383 1.00 91.38 352 ILE A CA 1
ATOM 2834 C C . ILE A 1 352 ? -0.148 8.174 1.027 1.00 91.38 352 ILE A C 1
ATOM 2836 O O . ILE A 1 352 ? -0.285 9.395 0.946 1.00 91.38 352 ILE A O 1
ATOM 2840 N N . GLY A 1 353 ? -1.166 7.325 0.859 1.00 90.06 353 GLY A N 1
ATOM 2841 C CA . GLY A 1 353 ? -2.534 7.762 0.587 1.00 90.06 353 GLY A CA 1
ATOM 2842 C C . GLY A 1 353 ? -3.099 8.639 1.707 1.00 90.06 353 GLY A C 1
ATOM 2843 O O . GLY A 1 353 ? -3.702 9.672 1.421 1.00 90.06 353 GLY A O 1
ATOM 2844 N N . ALA A 1 354 ? -2.855 8.275 2.970 1.00 93.50 354 ALA A N 1
ATOM 2845 C CA . ALA A 1 354 ? -3.257 9.068 4.126 1.00 93.50 354 ALA A CA 1
ATOM 2846 C C . ALA A 1 354 ? -2.567 10.431 4.158 1.00 93.50 354 ALA A C 1
ATOM 2848 O O . ALA A 1 354 ? -3.259 11.438 4.282 1.00 93.50 354 ALA A O 1
ATOM 2849 N N . GLN A 1 355 ? -1.244 10.480 3.964 1.00 94.44 355 GLN A N 1
ATOM 2850 C CA . GLN A 1 355 ? -0.502 11.740 3.895 1.00 94.44 355 GLN A CA 1
ATOM 2851 C C . GLN A 1 355 ? -1.062 12.654 2.804 1.00 94.44 355 GLN A C 1
ATOM 2853 O O . GLN A 1 355 ? -1.346 13.812 3.077 1.00 94.44 355 GLN A O 1
ATOM 2858 N N . ARG A 1 356 ? -1.303 12.132 1.594 1.00 91.38 356 ARG A N 1
ATOM 2859 C CA . ARG A 1 356 ? -1.864 12.931 0.493 1.00 91.38 356 ARG A CA 1
ATOM 2860 C C . ARG A 1 356 ? -3.236 13.507 0.842 1.00 91.38 356 ARG A C 1
ATOM 2862 O O . ARG A 1 356 ? -3.515 14.663 0.538 1.00 91.38 356 ARG A O 1
ATOM 2869 N N . ILE A 1 357 ? -4.108 12.709 1.460 1.00 92.38 357 ILE A N 1
ATOM 2870 C CA . ILE A 1 357 ? -5.429 13.184 1.892 1.00 92.38 357 ILE A CA 1
ATOM 2871 C C . ILE A 1 357 ? -5.277 14.279 2.946 1.00 92.38 357 ILE A C 1
ATOM 2873 O O . ILE A 1 357 ? -5.937 15.309 2.833 1.00 92.38 357 ILE A O 1
ATOM 2877 N N . ILE A 1 358 ? -4.396 14.084 3.928 1.00 94.50 358 ILE A N 1
ATOM 2878 C CA . ILE A 1 358 ? -4.109 15.080 4.962 1.00 94.50 358 ILE A CA 1
ATOM 2879 C C . ILE A 1 358 ? -3.616 16.383 4.333 1.00 94.50 358 ILE A C 1
ATOM 2881 O O . ILE A 1 358 ? -4.210 17.432 4.571 1.00 94.50 358 ILE A O 1
ATOM 2885 N N . ASP A 1 359 ? -2.603 16.314 3.471 1.00 91.81 359 ASP A N 1
ATOM 2886 C CA . ASP A 1 359 ? -2.018 17.479 2.808 1.00 91.81 359 ASP A CA 1
ATOM 2887 C C . ASP A 1 359 ? -3.070 18.255 2.001 1.00 91.81 359 ASP A C 1
ATOM 2889 O O . ASP A 1 359 ? -3.118 19.486 2.050 1.00 91.81 359 ASP A O 1
ATOM 2893 N N . ASN A 1 360 ? -3.948 17.549 1.284 1.00 89.56 360 ASN A N 1
ATOM 2894 C CA . ASN A 1 360 ? -4.995 18.170 0.475 1.00 89.56 360 ASN A CA 1
ATOM 2895 C C . ASN A 1 360 ? -6.091 18.818 1.327 1.00 89.56 360 ASN A C 1
ATOM 2897 O O . ASN A 1 360 ? -6.537 19.924 1.022 1.00 89.56 360 ASN A O 1
ATOM 2901 N N . GLU A 1 361 ? -6.514 18.175 2.413 1.00 91.31 361 GLU A N 1
ATOM 2902 C CA . GLU A 1 361 ? -7.516 18.745 3.317 1.00 91.31 361 GLU A CA 1
ATOM 2903 C C . GLU A 1 361 ? -6.970 19.955 4.093 1.00 91.31 361 GLU A C 1
ATOM 2905 O O . GLU A 1 361 ? -7.702 20.927 4.277 1.00 91.31 361 GLU A O 1
ATOM 2910 N N . LEU A 1 362 ? -5.693 19.938 4.498 1.00 90.19 362 LEU A N 1
ATOM 2911 C CA . LEU A 1 362 ? -5.047 21.074 5.169 1.00 90.19 362 LEU A CA 1
ATOM 2912 C C . LEU A 1 362 ? -4.896 22.285 4.237 1.00 90.19 362 LEU A C 1
ATOM 2914 O O . LEU A 1 362 ? -5.137 23.415 4.666 1.00 90.19 362 LEU A O 1
ATOM 2918 N N . LYS A 1 363 ? -4.559 22.061 2.957 1.00 87.31 363 LYS A N 1
ATOM 2919 C CA . LYS A 1 363 ? -4.511 23.122 1.934 1.00 87.31 363 LYS A CA 1
ATOM 2920 C C . LYS A 1 363 ? -5.884 23.754 1.686 1.00 87.31 363 LYS A C 1
ATOM 2922 O O . LYS A 1 363 ? -5.968 24.966 1.539 1.00 87.31 363 LYS A O 1
ATOM 2927 N N . ASN A 1 364 ? -6.948 22.951 1.645 1.00 80.19 364 ASN A N 1
ATOM 2928 C CA . ASN A 1 364 ? -8.289 23.415 1.269 1.00 80.19 364 ASN A CA 1
ATOM 2929 C C . ASN A 1 364 ? -9.037 24.181 2.373 1.00 80.19 364 ASN A C 1
ATOM 2931 O O . ASN A 1 364 ? -10.045 24.819 2.080 1.00 80.19 364 ASN A O 1
ATOM 2935 N N . LYS A 1 365 ? -8.603 24.079 3.633 1.00 73.75 365 LYS A N 1
ATOM 2936 C CA . LYS A 1 365 ? -9.342 24.586 4.805 1.00 73.75 365 LYS A CA 1
ATOM 2937 C C . LYS A 1 365 ? -8.607 25.689 5.577 1.00 73.75 365 LYS A C 1
ATOM 2939 O O . LYS A 1 365 ? -8.872 25.872 6.756 1.00 73.75 365 LYS A O 1
ATOM 2944 N N . ASP A 1 366 ? -7.652 26.376 4.951 1.00 72.56 366 ASP A N 1
ATOM 2945 C CA . ASP A 1 366 ? -6.796 27.397 5.589 1.00 72.56 366 ASP A CA 1
ATOM 2946 C C . ASP A 1 366 ? -5.973 26.890 6.801 1.00 72.56 366 ASP A C 1
ATOM 2948 O O . ASP A 1 366 ? -5.363 27.662 7.546 1.00 72.56 366 ASP A O 1
ATOM 2952 N N . PHE A 1 367 ? -5.842 25.567 6.951 1.00 80.25 367 PHE A N 1
ATOM 2953 C CA . PHE A 1 367 ? -5.022 24.914 7.978 1.00 80.25 367 PHE A CA 1
ATOM 2954 C C . PHE A 1 367 ? -3.592 24.624 7.513 1.00 80.25 367 PHE A C 1
ATOM 2956 O O . PHE A 1 367 ? -2.891 23.823 8.124 1.00 80.25 367 PHE A O 1
ATOM 2963 N N . ALA A 1 368 ? -3.115 25.309 6.469 1.00 79.38 368 ALA A N 1
ATOM 2964 C CA . ALA A 1 368 ? -1.773 25.121 5.909 1.00 79.38 368 ALA A CA 1
ATOM 2965 C C . ALA A 1 368 ? -0.627 25.406 6.906 1.00 79.38 368 ALA A C 1
ATOM 2967 O O . ALA A 1 368 ? 0.523 25.055 6.650 1.00 79.38 368 ALA A O 1
ATOM 2968 N N . HIS A 1 369 ? -0.927 26.053 8.037 1.00 82.62 369 HIS A N 1
ATOM 2969 C CA . HIS A 1 369 ? 0.019 26.295 9.125 1.00 82.62 369 HIS A CA 1
ATOM 2970 C C . HIS A 1 369 ? 0.241 25.065 10.025 1.00 82.62 369 HIS A C 1
ATOM 2972 O O . HIS A 1 369 ? 1.277 24.982 10.687 1.00 82.62 369 HIS A O 1
ATOM 2978 N N . ILE A 1 370 ? -0.697 24.111 10.044 1.00 87.94 370 ILE A N 1
ATOM 2979 C CA . ILE A 1 370 ? -0.568 22.849 10.778 1.00 87.94 370 ILE A CA 1
ATOM 2980 C C . ILE A 1 370 ? 0.311 21.904 9.958 1.00 87.94 370 ILE A C 1
ATOM 2982 O O . ILE A 1 370 ? 0.074 21.685 8.771 1.00 87.94 370 ILE A O 1
ATOM 2986 N N . LYS A 1 371 ? 1.323 21.318 10.602 1.00 90.94 371 LYS A N 1
ATOM 2987 C CA . LYS A 1 371 ? 2.193 20.306 9.994 1.00 90.94 371 LYS A CA 1
ATOM 2988 C C . LYS A 1 371 ? 1.843 18.939 10.549 1.00 90.94 371 LYS A C 1
ATOM 2990 O O . LYS A 1 371 ? 1.784 18.778 11.765 1.00 90.94 371 LYS A O 1
ATOM 2995 N N . ILE A 1 372 ? 1.633 17.970 9.665 1.00 95.06 372 ILE A N 1
ATOM 2996 C CA . ILE A 1 372 ? 1.337 16.588 10.038 1.00 95.06 372 ILE A CA 1
ATOM 2997 C C . ILE A 1 372 ? 2.242 15.656 9.237 1.00 95.06 372 ILE A C 1
ATOM 2999 O O . ILE A 1 372 ? 2.263 15.734 8.007 1.00 95.06 372 ILE A O 1
ATOM 3003 N N . SER A 1 373 ? 2.935 14.750 9.921 1.00 95.62 373 SER A N 1
ATOM 3004 C CA . SER A 1 373 ? 3.664 13.645 9.301 1.00 95.62 373 SER A CA 1
ATOM 3005 C C . SER A 1 373 ? 3.091 12.299 9.709 1.00 95.62 373 SER A C 1
ATOM 3007 O O . SER A 1 373 ? 2.629 12.085 10.830 1.00 95.62 373 SER A O 1
ATOM 3009 N N . THR A 1 374 ? 3.122 11.369 8.760 1.00 96.38 374 THR A N 1
ATOM 3010 C CA . THR A 1 374 ? 2.654 9.997 8.943 1.00 96.38 374 THR A CA 1
ATOM 3011 C C . THR A 1 374 ? 3.822 9.019 8.892 1.00 96.38 374 THR A C 1
ATOM 3013 O O . THR A 1 374 ? 4.639 9.056 7.969 1.00 96.38 374 THR A O 1
ATOM 3016 N N . HIS A 1 375 ? 3.873 8.096 9.850 1.00 95.00 375 HIS A N 1
ATOM 3017 C CA . HIS A 1 375 ? 4.779 6.945 9.871 1.00 95.00 375 HIS A CA 1
ATOM 3018 C C . HIS A 1 375 ? 3.987 5.640 9.745 1.00 95.00 375 HIS A C 1
ATOM 3020 O O . HIS A 1 375 ? 2.774 5.621 9.937 1.00 95.00 375 HIS A O 1
ATOM 3026 N N . SER A 1 376 ? 4.669 4.543 9.420 1.00 93.50 376 SER A N 1
ATOM 3027 C CA . SER A 1 376 ? 4.058 3.220 9.264 1.00 93.50 376 SER A CA 1
ATOM 3028 C C . SER A 1 376 ? 4.470 2.269 10.381 1.00 93.50 376 SER A C 1
ATOM 3030 O O . SER A 1 376 ? 5.648 2.163 10.711 1.00 93.50 376 SER A O 1
ATOM 3032 N N . LEU A 1 377 ? 3.505 1.503 10.881 1.00 91.62 377 LEU A N 1
ATOM 3033 C CA . LEU A 1 377 ? 3.704 0.341 11.738 1.00 91.62 377 LEU A CA 1
ATOM 3034 C C . LEU A 1 377 ? 3.037 -0.869 11.083 1.00 91.62 377 LEU A C 1
ATOM 3036 O O . LEU A 1 377 ? 1.861 -0.814 10.731 1.00 91.62 377 LEU A O 1
ATOM 3040 N N . ALA A 1 378 ? 3.778 -1.963 10.941 1.00 90.31 378 ALA A N 1
ATOM 3041 C CA . ALA A 1 378 ? 3.226 -3.230 10.477 1.00 90.31 378 ALA A CA 1
ATOM 3042 C C . ALA A 1 378 ? 4.127 -4.396 10.897 1.00 90.31 378 ALA A C 1
ATOM 3044 O O . ALA A 1 378 ? 5.355 -4.258 10.844 1.00 90.31 378 ALA A O 1
ATOM 3045 N N . PRO A 1 379 ? 3.556 -5.550 11.276 1.00 86.50 379 PRO A N 1
ATOM 3046 C CA . PRO A 1 379 ? 4.339 -6.766 11.446 1.00 86.50 379 PRO A CA 1
ATOM 3047 C C . PRO A 1 379 ? 4.917 -7.240 10.102 1.00 86.50 379 PRO A C 1
ATOM 3049 O O . PRO A 1 379 ? 4.397 -6.915 9.032 1.00 86.50 379 PRO A O 1
ATOM 3052 N N . GLU A 1 380 ? 5.996 -8.023 10.158 1.00 86.44 380 GLU A N 1
ATOM 3053 C CA . GLU A 1 380 ? 6.522 -8.717 8.979 1.00 86.44 380 GLU A CA 1
ATOM 3054 C C . GLU A 1 380 ? 5.483 -9.709 8.442 1.00 86.44 380 GLU A C 1
ATOM 3056 O O . GLU A 1 380 ? 4.802 -10.398 9.208 1.00 86.44 380 GLU A O 1
ATOM 3061 N N . LEU A 1 381 ? 5.352 -9.784 7.117 1.00 84.88 381 LEU A N 1
ATOM 3062 C CA . LEU A 1 381 ? 4.461 -10.747 6.489 1.00 84.88 381 LEU A CA 1
ATOM 3063 C C . LEU A 1 381 ? 5.095 -12.136 6.547 1.00 84.88 381 LEU A C 1
ATOM 3065 O O . LEU A 1 381 ? 6.180 -12.361 6.013 1.00 84.88 381 LEU A O 1
ATOM 3069 N N . ASN A 1 382 ? 4.381 -13.087 7.144 1.00 85.75 382 ASN A N 1
ATOM 3070 C CA . ASN A 1 382 ? 4.811 -14.478 7.161 1.00 85.75 382 ASN A CA 1
ATOM 3071 C C . ASN A 1 382 ? 5.000 -15.010 5.728 1.00 85.75 382 ASN A C 1
ATOM 3073 O O . ASN A 1 382 ? 4.115 -14.865 4.884 1.00 85.75 382 ASN A O 1
ATOM 3077 N N . GLU A 1 383 ? 6.128 -15.672 5.474 1.00 88.69 383 GLU A N 1
ATOM 3078 C CA . GLU A 1 383 ? 6.478 -16.201 4.153 1.00 88.69 383 GLU A CA 1
ATOM 3079 C C . GLU A 1 383 ? 5.419 -17.152 3.589 1.00 88.69 383 GLU A C 1
ATOM 3081 O O . GLU A 1 383 ? 5.012 -17.005 2.440 1.00 88.69 383 GLU A O 1
ATOM 3086 N N . GLN A 1 384 ? 4.893 -18.078 4.393 1.00 86.56 384 GLN A N 1
ATOM 3087 C CA . GLN A 1 384 ? 3.863 -19.009 3.932 1.00 86.56 384 GLN A CA 1
ATOM 3088 C C . GLN A 1 384 ? 2.588 -18.265 3.513 1.00 86.56 384 GLN A C 1
ATOM 3090 O O . GLN A 1 384 ? 1.976 -18.596 2.493 1.00 86.56 384 GLN A O 1
ATOM 3095 N N . VAL A 1 385 ? 2.202 -17.234 4.271 1.00 83.50 385 VAL A N 1
ATOM 3096 C CA . VAL A 1 385 ? 1.063 -16.365 3.936 1.00 83.50 385 VAL A CA 1
ATOM 3097 C C . VAL A 1 385 ? 1.338 -15.585 2.650 1.00 83.50 385 VAL A C 1
ATOM 3099 O O . VAL A 1 385 ? 0.458 -15.510 1.789 1.00 83.50 385 VAL A O 1
ATOM 3102 N N . ALA A 1 386 ? 2.550 -15.049 2.488 1.00 84.56 386 ALA A N 1
ATOM 3103 C CA . ALA A 1 386 ? 2.961 -14.291 1.311 1.00 84.56 386 ALA A CA 1
ATOM 3104 C C . ALA A 1 386 ? 2.983 -15.152 0.042 1.00 84.56 386 ALA A C 1
ATOM 3106 O O . ALA A 1 386 ? 2.418 -14.757 -0.973 1.00 84.56 386 ALA A O 1
ATOM 3107 N N . LEU A 1 387 ? 3.571 -16.349 0.102 1.00 87.25 387 LEU A N 1
ATOM 3108 C CA . LEU A 1 387 ? 3.663 -17.274 -1.030 1.00 87.25 387 LEU A CA 1
ATOM 3109 C C . LEU A 1 387 ? 2.287 -17.819 -1.441 1.00 87.25 387 LEU A C 1
ATOM 3111 O O . LEU A 1 387 ? 2.033 -18.019 -2.632 1.00 87.25 387 LEU A O 1
ATOM 3115 N N . THR A 1 388 ? 1.385 -18.018 -0.473 1.00 83.50 388 THR A N 1
ATOM 3116 C CA . THR A 1 388 ? -0.016 -18.395 -0.736 1.00 83.50 388 THR A CA 1
ATOM 3117 C C . THR A 1 388 ? -0.774 -17.260 -1.430 1.00 83.50 388 THR A C 1
ATOM 3119 O O . THR A 1 388 ? -1.602 -17.514 -2.300 1.00 83.50 388 THR A O 1
ATOM 3122 N N . ASN A 1 389 ? -0.452 -16.007 -1.098 1.00 80.38 389 ASN A N 1
ATOM 3123 C CA . ASN A 1 389 ? -1.133 -14.809 -1.592 1.00 80.38 389 ASN A CA 1
ATOM 3124 C C . ASN A 1 389 ? -0.236 -13.934 -2.483 1.00 80.38 389 ASN A C 1
ATOM 3126 O O . ASN A 1 389 ? -0.345 -12.705 -2.472 1.00 80.38 389 ASN A O 1
ATOM 3130 N N . ILE A 1 390 ? 0.649 -14.546 -3.276 1.00 87.81 390 ILE A N 1
ATOM 3131 C CA . ILE A 1 390 ? 1.653 -13.811 -4.063 1.00 87.81 390 ILE A CA 1
ATOM 3132 C C . ILE A 1 390 ? 1.015 -12.837 -5.070 1.00 87.81 390 ILE A C 1
ATOM 3134 O O . ILE A 1 390 ? 1.573 -11.782 -5.362 1.00 87.81 390 ILE A O 1
ATOM 3138 N N . SER A 1 391 ? -0.198 -13.142 -5.544 1.00 85.38 391 SER A N 1
ATOM 3139 C CA . SER A 1 391 ? -0.996 -12.261 -6.403 1.00 85.38 391 SER A CA 1
ATOM 3140 C C . SER A 1 391 ? -1.394 -10.957 -5.703 1.00 85.38 391 SER A C 1
ATOM 3142 O O . SER A 1 391 ? -1.373 -9.897 -6.330 1.00 85.38 391 SER A O 1
ATOM 3144 N N . ILE A 1 392 ? -1.696 -11.007 -4.400 1.00 84.12 392 ILE A N 1
ATOM 3145 C CA . ILE A 1 392 ? -1.983 -9.823 -3.580 1.00 84.12 392 ILE A CA 1
ATOM 3146 C C . ILE A 1 392 ? -0.716 -8.983 -3.427 1.00 84.12 392 ILE A C 1
ATOM 3148 O O . ILE A 1 392 ? -0.778 -7.769 -3.614 1.00 84.12 392 ILE A O 1
ATOM 3152 N N . LEU A 1 393 ? 0.429 -9.617 -3.148 1.00 88.25 393 LEU A N 1
ATOM 3153 C CA . LEU A 1 393 ? 1.715 -8.924 -3.045 1.00 88.25 393 LEU A CA 1
ATOM 3154 C C . LEU A 1 393 ? 2.090 -8.218 -4.347 1.00 88.25 393 LEU A C 1
ATOM 3156 O O . LEU A 1 393 ? 2.446 -7.040 -4.337 1.00 88.25 393 LEU A O 1
ATOM 3160 N N . HIS A 1 394 ? 1.964 -8.921 -5.470 1.00 88.19 394 HIS A N 1
ATOM 3161 C CA . HIS A 1 394 ? 2.175 -8.334 -6.781 1.00 88.19 394 HIS A CA 1
ATOM 3162 C C . HIS A 1 394 ? 1.226 -7.133 -6.974 1.00 88.19 394 HIS A C 1
ATOM 3164 O O . HIS A 1 394 ? 1.686 -6.042 -7.307 1.00 88.19 394 HIS A O 1
ATOM 3170 N N . SER A 1 395 ? -0.074 -7.286 -6.673 1.00 85.44 395 SER A N 1
ATOM 3171 C CA . SER A 1 395 ? -1.084 -6.227 -6.874 1.00 85.44 395 SER A CA 1
ATOM 3172 C C . SER A 1 395 ? -0.810 -4.990 -6.042 1.00 85.44 395 SER A C 1
ATOM 3174 O O . SER A 1 395 ? -1.026 -3.861 -6.499 1.00 85.44 395 SER A O 1
ATOM 3176 N N . ASP A 1 396 ? -0.317 -5.189 -4.828 1.00 86.94 396 ASP A N 1
ATOM 3177 C CA . ASP A 1 396 ? -0.012 -4.082 -3.950 1.00 86.94 396 ASP A CA 1
ATOM 3178 C C . ASP A 1 396 ? 1.247 -3.328 -4.384 1.00 86.94 396 ASP A C 1
ATOM 3180 O O . ASP A 1 396 ? 1.214 -2.100 -4.390 1.00 86.94 396 ASP A O 1
ATOM 3184 N N . MET A 1 397 ? 2.277 -4.023 -4.891 1.00 90.31 397 MET A N 1
ATOM 3185 C CA . MET A 1 397 ? 3.459 -3.387 -5.491 1.00 90.31 397 MET A CA 1
ATOM 3186 C C . MET A 1 397 ? 3.065 -2.398 -6.592 1.00 90.31 397 MET A C 1
ATOM 3188 O O . MET A 1 397 ? 3.508 -1.254 -6.591 1.00 90.31 397 MET A O 1
ATOM 3192 N N . ALA A 1 398 ? 2.191 -2.789 -7.516 1.00 87.88 398 ALA A N 1
ATOM 3193 C CA . ALA A 1 398 ? 1.780 -1.877 -8.579 1.00 87.88 398 ALA A CA 1
ATOM 3194 C C . ALA A 1 398 ? 0.868 -0.754 -8.106 1.00 87.88 398 ALA A C 1
ATOM 3196 O O . ALA A 1 398 ? 0.909 0.344 -8.653 1.00 87.88 398 ALA A O 1
ATOM 3197 N N . THR A 1 399 ? 0.049 -1.006 -7.085 1.00 85.94 399 THR A N 1
ATOM 3198 C CA . THR A 1 399 ? -0.750 0.075 -6.509 1.00 85.94 399 THR A CA 1
ATOM 3199 C C . THR A 1 399 ? 0.152 1.081 -5.782 1.00 85.94 399 THR A C 1
ATOM 3201 O O . THR A 1 399 ? -0.100 2.277 -5.863 1.00 85.94 399 THR A O 1
ATOM 3204 N N . LEU A 1 400 ? 1.232 0.630 -5.132 1.00 90.62 400 LEU A N 1
ATOM 3205 C CA . LEU A 1 400 ? 2.256 1.508 -4.562 1.00 90.62 400 LEU A CA 1
ATOM 3206 C C . LEU A 1 400 ? 2.920 2.375 -5.642 1.00 90.62 400 LEU A C 1
ATOM 3208 O O . LEU A 1 400 ? 3.043 3.581 -5.442 1.00 90.62 400 LEU A O 1
ATOM 3212 N N . ILE A 1 401 ? 3.276 1.798 -6.797 1.00 91.88 401 ILE A N 1
ATOM 3213 C CA . ILE A 1 401 ? 3.797 2.565 -7.942 1.00 91.88 401 ILE A CA 1
ATOM 3214 C C . ILE A 1 401 ? 2.810 3.642 -8.388 1.00 91.88 401 ILE A C 1
ATOM 3216 O O . ILE A 1 401 ? 3.222 4.780 -8.590 1.00 91.88 401 ILE A O 1
ATOM 3220 N N . SER A 1 402 ? 1.515 3.326 -8.484 1.00 88.75 402 SER A N 1
ATOM 3221 C CA . SER A 1 402 ? 0.496 4.327 -8.822 1.00 88.75 402 SER A CA 1
ATOM 3222 C C . SER A 1 402 ? 0.458 5.487 -7.832 1.00 88.75 402 SER A C 1
ATOM 3224 O O . SER A 1 402 ? 0.382 6.636 -8.256 1.00 88.75 402 SER A O 1
ATOM 3226 N N . GLU A 1 403 ? 0.532 5.219 -6.524 1.00 87.19 403 GLU A N 1
ATOM 3227 C CA . GLU A 1 403 ? 0.535 6.296 -5.525 1.00 87.19 403 GLU A CA 1
ATOM 3228 C C . GLU A 1 403 ? 1.789 7.175 -5.630 1.00 87.19 403 GLU A C 1
ATOM 3230 O O . GLU A 1 403 ? 1.688 8.400 -5.544 1.00 87.19 403 GLU A O 1
ATOM 3235 N N . GLN A 1 404 ? 2.958 6.566 -5.850 1.00 90.75 404 GLN A N 1
ATOM 3236 C CA . GLN A 1 404 ? 4.219 7.295 -6.017 1.00 90.75 404 GLN A CA 1
ATOM 3237 C C . GLN A 1 404 ? 4.220 8.122 -7.304 1.00 90.75 404 GLN A C 1
ATOM 3239 O O . GLN A 1 404 ? 4.581 9.296 -7.275 1.00 90.75 404 GLN A O 1
ATOM 3244 N N . TYR A 1 405 ? 3.748 7.550 -8.414 1.00 90.50 405 TYR A N 1
ATOM 3245 C CA . TYR A 1 405 ? 3.592 8.261 -9.680 1.00 90.50 405 TYR A CA 1
ATOM 3246 C C . TYR A 1 405 ? 2.694 9.487 -9.505 1.00 90.50 405 TYR A C 1
ATOM 3248 O O . TYR A 1 405 ? 3.122 10.600 -9.800 1.00 90.50 405 TYR A O 1
ATOM 3256 N N . LEU A 1 406 ? 1.494 9.308 -8.935 1.00 86.56 406 LEU A N 1
ATOM 3257 C CA . LEU A 1 406 ? 0.549 10.405 -8.712 1.00 86.56 406 LEU A CA 1
ATOM 3258 C C . LEU A 1 406 ? 1.169 11.529 -7.880 1.00 86.56 406 LEU A C 1
ATOM 3260 O O . LEU A 1 406 ? 0.975 12.696 -8.207 1.00 86.56 406 LEU A O 1
ATOM 3264 N N . LYS A 1 407 ? 1.945 11.186 -6.845 1.00 84.81 407 LYS A N 1
ATOM 3265 C CA . LYS A 1 407 ? 2.675 12.157 -6.021 1.00 84.81 407 LYS A CA 1
ATOM 3266 C C . LYS A 1 407 ? 3.709 12.951 -6.830 1.00 84.81 407 LYS A C 1
ATOM 3268 O O . LYS A 1 407 ? 3.873 14.144 -6.600 1.00 84.81 407 LYS A O 1
ATOM 3273 N N . ILE A 1 408 ? 4.421 12.311 -7.757 1.00 86.94 408 ILE A N 1
ATOM 3274 C CA . ILE A 1 408 ? 5.449 12.970 -8.579 1.00 86.94 408 ILE A CA 1
ATOM 3275 C C . ILE A 1 408 ? 4.815 13.855 -9.653 1.00 86.94 408 ILE A C 1
ATOM 3277 O O . ILE A 1 408 ? 5.383 14.900 -9.979 1.00 86.94 408 ILE A O 1
ATOM 3281 N N . THR A 1 409 ? 3.675 13.446 -10.211 1.00 85.00 409 THR A N 1
ATOM 3282 C CA . THR A 1 409 ? 2.985 14.154 -11.300 1.00 85.00 409 THR A CA 1
ATOM 3283 C C . THR A 1 409 ? 1.975 15.196 -10.825 1.00 85.00 409 THR A C 1
ATOM 3285 O O . THR A 1 409 ? 1.468 15.960 -11.642 1.00 85.00 409 THR A O 1
ATOM 3288 N N . GLU A 1 410 ? 1.657 15.247 -9.530 1.00 82.19 410 GLU A N 1
ATOM 3289 C CA . GLU A 1 410 ? 0.688 16.199 -8.981 1.00 82.19 410 GLU A CA 1
ATOM 3290 C C . GLU A 1 410 ? 1.079 17.647 -9.324 1.00 82.19 410 GLU A C 1
ATOM 3292 O O . GLU A 1 410 ? 2.184 18.105 -9.029 1.00 82.19 410 GLU A O 1
ATOM 3297 N N . GLY A 1 411 ? 0.170 18.366 -9.990 1.00 79.50 411 GLY A N 1
ATOM 3298 C CA . GLY A 1 411 ? 0.391 19.749 -10.424 1.00 79.50 411 GLY A CA 1
ATOM 3299 C C . GLY A 1 411 ? 1.349 19.923 -11.611 1.00 79.50 411 GLY A C 1
ATOM 3300 O O . GLY A 1 411 ? 1.692 21.061 -11.928 1.00 79.50 411 GLY A O 1
ATOM 3301 N N . LYS A 1 412 ? 1.780 18.839 -12.271 1.00 84.81 412 LYS A N 1
ATOM 3302 C CA . LYS A 1 412 ? 2.611 18.879 -13.484 1.00 84.81 412 LYS A CA 1
ATOM 3303 C C . LYS A 1 412 ? 1.783 18.572 -14.730 1.00 84.81 412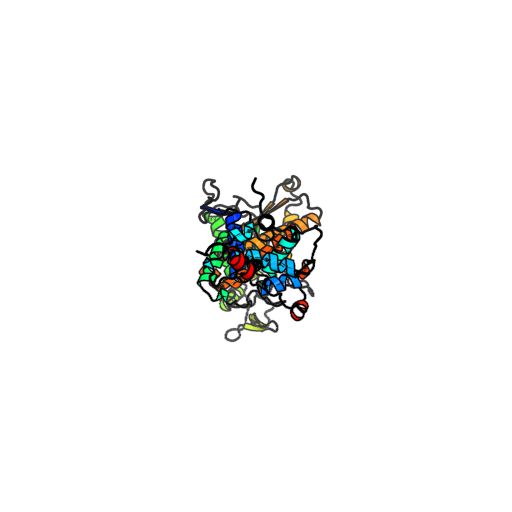 LYS A C 1
ATOM 3305 O O . LYS A 1 412 ? 0.794 17.846 -14.667 1.00 84.81 412 LYS A O 1
ATOM 3310 N N . GLU A 1 413 ? 2.203 19.112 -15.872 1.00 83.19 413 GLU A N 1
ATOM 3311 C CA . GLU A 1 413 ? 1.608 18.768 -17.164 1.00 83.19 413 GLU A CA 1
ATOM 3312 C C . GLU A 1 413 ? 1.940 17.309 -17.518 1.00 83.19 413 GLU A C 1
ATOM 3314 O O . GLU A 1 413 ? 3.100 16.886 -17.483 1.00 83.19 413 GLU A O 1
ATOM 3319 N N . ALA A 1 414 ? 0.904 16.522 -17.808 1.00 83.38 414 ALA A N 1
ATOM 3320 C CA . ALA A 1 414 ? 1.040 15.115 -18.148 1.00 83.38 414 ALA A CA 1
ATOM 3321 C C . ALA A 1 414 ? 1.075 14.933 -19.671 1.00 83.38 414 ALA A C 1
ATOM 3323 O O . ALA A 1 414 ? 0.132 15.325 -20.357 1.00 83.38 414 ALA A O 1
ATOM 3324 N N . LYS A 1 415 ? 2.131 14.306 -20.209 1.00 86.44 415 LYS A N 1
ATOM 3325 C CA . LYS A 1 415 ? 2.222 13.953 -21.643 1.00 86.44 415 LYS A CA 1
ATOM 3326 C C . LYS A 1 415 ? 1.128 12.973 -22.069 1.00 86.44 415 LYS A C 1
ATOM 3328 O O . LYS A 1 415 ? 0.707 12.979 -23.225 1.00 86.44 415 LYS A O 1
ATOM 3333 N N . ARG A 1 416 ? 0.670 12.133 -21.140 1.00 86.81 416 ARG A N 1
ATOM 3334 C CA . ARG A 1 416 ? -0.414 11.165 -21.326 1.00 86.81 416 ARG A CA 1
ATOM 3335 C C . ARG A 1 416 ? -1.414 11.307 -20.190 1.00 86.81 416 ARG A C 1
ATOM 3337 O O . ARG A 1 416 ? -1.036 11.581 -19.057 1.00 86.81 416 ARG A O 1
ATOM 3344 N N . ASP A 1 417 ? -2.689 11.095 -20.497 1.00 82.31 417 ASP A N 1
ATOM 3345 C CA . ASP A 1 417 ? -3.720 11.027 -19.466 1.00 82.31 417 ASP A CA 1
ATOM 3346 C C . ASP A 1 417 ? -3.442 9.830 -18.546 1.00 82.31 417 ASP A C 1
ATOM 3348 O O . ASP A 1 417 ? -3.397 8.680 -18.992 1.00 82.31 417 ASP A O 1
ATOM 3352 N N . THR A 1 418 ? -3.288 10.096 -17.251 1.00 80.81 418 THR A N 1
ATOM 3353 C CA . THR A 1 418 ? -3.137 9.074 -16.214 1.00 80.81 418 THR A CA 1
ATOM 3354 C C . THR A 1 418 ? -4.267 8.041 -16.271 1.00 80.81 418 THR A C 1
ATOM 3356 O O . THR A 1 418 ? -4.035 6.854 -16.029 1.00 80.81 418 THR A O 1
ATOM 3359 N N . GLY A 1 419 ? -5.475 8.461 -16.667 1.00 76.31 419 GLY A N 1
ATOM 3360 C CA . GLY A 1 419 ? -6.614 7.578 -16.896 1.00 76.31 419 GLY A CA 1
ATOM 3361 C C . GLY A 1 419 ? -6.346 6.492 -17.947 1.00 76.31 419 GLY A C 1
ATOM 3362 O O . GLY A 1 419 ? -6.810 5.361 -17.793 1.00 76.31 419 GLY A O 1
ATOM 3363 N N . HIS A 1 420 ? -5.543 6.785 -18.971 1.00 78.62 420 HIS A N 1
ATOM 3364 C CA . HIS A 1 420 ? -5.129 5.814 -19.988 1.00 78.62 420 HIS A CA 1
ATOM 3365 C C . HIS A 1 420 ? -4.006 4.881 -19.522 1.00 78.62 420 HIS A C 1
ATOM 3367 O O . HIS A 1 420 ? -3.919 3.747 -19.994 1.00 78.62 420 HIS A O 1
ATOM 3373 N N . LEU A 1 421 ? -3.166 5.327 -18.585 1.00 83.31 421 LEU A N 1
ATOM 3374 C CA . LEU A 1 421 ? -2.069 4.521 -18.039 1.00 83.31 421 LEU A CA 1
ATOM 3375 C C . LEU A 1 421 ? -2.544 3.544 -16.956 1.00 83.31 421 LEU A C 1
ATOM 3377 O O . LEU A 1 421 ? -1.958 2.478 -16.762 1.00 83.31 421 LEU A O 1
ATOM 3381 N N . MET A 1 422 ? -3.617 3.897 -16.246 1.00 79.81 422 MET A N 1
ATOM 3382 C CA . MET A 1 422 ? -4.140 3.111 -15.136 1.00 79.81 422 MET A CA 1
ATOM 3383 C C . MET A 1 422 ? -5.130 2.042 -15.581 1.00 79.81 422 MET A C 1
ATOM 3385 O O . MET A 1 422 ? -6.078 2.280 -16.328 1.00 79.81 422 MET A O 1
ATOM 3389 N N . PHE A 1 423 ? -4.963 0.847 -15.019 1.00 73.81 423 PHE A N 1
ATOM 3390 C CA . PHE A 1 423 ? -5.808 -0.302 -15.315 1.00 73.81 423 PHE A CA 1
ATOM 3391 C C . PHE A 1 423 ? -7.315 -0.035 -15.120 1.00 73.81 423 PHE A C 1
ATOM 3393 O O . PHE A 1 423 ? -8.135 -0.511 -15.900 1.00 73.81 423 PHE A O 1
ATOM 3400 N N . GLN A 1 424 ? -7.688 0.691 -14.062 1.00 64.75 424 GLN A N 1
ATOM 3401 C CA . GLN A 1 424 ? -9.092 0.878 -13.672 1.00 64.75 424 GLN A CA 1
ATOM 3402 C C . GLN A 1 424 ? -9.885 1.758 -14.645 1.00 64.75 424 GLN A C 1
ATOM 3404 O O . GLN A 1 424 ? -11.107 1.654 -14.696 1.00 64.75 424 GLN A O 1
ATOM 3409 N N . SER A 1 425 ? -9.193 2.611 -15.395 1.00 68.56 425 SER A N 1
ATOM 3410 C CA . SER A 1 425 ? -9.779 3.648 -16.248 1.00 68.56 425 SER A CA 1
ATOM 3411 C C . SER A 1 425 ? -9.427 3.485 -17.727 1.00 68.56 425 SER A C 1
ATOM 3413 O O . SER A 1 425 ? -10.062 4.122 -18.567 1.00 68.56 425 SER A O 1
ATOM 3415 N N . ARG A 1 426 ? -8.458 2.621 -18.071 1.00 71.12 426 ARG A N 1
ATOM 3416 C CA . ARG A 1 426 ? -8.064 2.395 -19.466 1.00 71.12 426 ARG A CA 1
ATOM 3417 C C . ARG A 1 426 ? -9.212 1.801 -20.282 1.00 71.12 426 ARG A C 1
ATOM 3419 O O . ARG A 1 426 ? -9.833 0.811 -19.889 1.00 71.12 426 ARG A O 1
ATOM 3426 N N . GLN A 1 427 ? -9.457 2.363 -21.461 1.00 59.56 427 GLN A N 1
ATOM 3427 C CA . GLN A 1 427 ? -10.413 1.792 -22.403 1.00 59.56 427 GLN A CA 1
ATOM 3428 C C . GLN A 1 427 ? -9.807 0.554 -23.074 1.00 59.56 427 GLN A C 1
ATOM 3430 O O . GLN A 1 427 ? -8.778 0.621 -23.740 1.00 59.56 427 GLN A O 1
ATOM 3435 N N . GLN A 1 428 ? -10.458 -0.598 -22.906 1.00 59.38 428 GLN A N 1
ATOM 3436 C CA . GLN A 1 428 ? -9.957 -1.898 -23.377 1.00 59.38 428 GLN A CA 1
ATOM 3437 C C . GLN A 1 428 ? -9.998 -2.058 -24.914 1.00 59.38 428 GLN A C 1
ATOM 3439 O O . GLN A 1 428 ? -9.373 -2.968 -25.453 1.00 59.38 428 GLN A O 1
ATOM 3444 N N . TYR A 1 429 ? -10.679 -1.140 -25.612 1.00 49.66 429 TYR A N 1
ATOM 3445 C CA . TYR A 1 429 ? -10.930 -1.145 -27.060 1.00 49.66 429 TYR A CA 1
ATOM 3446 C C . TYR A 1 429 ? -9.657 -1.177 -27.932 1.00 49.66 429 TYR A C 1
ATOM 3448 O O . TYR A 1 429 ? -9.691 -1.645 -29.067 1.00 49.66 429 TYR A O 1
ATOM 3456 N N . LEU A 1 430 ? -8.509 -0.727 -27.413 1.00 57.69 430 LEU A N 1
ATOM 3457 C CA . LEU A 1 430 ? -7.266 -0.642 -28.192 1.00 57.69 430 LEU A CA 1
ATOM 3458 C C . LEU A 1 430 ? -6.570 -1.996 -28.423 1.00 57.69 430 LEU A C 1
ATOM 3460 O O . LEU A 1 430 ? -5.816 -2.119 -29.384 1.00 57.69 430 LEU A O 1
ATOM 3464 N N . LYS A 1 431 ? -6.837 -3.028 -27.606 1.00 62.75 431 LYS A N 1
ATOM 3465 C CA . LYS A 1 431 ? -6.200 -4.353 -27.772 1.00 62.75 431 LYS A CA 1
ATOM 3466 C C . LYS A 1 431 ? -6.618 -5.067 -29.060 1.00 62.75 431 LYS A C 1
ATOM 3468 O O . LYS A 1 431 ? -5.834 -5.828 -29.612 1.00 62.75 431 LYS A O 1
ATOM 3473 N N . GLU A 1 432 ? -7.840 -4.837 -29.534 1.00 64.75 432 GLU A N 1
ATOM 3474 C CA . GLU A 1 432 ? -8.414 -5.571 -30.672 1.00 64.75 432 GLU A CA 1
ATOM 3475 C C . GLU A 1 432 ? -7.897 -5.076 -32.034 1.00 64.75 432 GLU A C 1
ATOM 3477 O O . GLU A 1 432 ? -8.082 -5.755 -33.038 1.00 64.75 432 GLU A O 1
ATOM 3482 N N . ASN A 1 433 ? -7.211 -3.926 -32.071 1.00 72.38 433 ASN A N 1
ATOM 3483 C CA . ASN A 1 433 ? -6.762 -3.266 -33.302 1.00 72.38 433 ASN A CA 1
ATOM 3484 C C . ASN A 1 433 ? -5.251 -2.964 -33.305 1.00 72.38 433 ASN A C 1
ATOM 3486 O O . ASN A 1 433 ? -4.814 -1.979 -33.903 1.00 72.38 433 ASN A O 1
ATOM 3490 N N . LEU A 1 434 ? -4.443 -3.776 -32.615 1.00 80.88 434 LEU A N 1
ATOM 3491 C CA . LEU A 1 434 ? -2.994 -3.569 -32.575 1.00 80.88 434 LEU A CA 1
ATOM 3492 C C . LEU A 1 434 ? -2.356 -3.841 -33.949 1.00 80.88 434 LEU A C 1
ATOM 3494 O O . LEU A 1 434 ? -2.681 -4.848 -34.585 1.00 80.88 434 LEU A O 1
ATOM 3498 N N . PRO A 1 435 ? -1.416 -2.992 -34.405 1.00 86.56 435 PRO A N 1
ATOM 3499 C CA . PRO A 1 435 ? -0.628 -3.298 -35.592 1.00 86.56 435 PRO A CA 1
ATOM 3500 C C . PRO A 1 435 ? 0.179 -4.592 -35.388 1.00 86.56 435 PRO A C 1
ATOM 3502 O O . PRO A 1 435 ? 0.534 -4.923 -34.248 1.00 86.56 435 PRO A O 1
ATOM 3505 N N . PRO A 1 436 ? 0.498 -5.327 -36.470 1.00 87.75 436 PRO A N 1
ATOM 3506 C CA . PRO A 1 436 ? 1.321 -6.526 -36.368 1.00 87.75 436 PRO A CA 1
ATOM 3507 C C . PRO A 1 436 ? 2.676 -6.184 -35.743 1.00 87.75 436 PRO A C 1
ATOM 3509 O O . PRO A 1 436 ? 3.270 -5.150 -36.057 1.00 87.75 436 PRO A O 1
ATOM 3512 N N . MET A 1 437 ? 3.151 -7.051 -34.847 1.00 89.94 437 MET A N 1
ATOM 3513 C CA . MET A 1 437 ? 4.461 -6.885 -34.222 1.00 89.94 437 MET A CA 1
ATOM 3514 C C . MET A 1 437 ? 5.545 -6.932 -35.307 1.00 89.94 437 MET A C 1
ATOM 3516 O O . MET A 1 437 ? 5.524 -7.854 -36.126 1.00 89.94 437 MET A O 1
ATOM 3520 N N . PRO A 1 438 ? 6.475 -5.961 -35.344 1.00 87.88 438 PRO A N 1
ATOM 3521 C CA . PRO A 1 438 ? 7.568 -5.993 -36.301 1.00 87.88 438 PRO A CA 1
ATOM 3522 C C . PRO A 1 438 ? 8.439 -7.225 -36.043 1.00 87.88 438 PRO A C 1
ATOM 3524 O O . PRO A 1 438 ? 8.640 -7.629 -34.892 1.00 87.88 438 PRO A O 1
ATOM 3527 N N . GLU A 1 439 ? 8.986 -7.814 -37.108 1.00 75.44 439 GLU A N 1
ATOM 3528 C CA . GLU A 1 439 ? 10.018 -8.830 -36.930 1.00 75.44 439 GLU A CA 1
ATOM 3529 C C . GLU A 1 439 ? 11.213 -8.195 -36.200 1.00 75.44 439 GLU A C 1
ATOM 3531 O O . GLU A 1 439 ? 11.620 -7.082 -36.551 1.00 75.44 439 GLU A O 1
ATOM 3536 N N . PRO A 1 440 ? 11.760 -8.842 -35.153 1.00 57.53 440 PRO A N 1
ATOM 3537 C CA . PRO A 1 440 ? 12.843 -8.253 -34.385 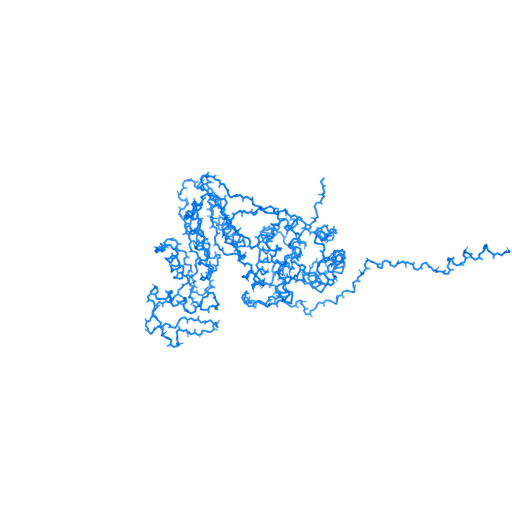1.00 57.53 440 PRO A CA 1
ATOM 3538 C C . PRO A 1 440 ? 14.037 -8.005 -35.303 1.00 57.53 440 PRO A C 1
ATOM 3540 O O . PRO A 1 440 ? 14.609 -8.954 -35.838 1.00 57.53 440 PRO A O 1
ATOM 3543 N N . VAL A 1 441 ? 14.463 -6.748 -35.433 1.00 56.22 441 VAL A N 1
ATOM 3544 C CA . VAL A 1 441 ? 15.769 -6.451 -36.024 1.00 56.22 441 VAL A CA 1
ATOM 3545 C C . VAL A 1 441 ? 16.805 -6.911 -35.006 1.00 56.22 441 VAL A C 1
ATOM 3547 O O . VAL A 1 441 ? 17.107 -6.210 -34.041 1.00 56.22 441 VAL A O 1
ATOM 3550 N N . LEU A 1 442 ? 17.309 -8.134 -35.164 1.00 50.69 442 LEU A N 1
ATOM 3551 C CA . LEU A 1 442 ? 18.464 -8.596 -34.409 1.00 50.69 442 LEU A CA 1
ATOM 3552 C C . LEU A 1 442 ? 19.655 -7.739 -34.853 1.00 50.69 442 LEU A C 1
ATOM 3554 O O . LEU A 1 442 ? 20.289 -8.017 -35.869 1.00 50.69 442 LEU A O 1
ATOM 3558 N N . LEU A 1 443 ? 19.952 -6.680 -34.093 1.00 45.00 443 LEU A N 1
ATOM 3559 C CA . LEU A 1 443 ? 21.215 -5.938 -34.160 1.00 45.00 443 LEU A CA 1
ATOM 3560 C C . LEU A 1 443 ? 22.350 -6.895 -33.758 1.00 45.00 443 LEU A C 1
ATOM 3562 O O . LEU A 1 443 ? 22.788 -6.968 -32.614 1.00 45.00 443 LEU A O 1
ATOM 3566 N N . GLY A 1 444 ? 22.733 -7.715 -34.725 1.00 44.19 444 GLY A N 1
ATOM 3567 C CA . GLY A 1 444 ? 23.596 -8.888 -34.636 1.00 44.19 444 GLY A CA 1
ATOM 3568 C C . GLY A 1 444 ? 23.811 -9.490 -36.026 1.00 44.19 444 GLY A C 1
ATOM 3569 O O . GLY A 1 444 ? 24.878 -10.027 -36.299 1.00 44.19 444 GLY A O 1
ATOM 3570 N N . GLU A 1 445 ? 22.872 -9.251 -36.943 1.00 36.12 445 GLU A N 1
ATOM 3571 C CA . GLU A 1 445 ? 23.115 -9.266 -38.381 1.00 36.12 445 GLU A CA 1
ATOM 3572 C C . GLU A 1 445 ? 23.170 -7.819 -38.885 1.00 36.12 445 GLU A C 1
ATOM 3574 O O . GLU A 1 445 ? 22.375 -7.372 -39.707 1.00 36.12 445 GLU A O 1
ATOM 3579 N N . MET A 1 446 ? 24.171 -7.054 -38.425 1.00 34.72 446 MET A N 1
ATOM 3580 C CA . MET A 1 446 ? 24.811 -6.200 -39.421 1.00 34.72 446 MET A CA 1
ATOM 3581 C C . MET A 1 446 ? 25.291 -7.179 -40.477 1.00 34.72 446 MET A C 1
ATOM 3583 O O . MET A 1 446 ? 26.212 -7.953 -40.211 1.00 34.72 446 MET A O 1
ATOM 3587 N N . VAL A 1 447 ? 24.591 -7.191 -41.609 1.00 35.28 447 VAL A N 1
ATOM 3588 C CA . VAL A 1 447 ? 25.055 -7.739 -42.873 1.00 35.28 447 VAL A CA 1
ATOM 3589 C C . VAL A 1 447 ? 26.551 -7.449 -42.908 1.00 35.28 447 VAL A C 1
ATOM 3591 O O . VAL A 1 447 ? 26.972 -6.305 -43.080 1.00 35.28 447 VAL A O 1
ATOM 3594 N N . ARG A 1 448 ? 27.379 -8.474 -42.655 1.00 34.56 448 ARG A N 1
ATOM 3595 C CA . ARG A 1 448 ? 28.677 -8.499 -43.305 1.00 34.56 448 ARG A CA 1
ATOM 3596 C C . ARG A 1 448 ? 28.252 -8.411 -44.749 1.00 34.56 448 ARG A C 1
ATOM 3598 O O . ARG A 1 448 ? 27.658 -9.369 -45.236 1.00 34.56 448 ARG A O 1
ATOM 3605 N N . GLU A 1 449 ? 28.416 -7.238 -45.361 1.00 34.88 449 GLU A N 1
ATOM 3606 C CA . GLU A 1 449 ? 28.435 -7.162 -46.810 1.00 34.88 449 GLU A CA 1
ATOM 3607 C C . GLU A 1 449 ? 29.270 -8.363 -47.215 1.00 34.88 449 GLU A C 1
ATOM 3609 O O . GLU A 1 449 ? 30.414 -8.502 -46.761 1.00 34.88 449 GLU A O 1
ATOM 3614 N N . GLU A 1 450 ? 28.628 -9.321 -47.881 1.00 34.84 450 GLU A N 1
ATOM 3615 C CA . GLU A 1 450 ? 29.324 -10.440 -48.467 1.00 34.84 450 GLU A CA 1
ATOM 3616 C C . GLU A 1 450 ? 30.334 -9.788 -49.395 1.00 34.84 450 GLU A C 1
ATOM 3618 O O . GLU A 1 450 ? 30.014 -9.367 -50.503 1.00 34.84 450 GLU A O 1
ATOM 3623 N N . PHE A 1 451 ? 31.556 -9.619 -48.893 1.00 36.31 451 PHE A N 1
ATOM 3624 C CA . PHE A 1 451 ? 32.708 -9.391 -49.726 1.00 36.31 451 PHE A CA 1
ATOM 3625 C C . PHE A 1 451 ? 32.640 -10.532 -50.733 1.00 36.31 451 PHE A C 1
ATOM 3627 O O . PHE A 1 451 ? 32.703 -11.691 -50.301 1.00 36.31 451 PHE A O 1
ATOM 3634 N N . PRO A 1 452 ? 32.432 -10.256 -52.032 1.00 36.62 452 PRO A N 1
ATOM 3635 C CA . PRO A 1 452 ? 32.285 -11.323 -52.996 1.00 36.62 452 PRO A CA 1
ATOM 3636 C C . PRO A 1 452 ? 33.554 -12.162 -52.908 1.00 36.62 452 PRO A C 1
ATOM 3638 O O . PRO A 1 452 ? 34.652 -11.670 -53.185 1.00 36.62 452 PRO A O 1
ATOM 3641 N N . LEU A 1 453 ? 33.419 -13.424 -52.495 1.00 36.41 453 LEU A N 1
ATOM 3642 C CA . LEU A 1 453 ? 34.542 -14.360 -52.397 1.00 36.41 453 LEU A CA 1
ATOM 3643 C C . LEU A 1 453 ? 35.258 -14.516 -53.760 1.00 36.41 453 LEU A C 1
ATOM 3645 O O . LEU A 1 453 ? 36.403 -14.958 -53.826 1.00 36.41 453 LEU A O 1
ATOM 3649 N N . GLU A 1 454 ? 34.605 -14.085 -54.844 1.00 41.03 454 GLU A N 1
ATOM 3650 C CA . GLU A 1 454 ? 35.136 -14.011 -56.204 1.00 41.03 454 GLU A CA 1
ATOM 3651 C C . GLU A 1 454 ? 36.206 -12.922 -56.419 1.00 41.03 454 GLU A C 1
ATOM 3653 O O . GLU A 1 454 ? 37.008 -13.060 -57.344 1.00 41.03 454 GLU A O 1
ATOM 3658 N N . LEU A 1 455 ? 36.295 -11.883 -55.574 1.00 40.16 455 LEU A N 1
ATOM 3659 C CA . LEU A 1 455 ? 37.380 -10.888 -55.656 1.00 40.16 455 LEU A CA 1
ATOM 3660 C C . LEU A 1 455 ? 38.638 -11.315 -54.882 1.00 40.16 455 LEU A C 1
ATOM 3662 O O . LEU A 1 455 ? 39.746 -11.070 -55.352 1.00 40.16 455 LEU A O 1
ATOM 3666 N N . ALA A 1 456 ? 38.494 -12.032 -53.764 1.00 37.03 456 ALA A N 1
ATOM 3667 C CA . ALA A 1 456 ? 39.636 -12.504 -52.972 1.00 37.03 456 ALA A CA 1
ATOM 3668 C C . ALA A 1 456 ? 40.379 -13.691 -53.622 1.00 37.03 456 ALA A C 1
ATOM 3670 O O . ALA A 1 456 ? 41.581 -13.859 -53.423 1.00 37.03 456 ALA A O 1
ATOM 3671 N N . LEU A 1 457 ? 39.700 -14.495 -54.451 1.00 37.31 457 LEU A N 1
ATOM 3672 C CA . LEU A 1 457 ? 40.325 -15.612 -55.175 1.00 37.31 457 LEU A CA 1
ATOM 3673 C C . LEU A 1 457 ? 41.013 -15.197 -56.487 1.00 37.31 457 LEU A C 1
ATOM 3675 O O . LEU A 1 457 ? 41.786 -15.979 -57.041 1.00 37.31 457 LEU A O 1
ATOM 3679 N N . LYS A 1 458 ? 40.802 -13.962 -56.964 1.00 42.16 458 LYS A N 1
ATOM 3680 C CA . LYS A 1 458 ? 41.483 -13.431 -58.158 1.00 42.16 458 LYS A CA 1
ATOM 3681 C C . LYS A 1 458 ? 42.848 -12.803 -57.856 1.00 42.16 458 LYS A C 1
ATOM 3683 O O . LYS A 1 458 ? 43.697 -12.799 -58.740 1.00 42.16 458 LYS A O 1
ATOM 3688 N N . GLU A 1 459 ? 43.089 -12.350 -56.624 1.00 43.16 459 GLU A N 1
ATOM 3689 C CA . GLU A 1 459 ? 44.374 -11.752 -56.212 1.00 43.16 459 GLU A CA 1
ATOM 3690 C C . GLU A 1 459 ? 45.367 -12.750 -55.589 1.00 43.16 459 GLU A C 1
ATOM 3692 O O . GLU A 1 459 ? 46.558 -12.461 -55.512 1.00 43.16 459 GLU A O 1
ATOM 3697 N N . VAL A 1 460 ? 44.933 -13.961 -55.217 1.00 42.59 460 VAL A N 1
ATOM 3698 C CA . VAL A 1 460 ? 45.835 -15.019 -54.703 1.00 42.59 460 VAL A CA 1
ATOM 3699 C C . VAL A 1 460 ? 46.280 -15.996 -55.810 1.00 42.59 460 VAL A C 1
ATOM 3701 O O . VAL A 1 460 ? 47.272 -16.707 -55.663 1.00 42.59 460 VAL A O 1
ATOM 3704 N N . GLY A 1 461 ? 45.607 -15.992 -56.967 1.00 39.59 461 GLY A N 1
ATOM 3705 C CA . GLY A 1 461 ? 45.899 -16.878 -58.103 1.00 39.59 461 GLY A CA 1
ATOM 3706 C C . GLY A 1 461 ? 47.005 -16.419 -59.067 1.00 39.59 461 GLY A C 1
ATOM 3707 O O . GLY A 1 461 ? 47.324 -17.161 -59.992 1.00 39.59 461 GLY A O 1
ATOM 3708 N N . SER A 1 462 ? 47.605 -15.234 -58.893 1.00 40.41 462 SER A N 1
ATOM 3709 C CA . SER A 1 462 ? 48.610 -14.687 -59.829 1.00 40.41 462 SER A CA 1
ATOM 3710 C C . SER A 1 462 ? 50.073 -14.810 -59.376 1.00 40.41 462 SER A C 1
ATOM 3712 O O . SER A 1 462 ? 50.953 -14.243 -60.022 1.00 40.41 462 SER A O 1
ATOM 3714 N N . HIS A 1 463 ? 50.371 -15.562 -58.309 1.00 45.50 463 HIS A N 1
ATOM 3715 C CA . HIS A 1 463 ? 51.749 -15.747 -57.818 1.00 45.50 463 HIS A CA 1
ATOM 3716 C C . HIS A 1 463 ? 52.181 -17.199 -57.572 1.00 45.50 463 HIS A C 1
ATOM 3718 O O . HIS A 1 463 ? 53.085 -17.440 -56.778 1.00 45.50 463 HIS A O 1
ATOM 3724 N N . LEU A 1 464 ? 51.625 -18.165 -58.308 1.00 38.91 464 LEU A N 1
ATOM 3725 C CA . LEU A 1 464 ? 52.230 -19.495 -58.442 1.00 38.91 464 LEU A CA 1
ATOM 3726 C C . LEU A 1 464 ? 52.107 -20.003 -59.885 1.00 38.91 464 LEU A C 1
ATOM 3728 O O . LEU A 1 464 ? 51.191 -20.739 -60.237 1.00 38.91 464 LEU A O 1
ATOM 3732 N N . SER A 1 465 ? 53.072 -19.608 -60.714 1.00 38.94 465 SER A N 1
ATOM 3733 C CA . SER A 1 465 ? 53.434 -20.319 -61.940 1.00 38.94 465 SER A CA 1
ATOM 3734 C C . SER A 1 465 ? 54.956 -20.306 -62.098 1.00 38.94 465 SER A C 1
ATOM 3736 O O . SER A 1 465 ? 55.500 -19.369 -62.685 1.00 38.94 465 SER A O 1
ATOM 3738 N N . LEU A 1 466 ? 55.610 -21.308 -61.501 1.00 36.84 466 LEU A N 1
ATOM 3739 C CA . LEU A 1 466 ? 56.749 -22.103 -61.998 1.00 36.84 466 LEU A CA 1
ATOM 3740 C C . LEU A 1 466 ? 57.370 -22.903 -60.851 1.00 36.84 466 LEU A C 1
ATOM 3742 O O . LEU A 1 466 ? 57.795 -22.273 -59.858 1.00 36.84 466 LEU A O 1
#